Protein AF-A0AA35SYE1-F1 (afdb_monomer)

Foldseek 3Di:
DDDDDDDDDDDDDDDDDDDDDDDDDDDDDDDDDDDDDDDDDPPPVVVVVVPPPPPPPVVVVVVVVVVVVVVVVVVVLVVLVVVLVVLVVVLVVVVVVVVVVVVVVVVVVVVVVVVVVVVVVVVVPDPPDPDDDPDDDDDPPVVPPPPPVVVVVVVVVVVVVVVVVVVVVVVVSVVVSVVSNVVSVVVSVVVVVVVVVVVVVVVVVVVVVVVVVVVVVVVVVVVVVVVVVVVVVVVVVVVVVVVVVVVVVVVVVVVVVVVVVVVVVVVVVVVVVVVVVVVVVVVVVVVVVVPDDDDDDDDDDDDDDDDDDDDDDDDDDDDDDDDDDDPDDDDPDDPDDDDDDDDDDDDDDDDDDDDDDDDDDDDDDDDDDDDDDDDDDDDDDDDDDDDDDDDDDDDDDDDDDDDDDDDDDDPVVVVVVVVVVVVVVVVVVVVVVVVVVVPDDDDDDDDDDDDDDDDDDDDPDDDDPDPPPPPCPVVVVVVVVVVLPPDPDVVSVVVVVVVVVVVVVVVVVVVVVVVVVVVVVVVVVVVVVVVVVVVVVVVVVVVVVVVVVVVVVVVVVVVVVVVVVVVVVVVVVVVVVVVVPDPDDDDVVVVVVVVVVVVVVVVVVVVVVVVVVVVVVVVVVVVVVVVVVVVVVVVVVVVVVVVVVVVVVVVVVVVVVVVVVVVVVVVVVVVVVVVVVVVVVVVVVVVVVVVVVVVVVVVVVVVVVVVVVVVVVVVVVVVVVVVVVVVD

Sequence (728 aa):
MPGPITARCRVPPFNNSRRTTPASGKSSCSYEGRRKEGGTRWRRDEQKRDGERVMSSAENQIPLERVEKELFETQLQLEAKCKELEGLRSCHDRRAKRMQALQASQTLLEEQLRTYTSTETKSSSCTQWEETGKRKATPAKDLRHENSTAVWNELAAYREKCQQLETHLQEIEEERDTLQAKCLRSESCVAELRTQLEHGRNDLERKLSAIAKAEEASVSVSVHSRQLKLKVKDLESTVSKLKQEKTKLISQHSCSERELYRLREEAAKMQAQIMSLTHRKKLEQLQTFSKGTMTDEGGSCRYDSSIDSATQVESRDANTRSVGVSPIKLPVGKTRERFTEGVSCNNDSSSISVTDSGTQAGAPDTVSTGVSPIKPPPRQTRENSTQTSASAERRIPERQLLRSHRRTHSEGDSMFYRKRAKDALKRVNKISKELRDMSLPVKDTAERGTKSANPSEGEESAPEIKPQSIGCRCKIVERMVNTGKHMPGAQKCAFQQHVKTLQKHIRALRQQLISAGTARQCLTQRLEEERREGGKARAEVKELNVRLQGMKTVVQSLQSEVHRLQDSNQQLQQRLTSLSETKRGRTDSDWKRIESEKRALSEKCSVLTESVRSIEERVQQKTCELTDTQERLVRLERDVRQKRQLLDNQRDKLKTLTQQAEDNQAKVQSMEREVNTLKEFLDHSRHKVDTLQMQLTREKEDKTKALKLLSSCQRELSHTVSNSSADD

InterPro domains:
  IPR038810 Centlein [PTHR18957] (51-288)

Organism: Geodia barretti (NCBI:txid519541)

Mean predicted aligned error: 22.3 Å

Structure (mmCIF, N/CA/C/O backbone):
data_AF-A0AA35SYE1-F1
#
_entry.id   AF-A0AA35SYE1-F1
#
loop_
_atom_site.group_PDB
_atom_site.id
_atom_site.type_symbol
_atom_site.label_atom_id
_atom_site.label_alt_id
_atom_site.label_comp_id
_atom_site.label_asym_id
_atom_site.label_entity_id
_atom_site.label_seq_id
_atom_site.pdbx_PDB_ins_code
_atom_site.Cartn_x
_atom_site.Cartn_y
_atom_site.Cartn_z
_atom_site.occupancy
_atom_site.B_iso_or_equiv
_atom_site.auth_seq_id
_atom_site.auth_comp_id
_atom_site.auth_asym_id
_atom_site.auth_atom_id
_atom_site.pdbx_PDB_model_num
ATOM 1 N N . MET A 1 1 ? -84.097 13.328 27.848 1.00 48.25 1 MET A N 1
ATOM 2 C CA . MET A 1 1 ? -84.063 14.654 27.184 1.00 48.25 1 MET A CA 1
ATOM 3 C C . MET A 1 1 ? -83.798 15.674 28.277 1.00 48.25 1 MET A C 1
ATOM 5 O O . MET A 1 1 ? -84.515 15.573 29.266 1.00 48.25 1 MET A O 1
ATOM 9 N N . PRO A 1 2 ? -82.764 16.536 28.215 1.00 44.25 2 PRO A N 1
ATOM 10 C CA . PRO A 1 2 ? -82.106 17.183 27.059 1.00 44.25 2 PRO A CA 1
ATOM 11 C C . PRO A 1 2 ? -80.714 16.567 26.765 1.00 44.25 2 PRO A C 1
ATOM 13 O O . PRO A 1 2 ? -80.237 15.788 27.578 1.00 44.25 2 PRO A O 1
ATOM 16 N N . GLY A 1 3 ? -79.979 16.757 25.665 1.00 35.75 3 GLY A N 1
ATOM 17 C CA . GLY A 1 3 ? -79.980 17.688 24.526 1.00 35.75 3 GLY A CA 1
ATOM 18 C C . GLY A 1 3 ? -78.501 18.073 24.252 1.00 35.75 3 GLY A C 1
ATOM 19 O O . GLY A 1 3 ? -77.845 18.498 25.201 1.00 35.75 3 GLY A O 1
ATOM 20 N N . PRO A 1 4 ? -77.919 17.885 23.045 1.00 56.81 4 PRO A N 1
ATOM 21 C CA . PRO A 1 4 ? -76.478 18.054 22.824 1.00 56.81 4 PRO A CA 1
ATOM 22 C C . PRO A 1 4 ? -76.119 19.488 22.405 1.00 56.81 4 PRO A C 1
ATOM 24 O O . PRO A 1 4 ? -76.799 20.088 21.575 1.00 56.81 4 PRO A O 1
ATOM 27 N N . ILE A 1 5 ? -75.011 20.020 22.932 1.00 43.56 5 ILE A N 1
ATOM 28 C CA . ILE A 1 5 ? -74.452 21.315 22.518 1.00 43.56 5 ILE A CA 1
ATOM 29 C C . ILE A 1 5 ? -73.202 21.070 21.672 1.00 43.56 5 ILE A C 1
ATOM 31 O O . ILE A 1 5 ? -72.138 20.706 22.166 1.00 43.56 5 ILE A O 1
ATOM 35 N N . THR A 1 6 ? -73.348 21.295 20.370 1.00 54.59 6 THR A N 1
ATOM 36 C CA . THR A 1 6 ? -72.257 21.475 19.411 1.00 54.59 6 THR A CA 1
ATOM 37 C C . THR A 1 6 ? -71.704 22.896 19.512 1.00 54.59 6 THR A C 1
ATOM 39 O O . THR A 1 6 ? -72.465 23.851 19.353 1.00 54.59 6 THR A O 1
ATOM 42 N N . ALA A 1 7 ? -70.388 23.057 19.665 1.00 40.50 7 ALA A N 1
ATOM 43 C CA . ALA A 1 7 ? -69.720 24.343 19.472 1.00 40.50 7 ALA A CA 1
ATOM 44 C C . ALA A 1 7 ? -68.550 24.207 18.486 1.00 40.50 7 ALA A C 1
ATOM 46 O O . ALA A 1 7 ? -67.579 23.489 18.711 1.00 40.50 7 ALA A O 1
ATOM 47 N N . ARG A 1 8 ? -68.708 24.910 17.360 1.00 41.41 8 ARG A N 1
ATOM 48 C CA . ARG A 1 8 ? -67.747 25.125 16.274 1.00 41.41 8 ARG A CA 1
ATOM 49 C C . ARG A 1 8 ? -66.548 25.943 16.767 1.00 41.41 8 ARG A C 1
ATOM 51 O O . ARG A 1 8 ? -66.753 27.023 17.315 1.00 41.41 8 ARG A O 1
ATOM 58 N N . CYS A 1 9 ? -65.328 25.533 16.422 1.00 37.47 9 CYS A N 1
ATOM 59 C CA . CYS A 1 9 ? -64.157 26.413 16.466 1.00 37.47 9 CYS A CA 1
ATOM 60 C C . CYS A 1 9 ? -63.766 26.864 15.054 1.00 37.47 9 CYS A C 1
ATOM 62 O O . CYS A 1 9 ? -63.537 26.056 14.156 1.00 37.47 9 CYS A O 1
ATOM 64 N N . ARG A 1 10 ? -63.738 28.191 14.887 1.00 35.69 10 ARG A N 1
ATOM 65 C CA . ARG A 1 10 ? -63.328 28.945 13.698 1.00 35.69 10 ARG A CA 1
ATOM 66 C C . ARG A 1 10 ? -61.810 28.870 13.502 1.00 35.69 10 ARG A C 1
ATOM 68 O O . ARG A 1 10 ? -61.057 29.022 14.458 1.00 35.69 10 ARG A O 1
ATOM 75 N N . VAL A 1 11 ? -61.383 28.740 12.249 1.00 42.44 11 VAL A N 1
ATOM 76 C CA . VAL A 1 11 ? -59.997 28.936 11.796 1.00 42.44 11 VAL A CA 1
ATOM 77 C C . VAL A 1 11 ? -59.811 30.409 11.396 1.00 42.44 11 VAL A C 1
ATOM 79 O O . VAL A 1 11 ? -60.643 30.909 10.637 1.00 42.44 11 VAL A O 1
ATOM 82 N N . PRO A 1 12 ? -58.759 31.118 11.850 1.00 45.69 12 PRO A N 1
ATOM 83 C CA . PRO A 1 12 ? -58.370 32.406 11.280 1.00 45.69 12 PRO A CA 1
ATOM 84 C C . PRO A 1 12 ? -57.266 32.255 10.206 1.00 45.69 12 PRO A C 1
ATOM 86 O O . PRO A 1 12 ? -56.487 31.299 10.254 1.00 45.69 12 PRO A O 1
ATOM 89 N N . PRO A 1 13 ? -57.180 33.181 9.229 1.00 53.50 13 PRO A N 1
ATOM 90 C CA . PRO A 1 13 ? -56.302 33.053 8.069 1.00 53.50 13 PRO A CA 1
ATOM 91 C C . PRO A 1 13 ? -54.860 33.492 8.369 1.00 53.50 13 PRO A C 1
ATOM 93 O O . PRO A 1 13 ? -54.618 34.482 9.060 1.00 53.50 13 PRO A O 1
ATOM 96 N N . PHE A 1 14 ? -53.894 32.768 7.800 1.00 37.31 14 PHE A N 1
ATOM 97 C CA . PHE A 1 14 ? -52.476 33.123 7.827 1.00 37.31 14 PHE A CA 1
ATOM 98 C C . PHE A 1 14 ? -52.185 34.274 6.856 1.00 37.31 14 PHE A C 1
ATOM 100 O O . PHE A 1 14 ? -52.426 34.174 5.654 1.00 37.31 14 PHE A O 1
ATOM 107 N N . ASN A 1 15 ? -51.635 35.356 7.401 1.00 36.94 15 ASN A N 1
ATOM 108 C CA . ASN A 1 15 ? -51.233 36.562 6.691 1.00 36.94 15 ASN A CA 1
ATOM 109 C C . ASN A 1 15 ? -49.729 36.469 6.357 1.00 36.94 15 ASN A C 1
ATOM 111 O O . ASN A 1 15 ? -48.892 36.409 7.260 1.00 36.94 15 ASN A O 1
ATOM 115 N N . ASN A 1 16 ? -49.381 36.427 5.067 1.00 40.12 16 ASN A N 1
ATOM 116 C CA . ASN A 1 16 ? -47.999 36.373 4.578 1.00 40.12 16 ASN A CA 1
ATOM 117 C C . ASN A 1 16 ? -47.384 37.782 4.550 1.00 40.12 16 ASN A C 1
ATOM 119 O O . ASN A 1 16 ? -47.542 38.520 3.578 1.00 40.12 16 ASN A O 1
ATOM 123 N N . SER A 1 17 ? -46.635 38.134 5.598 1.00 35.31 17 SER A N 1
ATOM 124 C CA . SER A 1 17 ? -45.824 39.356 5.630 1.00 35.31 17 SER A CA 1
ATOM 125 C C . SER A 1 17 ? -44.365 39.086 5.269 1.00 35.31 17 SER A C 1
ATOM 127 O O . SER A 1 17 ? -43.629 38.393 5.971 1.00 35.31 17 SER A O 1
ATOM 129 N N . ARG A 1 18 ? -43.967 39.720 4.164 1.00 41.94 18 ARG A N 1
ATOM 130 C CA . ARG A 1 18 ? -42.600 40.007 3.718 1.00 41.94 18 ARG A CA 1
ATOM 131 C C . ARG A 1 18 ? -41.720 40.568 4.850 1.00 41.94 18 ARG A C 1
ATOM 133 O O . ARG A 1 18 ? -42.109 41.525 5.513 1.00 41.94 18 ARG A O 1
ATOM 140 N N . ARG A 1 19 ? -40.486 40.066 4.960 1.00 36.62 19 ARG A N 1
ATOM 141 C CA . ARG A 1 19 ? -39.287 40.770 5.473 1.00 36.62 19 ARG A CA 1
ATOM 142 C C . ARG A 1 19 ? -38.083 40.223 4.699 1.00 36.62 19 ARG A C 1
ATOM 144 O O . ARG A 1 19 ? -37.786 39.044 4.815 1.00 36.62 19 ARG A O 1
ATOM 151 N N . THR A 1 20 ? -37.547 40.916 3.693 1.00 38.56 20 THR A N 1
ATOM 152 C CA . THR A 1 20 ? -36.521 41.981 3.774 1.00 38.56 20 THR A CA 1
ATOM 153 C C . THR A 1 20 ? -35.325 41.604 4.653 1.00 38.56 20 THR A C 1
ATOM 155 O O . THR A 1 20 ? -35.314 41.870 5.854 1.00 38.56 20 THR A O 1
ATOM 158 N N . THR A 1 21 ? -34.302 41.016 4.034 1.00 41.34 21 THR A N 1
ATOM 159 C CA . THR A 1 21 ? -32.927 40.945 4.551 1.00 41.34 21 THR A CA 1
ATOM 160 C C . THR A 1 21 ? -32.119 42.132 4.012 1.00 41.34 21 THR A C 1
ATOM 162 O O . THR A 1 21 ? -32.226 42.419 2.816 1.00 41.34 21 THR A O 1
ATOM 165 N N . PRO A 1 22 ? -31.312 42.825 4.835 1.00 51.88 22 PRO A N 1
ATOM 166 C CA . PRO A 1 22 ? -30.496 43.935 4.372 1.00 51.88 22 PRO A CA 1
ATOM 167 C C . PRO A 1 22 ? -29.184 43.463 3.737 1.00 51.88 22 PRO A C 1
ATOM 169 O O . PRO A 1 22 ? -28.586 42.458 4.119 1.00 51.88 22 PRO A O 1
ATOM 172 N N . ALA A 1 23 ? -28.754 44.259 2.765 1.00 39.59 23 ALA A N 1
ATOM 173 C CA . ALA A 1 23 ? -27.479 44.205 2.080 1.00 39.59 23 ALA A CA 1
ATOM 174 C C . ALA A 1 23 ? -26.286 44.475 3.014 1.00 39.59 23 ALA A C 1
ATOM 176 O O . ALA A 1 23 ? -26.349 45.356 3.865 1.00 39.59 23 ALA A O 1
ATOM 177 N N . SER A 1 24 ? -25.164 43.790 2.781 1.00 37.09 24 SER A N 1
ATOM 178 C CA . SER A 1 24 ? -23.823 44.392 2.653 1.00 37.09 24 SER A CA 1
ATOM 179 C C . SER A 1 24 ? -22.778 43.296 2.411 1.00 37.09 24 SER A C 1
ATOM 181 O O . SER A 1 24 ? -22.840 42.231 3.017 1.00 37.09 24 SER A O 1
ATOM 183 N N . GLY A 1 25 ? -21.818 43.550 1.516 1.00 35.06 25 GLY A N 1
ATOM 184 C CA . GLY A 1 25 ? -20.635 42.695 1.359 1.00 35.06 25 GLY A CA 1
ATOM 185 C C . GLY A 1 25 ? -20.194 42.469 -0.082 1.00 35.06 25 GLY A C 1
ATOM 186 O O . GLY A 1 25 ? -20.246 41.355 -0.585 1.00 35.06 25 GLY A O 1
ATOM 187 N N . LYS A 1 26 ? -19.760 43.544 -0.741 1.00 40.28 26 LYS A N 1
ATOM 188 C CA . LYS A 1 26 ? -19.099 43.548 -2.051 1.00 40.28 26 LYS A CA 1
ATOM 189 C C . LYS A 1 26 ? -17.875 42.616 -2.041 1.00 40.28 26 LYS A C 1
ATOM 191 O O . LYS A 1 26 ? -16.982 42.809 -1.223 1.00 40.28 26 LYS A O 1
ATOM 196 N N . SER A 1 27 ? -17.782 41.687 -2.990 1.00 45.06 27 SER A N 1
ATOM 197 C CA . SER A 1 27 ? -16.491 41.198 -3.482 1.00 45.06 27 SER A CA 1
ATOM 198 C C . SER A 1 27 ? -16.634 40.743 -4.929 1.00 45.06 27 SER A C 1
ATOM 200 O O . SER A 1 27 ? -17.356 39.806 -5.257 1.00 45.06 27 SER A O 1
ATOM 202 N N . SER A 1 28 ? -15.988 41.513 -5.790 1.00 39.00 28 SER A N 1
ATOM 203 C CA . SER A 1 28 ? -15.859 41.354 -7.227 1.00 39.00 28 SER A CA 1
ATOM 204 C C . SER A 1 28 ? -15.011 40.132 -7.584 1.00 39.00 28 SER A C 1
ATOM 206 O O . SER A 1 28 ? -13.852 40.052 -7.182 1.00 39.00 28 SER A O 1
ATOM 208 N N . CYS A 1 29 ? -15.526 39.251 -8.438 1.00 35.22 29 CYS A N 1
ATOM 209 C CA . CYS A 1 29 ? -14.683 38.448 -9.320 1.00 35.22 29 CYS A CA 1
ATOM 210 C C . CYS A 1 29 ? -15.411 38.243 -10.652 1.00 35.22 29 CYS A C 1
ATOM 212 O O . CYS A 1 29 ? -16.133 37.274 -10.861 1.00 35.22 29 CYS A O 1
ATOM 214 N N . SER A 1 30 ? -15.258 39.226 -11.535 1.00 39.84 30 SER A N 1
ATOM 215 C CA . SER A 1 30 ? -15.549 39.105 -12.956 1.00 39.84 30 SER A CA 1
ATOM 216 C C . SER A 1 30 ? -14.353 38.441 -13.638 1.00 39.84 30 SER A C 1
ATOM 218 O O . SER A 1 30 ? -13.287 39.050 -13.724 1.00 39.84 30 SER A O 1
ATOM 220 N N . TYR A 1 31 ? -14.529 37.224 -14.143 1.00 39.72 31 TYR A N 1
ATOM 221 C CA . TYR A 1 31 ? -13.751 36.733 -15.278 1.00 39.72 31 TYR A CA 1
ATOM 222 C C . TYR A 1 31 ? -14.665 35.900 -16.179 1.00 39.72 31 TYR A C 1
ATOM 224 O O . TYR A 1 31 ? -14.814 34.688 -16.041 1.00 39.72 31 TYR A O 1
ATOM 232 N N . GLU A 1 32 ? -15.320 36.607 -17.097 1.00 40.91 32 GLU A N 1
ATOM 233 C CA . GLU A 1 32 ? -15.967 36.053 -18.279 1.00 40.91 32 GLU A CA 1
ATOM 234 C C . GLU A 1 32 ? -14.883 35.575 -19.254 1.00 40.91 32 GLU A C 1
ATOM 236 O O . GLU A 1 32 ? -14.232 36.359 -19.943 1.00 40.91 32 GLU A O 1
ATOM 241 N N . GLY A 1 33 ? -14.668 34.261 -19.297 1.00 39.66 33 GLY A N 1
ATOM 242 C CA . GLY A 1 33 ? -13.805 33.593 -20.267 1.00 39.66 33 GLY A CA 1
ATOM 243 C C . GLY A 1 33 ? -14.636 32.909 -21.346 1.00 39.66 33 GLY A C 1
ATOM 244 O O . GLY A 1 33 ? -15.154 31.816 -21.142 1.00 39.66 33 GLY A O 1
ATOM 245 N N . ARG A 1 34 ? -14.761 33.589 -22.487 1.00 45.50 34 ARG A N 1
ATOM 246 C CA . ARG A 1 34 ? -15.443 33.196 -23.729 1.00 45.50 34 ARG A CA 1
ATOM 247 C C . ARG A 1 34 ? -15.346 31.701 -24.068 1.00 45.50 34 ARG A C 1
ATOM 249 O O . ARG A 1 34 ? -14.268 31.182 -24.350 1.00 45.50 34 ARG A O 1
ATOM 256 N N . ARG A 1 35 ? -16.515 31.068 -24.206 1.00 42.72 35 ARG A N 1
ATOM 257 C CA . ARG A 1 35 ? -16.711 29.868 -25.027 1.00 42.72 35 ARG A CA 1
ATOM 258 C C . ARG A 1 35 ? -16.431 30.231 -26.489 1.00 42.72 35 ARG A C 1
ATOM 260 O O . ARG A 1 35 ? -17.128 31.069 -27.054 1.00 42.72 35 ARG A O 1
ATOM 267 N N . LYS A 1 36 ? -15.416 29.613 -27.094 1.00 51.06 36 LYS A N 1
ATOM 268 C CA . LYS A 1 36 ? -15.319 29.478 -28.550 1.00 51.06 36 LYS A CA 1
ATOM 269 C C . LYS A 1 36 ? -15.584 28.025 -28.902 1.00 51.06 36 LYS A C 1
ATOM 271 O O . LYS A 1 36 ? -14.848 27.128 -28.503 1.00 51.06 36 LYS A O 1
ATOM 276 N N . GLU A 1 37 ? -16.673 27.848 -29.627 1.00 47.88 37 GLU A N 1
ATOM 277 C CA . GLU A 1 37 ? -17.047 26.644 -30.343 1.00 47.88 37 GLU A CA 1
ATOM 278 C C . GLU A 1 37 ? -15.937 26.304 -31.345 1.00 47.88 37 GLU A C 1
ATOM 280 O O . GLU A 1 37 ? -15.643 27.066 -32.264 1.00 47.88 37 GLU A O 1
ATOM 285 N N . GLY A 1 38 ? -15.274 25.172 -31.119 1.00 42.94 38 GLY A N 1
ATOM 286 C CA . GLY A 1 38 ? -14.332 24.557 -32.044 1.00 42.94 38 GLY A CA 1
ATOM 287 C C . GLY A 1 38 ? -14.902 23.217 -32.474 1.00 42.94 38 GLY A C 1
ATOM 288 O O . GLY A 1 38 ? -14.670 22.201 -31.822 1.00 42.94 38 GLY A O 1
ATOM 289 N N . GLY A 1 39 ? -15.708 23.248 -33.532 1.00 43.28 39 GLY A N 1
ATOM 290 C CA . GLY A 1 39 ? -16.346 22.082 -34.121 1.00 43.28 39 GLY A CA 1
ATOM 291 C C . GLY A 1 39 ? -15.359 21.060 -34.690 1.00 43.28 39 GLY A C 1
ATOM 292 O O . GLY A 1 39 ? -14.353 21.389 -35.312 1.00 43.28 39 GLY A O 1
ATOM 293 N N . THR A 1 40 ? -15.726 19.792 -34.496 1.00 50.91 40 THR A N 1
ATOM 294 C CA . THR A 1 40 ? -15.662 18.725 -35.509 1.00 50.91 40 THR A CA 1
ATOM 295 C C . THR A 1 40 ? -14.335 18.533 -36.256 1.00 50.91 40 THR A C 1
ATOM 297 O O . THR A 1 40 ? -14.237 18.832 -37.445 1.00 50.91 40 THR A O 1
ATOM 300 N N . ARG A 1 41 ? -13.338 17.903 -35.617 1.00 48.34 41 ARG A N 1
ATOM 301 C CA . ARG A 1 41 ? -12.261 17.206 -36.356 1.00 48.34 41 ARG A CA 1
ATOM 302 C C . ARG A 1 41 ? -11.604 16.024 -35.627 1.00 48.34 41 ARG A C 1
ATOM 304 O O . ARG A 1 41 ? -10.449 15.726 -35.885 1.00 48.34 41 ARG A O 1
ATOM 311 N N . TRP A 1 42 ? -12.328 15.328 -34.749 1.00 46.03 42 TRP A N 1
ATOM 312 C CA . TRP A 1 42 ? -11.793 14.145 -34.045 1.00 46.03 42 TRP A CA 1
ATOM 313 C C . TRP A 1 42 ? -12.472 12.821 -34.421 1.00 46.03 42 TRP A C 1
ATOM 315 O O . TRP A 1 42 ? -12.015 11.760 -34.027 1.00 46.03 42 TRP A O 1
ATOM 325 N N . ARG A 1 43 ? -13.513 12.841 -35.266 1.00 50.91 43 ARG A N 1
ATOM 326 C CA . ARG A 1 43 ? -14.333 11.648 -35.549 1.00 50.91 43 ARG A CA 1
ATOM 327 C C . ARG A 1 43 ? -13.837 10.724 -36.671 1.00 50.91 43 ARG A C 1
ATOM 329 O O . ARG A 1 43 ? -14.543 9.779 -36.992 1.00 50.91 43 ARG A O 1
ATOM 336 N N . ARG A 1 44 ? -12.689 10.992 -37.311 1.00 49.41 44 ARG A N 1
ATOM 337 C CA . ARG A 1 44 ? -12.216 10.191 -38.467 1.00 49.41 44 ARG A CA 1
ATOM 338 C C . ARG A 1 44 ? -10.956 9.353 -38.202 1.00 49.41 44 ARG A C 1
ATOM 340 O O . ARG A 1 44 ? -10.707 8.424 -38.960 1.00 49.41 44 ARG A O 1
ATOM 347 N N . ASP A 1 45 ? -10.238 9.603 -37.107 1.00 49.31 45 ASP A N 1
ATOM 348 C CA . ASP A 1 45 ? -9.017 8.848 -36.770 1.00 49.31 45 ASP A CA 1
ATOM 349 C C . ASP A 1 45 ? -9.226 7.774 -35.690 1.00 49.31 45 ASP A C 1
ATOM 351 O O . ASP A 1 45 ? -8.350 6.939 -35.472 1.00 49.31 45 ASP A O 1
ATOM 355 N N . GLU A 1 46 ? -10.400 7.742 -35.056 1.00 48.66 46 GLU A N 1
ATOM 356 C CA . GLU A 1 46 ? -10.753 6.721 -34.060 1.00 48.66 46 GLU A CA 1
ATOM 357 C C . GLU A 1 46 ? -11.177 5.405 -34.737 1.00 48.66 46 GLU A C 1
ATOM 359 O O . GLU A 1 46 ? -10.793 4.323 -34.313 1.00 48.66 46 GLU A O 1
ATOM 364 N N . GLN A 1 47 ? -11.802 5.485 -35.915 1.00 50.34 47 GLN A N 1
ATOM 365 C CA . GLN A 1 47 ? -12.353 4.321 -36.620 1.00 50.34 47 GLN A CA 1
ATOM 366 C C . GLN A 1 47 ? -11.313 3.466 -37.377 1.00 50.34 47 GLN A C 1
ATOM 368 O O . GLN A 1 47 ? -11.665 2.454 -37.975 1.00 50.34 47 GLN A O 1
ATOM 373 N N . LYS A 1 48 ? -10.028 3.855 -37.370 1.00 50.12 48 LYS A N 1
ATOM 374 C CA . LYS A 1 48 ? -8.922 3.077 -37.969 1.00 50.12 48 LYS A CA 1
ATOM 375 C C . LYS A 1 48 ? -8.027 2.366 -36.948 1.00 50.12 48 LYS A C 1
ATOM 377 O O . LYS A 1 48 ? -7.120 1.652 -37.365 1.00 50.12 48 LYS A O 1
ATOM 382 N N . ARG A 1 49 ? -8.263 2.523 -35.637 1.00 50.19 49 ARG A N 1
ATOM 383 C CA . ARG A 1 49 ? -7.524 1.782 -34.590 1.00 50.19 49 ARG A CA 1
ATOM 384 C C . ARG A 1 49 ? -8.294 0.612 -33.979 1.00 50.19 49 ARG A C 1
ATOM 386 O O . ARG A 1 49 ? -7.699 -0.144 -33.218 1.00 50.19 49 ARG A O 1
ATOM 393 N N . ASP A 1 50 ? -9.549 0.415 -34.370 1.00 47.78 50 ASP A N 1
ATOM 394 C CA . ASP A 1 50 ? -10.394 -0.671 -33.857 1.00 47.78 50 ASP A CA 1
ATOM 395 C C . ASP A 1 50 ? -10.244 -1.991 -34.643 1.00 47.78 50 ASP A C 1
ATOM 397 O O . ASP A 1 50 ? -10.876 -2.988 -34.313 1.00 47.78 50 ASP A O 1
ATOM 401 N N . GLY A 1 51 ? -9.400 -2.023 -35.683 1.00 50.69 51 GLY A N 1
ATOM 402 C CA . GLY A 1 51 ? -9.315 -3.156 -36.614 1.00 50.69 51 GLY A CA 1
ATOM 403 C C . GLY A 1 51 ? -8.401 -4.320 -36.216 1.00 50.69 51 GLY A C 1
ATOM 404 O O . GLY A 1 51 ? -8.577 -5.410 -36.744 1.00 50.69 51 GLY A O 1
ATOM 405 N N . GLU A 1 52 ? -7.432 -4.143 -35.312 1.00 49.25 52 GLU A N 1
ATOM 406 C CA . GLU A 1 52 ? -6.396 -5.176 -35.075 1.00 49.25 52 GLU A CA 1
ATOM 407 C C . GLU A 1 52 ? -5.990 -5.342 -33.608 1.00 49.25 52 GLU A C 1
ATOM 409 O O . GLU A 1 52 ? -4.942 -5.905 -33.294 1.00 49.25 52 GLU A O 1
ATOM 414 N N . ARG A 1 53 ? -6.834 -4.897 -32.673 1.00 47.84 53 ARG A N 1
ATOM 415 C CA . ARG A 1 53 ? -6.645 -5.215 -31.257 1.00 47.84 53 ARG A CA 1
ATOM 416 C C . ARG A 1 53 ? -7.773 -6.087 -30.727 1.00 47.84 53 ARG A C 1
ATOM 418 O O . ARG A 1 53 ? -8.430 -5.757 -29.747 1.00 47.84 53 ARG A O 1
ATOM 425 N N . VAL A 1 54 ? -7.933 -7.253 -31.350 1.00 52.00 54 VAL A N 1
ATOM 426 C CA . VAL A 1 54 ? -8.529 -8.420 -30.691 1.00 52.00 54 VAL A CA 1
ATOM 427 C C . VAL A 1 54 ? -7.531 -8.874 -29.617 1.00 52.00 54 VAL A C 1
ATOM 429 O O . VAL A 1 54 ? -6.822 -9.863 -29.773 1.00 52.00 54 VAL A O 1
ATOM 432 N N . MET A 1 55 ? -7.409 -8.091 -28.537 1.00 43.78 55 MET A N 1
ATOM 433 C CA . MET A 1 55 ? -6.883 -8.616 -27.279 1.00 43.78 55 MET A CA 1
ATOM 434 C C . MET A 1 55 ? -7.808 -9.770 -26.927 1.00 43.78 55 MET A C 1
ATOM 436 O O . MET A 1 55 ? -9.025 -9.583 -26.850 1.00 43.78 55 MET A O 1
ATOM 440 N N . SER A 1 56 ? -7.242 -10.964 -26.800 1.00 52.59 56 SER A N 1
ATOM 441 C CA . SER A 1 56 ? -7.987 -12.163 -26.445 1.00 52.59 56 SER A CA 1
ATOM 442 C C . SER A 1 56 ? -8.941 -11.862 -25.281 1.00 52.59 56 SER A C 1
ATOM 444 O O . SER A 1 56 ? -8.541 -11.290 -24.268 1.00 52.59 56 SER A O 1
ATOM 446 N N . SER A 1 57 ? -10.222 -12.210 -25.435 1.00 54.03 57 SER A N 1
ATOM 447 C CA . SER A 1 57 ? -11.270 -11.948 -24.435 1.00 54.03 57 SER A CA 1
ATOM 448 C C . SER A 1 57 ? -10.899 -12.461 -23.031 1.00 54.03 57 SER A C 1
ATOM 450 O O . SER A 1 57 ? -11.380 -11.915 -22.043 1.00 54.03 57 SER A O 1
ATOM 452 N N . ALA A 1 58 ? -9.981 -13.429 -22.944 1.00 55.59 58 ALA A N 1
ATOM 453 C CA . ALA A 1 58 ? -9.443 -13.991 -21.710 1.00 55.59 58 ALA A CA 1
ATOM 454 C C . ALA A 1 58 ? -8.614 -13.003 -20.860 1.00 55.59 58 ALA A C 1
ATOM 456 O O . ALA A 1 58 ? -8.692 -13.050 -19.635 1.00 55.59 58 ALA A O 1
ATOM 457 N N . GLU A 1 59 ? -7.856 -12.073 -21.456 1.00 55.59 59 GLU A N 1
ATOM 458 C CA . GLU A 1 59 ? -7.033 -11.127 -20.672 1.00 55.59 59 GLU A CA 1
ATOM 459 C C . GLU A 1 59 ? -7.869 -10.032 -19.989 1.00 55.59 59 GLU A C 1
ATOM 461 O O . GLU A 1 59 ? -7.474 -9.515 -18.945 1.00 55.59 59 GLU A O 1
ATOM 466 N N . ASN A 1 60 ? -9.061 -9.734 -20.519 1.00 57.53 60 ASN A N 1
ATOM 467 C CA . ASN A 1 60 ? -10.000 -8.776 -19.926 1.00 57.53 60 ASN A CA 1
ATOM 468 C C . ASN A 1 60 ? -10.998 -9.415 -18.939 1.00 57.53 60 ASN A C 1
ATOM 470 O O . ASN A 1 60 ? -11.689 -8.681 -18.235 1.00 57.53 60 ASN A O 1
ATOM 474 N N . GLN A 1 61 ? -11.066 -10.748 -18.845 1.00 60.94 61 GLN A N 1
ATOM 475 C CA . GLN A 1 61 ? -11.934 -11.451 -17.884 1.00 60.94 61 GLN A CA 1
ATOM 476 C C . GLN A 1 61 ? -11.337 -11.485 -16.468 1.00 60.94 61 GLN A C 1
ATOM 478 O O . GLN A 1 61 ? -12.058 -11.305 -15.491 1.00 60.94 61 GLN A O 1
ATOM 483 N N . ILE A 1 62 ? -10.010 -11.604 -16.342 1.00 65.75 62 ILE A N 1
ATOM 484 C CA . ILE A 1 62 ? -9.318 -11.669 -15.039 1.00 65.75 62 ILE A CA 1
ATOM 485 C C . ILE A 1 62 ? -9.527 -10.397 -14.182 1.00 65.75 62 ILE A C 1
ATOM 487 O O . ILE A 1 62 ? -9.734 -10.520 -12.972 1.00 65.75 62 ILE A O 1
ATOM 491 N N . PRO A 1 63 ? -9.493 -9.169 -14.743 1.00 76.81 63 PRO A N 1
ATOM 492 C CA . PRO A 1 63 ? -9.833 -7.962 -13.993 1.00 76.81 63 PRO A CA 1
ATOM 493 C C . PRO A 1 63 ? -11.303 -7.918 -13.568 1.00 76.81 63 PRO A C 1
ATOM 495 O O . PRO A 1 63 ? -11.590 -7.425 -12.480 1.00 76.81 63 PRO A O 1
ATOM 498 N N . LEU A 1 64 ? -12.220 -8.432 -14.396 1.00 75.38 64 LEU A N 1
ATOM 499 C CA . LEU A 1 64 ? -13.656 -8.393 -14.115 1.00 75.38 64 LEU A CA 1
ATOM 500 C C . LEU A 1 64 ? -14.018 -9.317 -12.949 1.00 75.38 64 LEU A C 1
ATOM 502 O O . LEU A 1 64 ? -14.591 -8.850 -11.973 1.00 75.38 64 LEU A O 1
ATOM 506 N N . GLU A 1 65 ? -13.572 -10.577 -12.985 1.00 76.62 65 GLU A N 1
ATOM 507 C CA . GLU A 1 65 ? -13.793 -11.533 -11.889 1.00 76.62 65 GLU A CA 1
ATOM 508 C C . GLU A 1 65 ? -13.190 -11.041 -10.564 1.00 76.62 65 GLU A C 1
ATOM 510 O O . GLU A 1 65 ? -13.704 -11.331 -9.482 1.00 76.62 65 GLU A O 1
ATOM 515 N N . ARG A 1 66 ? -12.084 -10.285 -10.625 1.00 75.31 66 ARG A N 1
ATOM 516 C CA . ARG A 1 66 ? -11.480 -9.677 -9.434 1.00 75.31 66 ARG A CA 1
ATOM 517 C C . ARG A 1 66 ? -12.370 -8.580 -8.861 1.00 75.31 66 ARG A C 1
ATOM 519 O O . ARG A 1 66 ? -12.629 -8.591 -7.662 1.00 75.31 66 ARG A O 1
ATOM 526 N N . VAL A 1 67 ? -12.830 -7.660 -9.705 1.00 76.06 67 VAL A N 1
ATOM 527 C CA . VAL A 1 67 ? -13.721 -6.576 -9.276 1.00 76.06 67 VAL A CA 1
ATOM 528 C C . VAL A 1 67 ? -15.042 -7.145 -8.759 1.00 76.06 67 VAL A C 1
ATOM 530 O O . VAL A 1 67 ? -15.550 -6.661 -7.756 1.00 76.06 67 VAL A O 1
ATOM 533 N N . GLU A 1 68 ? -15.568 -8.208 -9.368 1.00 83.69 68 GLU A N 1
ATOM 534 C CA . GLU A 1 68 ? -16.775 -8.900 -8.904 1.00 83.69 68 GLU A CA 1
ATOM 535 C C . GLU A 1 68 ? -16.581 -9.562 -7.534 1.00 83.69 68 GLU A C 1
ATOM 537 O O . GLU A 1 68 ? -17.450 -9.438 -6.671 1.00 83.69 68 GLU A O 1
ATOM 542 N N . LYS A 1 69 ? -15.431 -10.207 -7.286 1.00 81.44 69 LYS A N 1
ATOM 543 C CA . LYS A 1 69 ? -15.099 -10.759 -5.961 1.00 81.44 69 LYS A CA 1
ATOM 544 C C . LYS A 1 69 ? -14.941 -9.668 -4.903 1.00 81.44 69 LYS A C 1
ATOM 546 O O . LYS A 1 69 ? -15.497 -9.807 -3.819 1.00 81.44 69 LYS A O 1
ATOM 551 N N . GLU A 1 70 ? -14.237 -8.579 -5.216 1.00 78.00 70 GLU A N 1
ATOM 552 C CA . GLU A 1 70 ? -14.094 -7.426 -4.312 1.00 78.00 70 GLU A CA 1
ATOM 553 C C . GLU A 1 70 ? -15.456 -6.764 -4.029 1.00 78.00 70 GLU A C 1
ATOM 555 O O . GLU A 1 70 ? -15.757 -6.385 -2.895 1.00 78.00 70 GLU A O 1
ATOM 560 N N . LEU A 1 71 ? -16.325 -6.673 -5.038 1.00 85.25 71 LEU A N 1
ATOM 561 C CA . LEU A 1 71 ? -17.682 -6.153 -4.892 1.00 85.25 71 LEU A CA 1
ATOM 562 C C . LEU A 1 71 ? -18.550 -7.069 -4.017 1.00 85.25 71 LEU A C 1
ATOM 564 O O . LEU A 1 71 ? -19.249 -6.585 -3.131 1.00 85.25 71 LEU A O 1
ATOM 568 N N . PHE A 1 72 ? -18.456 -8.387 -4.194 1.00 87.75 72 PHE A N 1
ATOM 569 C CA . PHE A 1 72 ? -19.151 -9.354 -3.346 1.00 87.75 72 PHE A CA 1
ATOM 570 C C . PHE A 1 72 ? -18.658 -9.309 -1.890 1.00 87.75 72 PHE A C 1
ATOM 572 O O . PHE A 1 72 ? -19.462 -9.312 -0.959 1.00 87.75 72 PHE A O 1
ATOM 579 N N . GLU A 1 73 ? -17.345 -9.212 -1.672 1.00 79.31 73 GLU A N 1
ATOM 580 C CA . GLU A 1 73 ? -16.755 -9.144 -0.331 1.00 79.31 73 GLU A CA 1
ATOM 581 C C . GLU A 1 73 ? -17.142 -7.844 0.394 1.00 79.31 73 GLU A C 1
ATOM 583 O O . GLU A 1 73 ? -17.552 -7.871 1.558 1.00 79.31 73 GLU A O 1
ATOM 588 N N . THR A 1 74 ? -17.103 -6.704 -0.303 1.00 75.56 74 THR A N 1
ATOM 589 C CA . THR A 1 74 ? -17.567 -5.421 0.253 1.00 75.56 74 THR A CA 1
ATOM 590 C C . THR A 1 74 ? -19.070 -5.419 0.533 1.00 75.56 74 THR A C 1
ATOM 592 O O . THR A 1 74 ? -19.503 -4.857 1.541 1.00 75.56 74 THR A O 1
ATOM 595 N N . GLN A 1 75 ? -19.872 -6.095 -0.293 1.00 87.88 75 GLN A N 1
ATOM 596 C CA . GLN A 1 75 ? -21.300 -6.279 -0.047 1.00 87.88 75 GLN A CA 1
ATOM 597 C C . GLN A 1 75 ? -21.558 -7.142 1.198 1.00 87.88 75 GLN A C 1
ATOM 599 O O . GLN A 1 75 ? -22.382 -6.772 2.036 1.00 87.88 75 GLN A O 1
ATOM 604 N N . LEU A 1 76 ? -20.801 -8.225 1.392 1.00 85.75 76 LEU A N 1
ATOM 605 C CA . LEU A 1 76 ? -20.894 -9.066 2.589 1.00 85.75 76 LEU A CA 1
ATOM 606 C C . LEU A 1 76 ? -20.508 -8.297 3.866 1.00 85.75 76 LEU A C 1
ATOM 608 O O . LEU A 1 76 ? -21.173 -8.419 4.899 1.00 85.75 76 LEU A O 1
ATOM 612 N N . GLN A 1 77 ? -19.466 -7.461 3.800 1.00 73.94 77 GLN A N 1
ATOM 613 C CA . GLN A 1 77 ? -19.083 -6.573 4.904 1.00 73.94 77 GLN A CA 1
ATOM 614 C C . GLN A 1 77 ? -20.182 -5.555 5.225 1.00 73.94 77 GLN A C 1
ATOM 616 O O . GLN A 1 77 ? -20.479 -5.313 6.399 1.00 73.94 77 GLN A O 1
ATOM 621 N N . LEU A 1 78 ? -20.806 -4.974 4.196 1.00 83.75 78 LEU A N 1
ATOM 622 C CA . LEU A 1 78 ? -21.918 -4.045 4.366 1.00 83.75 78 LEU A CA 1
ATOM 623 C C . LEU A 1 78 ? -23.101 -4.724 5.067 1.00 83.75 78 LEU A C 1
ATOM 625 O O . LEU A 1 78 ? -23.619 -4.180 6.040 1.00 83.75 78 LEU A O 1
ATOM 629 N N . GLU A 1 79 ? -23.482 -5.930 4.641 1.00 84.38 79 GLU A N 1
ATOM 630 C CA . GLU A 1 79 ? -24.552 -6.706 5.278 1.00 84.38 79 GLU A CA 1
ATOM 631 C C . GLU A 1 79 ? -24.249 -7.028 6.748 1.00 84.38 79 GLU A C 1
ATOM 633 O O . GLU A 1 79 ? -25.131 -6.912 7.605 1.00 84.38 79 GLU A O 1
ATOM 638 N N . ALA A 1 80 ? -23.003 -7.384 7.074 1.00 77.38 80 ALA A N 1
ATOM 639 C CA . ALA A 1 80 ? -22.586 -7.620 8.454 1.00 77.38 80 ALA A CA 1
ATOM 640 C C . ALA A 1 80 ? -22.713 -6.351 9.319 1.00 77.38 80 ALA A C 1
ATOM 642 O O . ALA A 1 80 ? -23.253 -6.408 10.427 1.00 77.38 80 ALA A O 1
ATOM 643 N N . LYS A 1 81 ? -22.292 -5.187 8.801 1.00 80.00 81 LYS A N 1
ATOM 644 C CA . LYS A 1 81 ? -22.451 -3.896 9.496 1.00 80.00 81 LYS A CA 1
ATOM 645 C C . LYS A 1 81 ? -23.918 -3.476 9.621 1.00 80.00 81 LYS A C 1
ATOM 647 O O . LYS A 1 81 ? -24.299 -2.920 10.650 1.00 80.00 81 LYS A O 1
ATOM 652 N N . CYS A 1 82 ? -24.759 -3.765 8.628 1.00 85.69 82 CYS A N 1
ATOM 653 C CA . CYS A 1 82 ? -2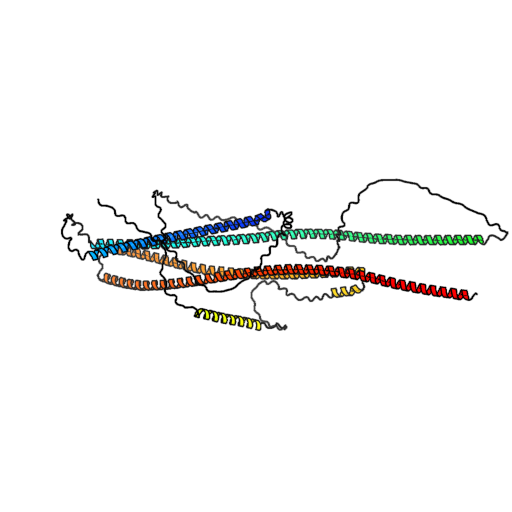6.203 -3.543 8.719 1.00 85.69 82 CYS A CA 1
ATOM 654 C C . CYS A 1 82 ? -26.823 -4.352 9.868 1.00 85.69 82 CYS A C 1
ATOM 656 O O . CYS A 1 82 ? -27.523 -3.771 10.696 1.00 85.69 82 CYS A O 1
ATOM 658 N N . LYS A 1 83 ? -26.489 -5.645 9.992 1.00 83.69 83 LYS A N 1
ATOM 659 C CA . LYS A 1 83 ? -26.955 -6.501 11.101 1.00 83.69 83 LYS A CA 1
ATOM 660 C C . LYS A 1 83 ? -26.487 -5.997 12.472 1.00 83.69 83 LYS A C 1
ATOM 662 O O . LYS A 1 83 ? -27.267 -5.998 13.424 1.00 83.69 83 LYS A O 1
ATOM 667 N N . GLU A 1 84 ? -25.245 -5.519 12.581 1.00 79.00 84 GLU A N 1
ATOM 668 C CA . GLU A 1 84 ? -24.730 -4.896 13.811 1.00 79.00 84 GLU A CA 1
ATOM 669 C C . GLU A 1 84 ? -25.557 -3.658 14.200 1.00 79.00 84 GLU A C 1
ATOM 671 O O . GLU A 1 84 ? -25.991 -3.524 15.347 1.00 79.00 84 GLU A O 1
ATOM 676 N N . LEU A 1 85 ? -25.817 -2.765 13.238 1.00 82.06 85 LEU A N 1
ATOM 677 C CA . LEU A 1 85 ? -26.609 -1.557 13.465 1.00 82.06 85 LEU A CA 1
ATOM 678 C C . LEU A 1 85 ? -28.063 -1.873 13.831 1.00 82.06 85 LEU A C 1
ATOM 680 O O . LEU A 1 85 ? -28.620 -1.204 14.698 1.00 82.06 85 LEU A O 1
ATOM 684 N N . GLU A 1 86 ? -28.677 -2.880 13.212 1.00 88.75 86 GLU A N 1
ATOM 685 C CA . GLU A 1 86 ? -30.023 -3.352 13.561 1.00 88.75 86 GLU A CA 1
ATOM 686 C C . GLU A 1 86 ? -30.079 -3.919 14.985 1.00 88.75 86 GLU A C 1
ATOM 688 O O . GLU A 1 86 ? -30.982 -3.572 15.750 1.00 88.75 86 GLU A O 1
ATOM 693 N N . GLY A 1 87 ? -29.083 -4.717 15.382 1.00 79.44 87 GLY A N 1
ATOM 694 C CA . GLY A 1 87 ? -28.954 -5.220 16.750 1.00 79.44 87 GLY A CA 1
ATOM 695 C C . GLY A 1 87 ? -28.812 -4.091 17.775 1.00 79.44 87 GLY A C 1
ATOM 696 O O . GLY A 1 87 ? -29.527 -4.069 18.779 1.00 79.44 87 GLY A O 1
ATOM 697 N N . LEU A 1 88 ? -27.955 -3.103 17.492 1.00 74.56 88 LEU A N 1
ATOM 698 C CA . LEU A 1 88 ? -27.787 -1.920 18.342 1.00 74.56 88 LEU A CA 1
ATOM 699 C C . LEU A 1 88 ? -29.071 -1.090 18.433 1.00 74.56 88 LEU A C 1
ATOM 701 O O . LEU A 1 88 ? -29.464 -0.707 19.536 1.00 74.56 88 LEU A O 1
ATOM 705 N N . ARG A 1 89 ? -29.752 -0.845 17.307 1.00 87.88 89 ARG A N 1
ATOM 706 C CA . ARG A 1 89 ? -31.050 -0.150 17.283 1.00 87.88 89 ARG A CA 1
ATOM 707 C C . ARG A 1 89 ? -32.084 -0.886 18.130 1.00 87.88 89 ARG A C 1
ATOM 709 O O . ARG A 1 89 ? -32.691 -0.266 18.989 1.00 87.88 89 ARG A O 1
ATOM 716 N N . SER A 1 90 ? -32.195 -2.207 17.991 1.00 88.00 90 SER A N 1
ATOM 717 C CA . SER A 1 90 ? -33.107 -3.030 18.797 1.00 88.00 90 SER A CA 1
ATOM 718 C C . SER A 1 90 ? -32.810 -2.958 20.303 1.00 88.00 90 SER A C 1
ATOM 720 O O . SER A 1 90 ? -33.733 -2.888 21.119 1.00 88.00 90 SER A O 1
ATOM 722 N N . CYS A 1 91 ? -31.536 -2.941 20.711 1.00 76.94 91 CYS A N 1
ATOM 723 C CA . CYS A 1 91 ? -31.163 -2.729 22.115 1.00 76.94 91 CYS A CA 1
ATOM 724 C C . CYS A 1 91 ? -31.538 -1.320 22.604 1.00 76.94 91 CYS A C 1
ATOM 726 O O . CYS A 1 91 ? -32.090 -1.171 23.696 1.00 76.94 91 CYS A O 1
ATOM 728 N N . HIS A 1 92 ? -31.290 -0.287 21.794 1.00 79.81 92 HIS A N 1
ATOM 729 C CA . HIS A 1 92 ? -31.679 1.085 22.118 1.00 79.81 92 HIS A CA 1
ATOM 730 C C . HIS A 1 92 ? -33.199 1.254 22.216 1.00 79.81 92 HIS A C 1
ATOM 732 O O . HIS A 1 92 ? -33.667 1.867 23.172 1.00 79.81 92 HIS A O 1
ATOM 738 N N . ASP A 1 93 ? -33.965 0.658 21.305 1.00 86.00 93 ASP A N 1
ATOM 739 C CA . ASP A 1 93 ? -35.429 0.692 21.318 1.00 86.00 93 ASP A CA 1
ATOM 740 C C . ASP A 1 93 ? -35.994 -0.004 22.559 1.00 86.00 93 ASP A C 1
ATOM 742 O O . ASP A 1 93 ? -36.928 0.498 23.184 1.00 86.00 93 ASP A O 1
ATOM 746 N N . ARG A 1 94 ? -35.412 -1.141 22.967 1.00 85.25 94 ARG A N 1
ATOM 747 C CA . ARG A 1 94 ? -35.781 -1.824 24.219 1.00 85.25 94 ARG A CA 1
ATOM 748 C C . ARG A 1 94 ? -35.513 -0.944 25.438 1.00 85.25 94 ARG A C 1
ATOM 750 O O . ARG A 1 94 ? -36.403 -0.777 26.271 1.00 85.25 94 ARG A O 1
ATOM 757 N N . ARG A 1 95 ? -34.339 -0.311 25.509 1.00 82.31 95 ARG A N 1
ATOM 758 C CA . ARG A 1 95 ? -34.005 0.637 26.584 1.00 82.31 95 ARG A CA 1
ATOM 759 C C . ARG A 1 95 ? -34.943 1.847 26.598 1.00 82.31 95 ARG A C 1
ATOM 761 O O . ARG A 1 95 ? -35.399 2.248 27.665 1.00 82.31 95 ARG A O 1
ATOM 768 N N . ALA A 1 96 ? -35.268 2.399 25.430 1.00 86.62 96 ALA A N 1
ATOM 769 C CA . ALA A 1 96 ? -36.193 3.520 25.296 1.00 86.62 96 ALA A CA 1
ATOM 770 C C . ALA A 1 96 ? -37.610 3.147 25.759 1.00 86.62 96 ALA A C 1
ATOM 772 O O . ALA A 1 96 ? -38.221 3.904 26.509 1.00 86.62 96 ALA A O 1
ATOM 773 N N . LYS A 1 97 ? -38.108 1.956 25.395 1.00 88.56 97 LYS A N 1
ATOM 774 C CA . LYS A 1 97 ? -39.400 1.437 25.877 1.00 88.56 97 LYS A CA 1
ATOM 775 C C . LYS A 1 97 ? -39.427 1.277 27.398 1.00 88.56 97 LYS A C 1
ATOM 777 O O . LYS A 1 97 ? -40.410 1.672 28.017 1.00 88.56 97 LYS A O 1
ATOM 782 N N . ARG A 1 98 ? -38.354 0.759 28.012 1.00 87.69 98 ARG A N 1
ATOM 783 C CA . ARG A 1 98 ? -38.247 0.681 29.483 1.00 87.69 98 ARG A CA 1
ATOM 784 C C . ARG A 1 98 ? -38.265 2.064 30.130 1.00 87.69 98 ARG A C 1
ATOM 786 O O . ARG A 1 98 ? -39.001 2.276 31.084 1.00 87.69 98 ARG A O 1
ATOM 793 N N . MET A 1 99 ? -37.523 3.021 29.573 1.00 87.50 99 MET A N 1
ATOM 794 C CA . MET A 1 99 ? -37.520 4.402 30.063 1.00 87.50 99 MET A CA 1
ATOM 795 C C . MET A 1 99 ? -38.907 5.052 29.966 1.00 87.50 99 MET A C 1
ATOM 797 O O . MET A 1 99 ? -39.338 5.701 30.912 1.00 87.50 99 MET A O 1
ATOM 801 N N . GLN A 1 100 ? -39.632 4.836 28.865 1.00 89.38 100 GLN A N 1
ATOM 802 C CA . GLN A 1 100 ? -41.011 5.312 28.714 1.00 89.38 100 GLN A CA 1
ATOM 803 C C . GLN A 1 100 ? -41.964 4.655 29.719 1.00 89.38 100 GLN A C 1
ATOM 805 O O . GLN A 1 100 ? -42.807 5.343 30.286 1.00 89.38 100 GLN A O 1
ATOM 810 N N . ALA A 1 101 ? -41.825 3.350 29.974 1.00 86.81 101 ALA A N 1
ATOM 811 C CA . ALA A 1 101 ? -42.625 2.651 30.979 1.00 86.81 101 ALA A CA 1
ATOM 812 C C . ALA A 1 101 ? -42.362 3.192 32.395 1.00 86.81 101 ALA A C 1
ATOM 814 O O . ALA A 1 101 ? -43.309 3.433 33.142 1.00 86.81 101 ALA A O 1
ATOM 815 N N . LEU A 1 102 ? -41.096 3.461 32.737 1.00 82.00 102 LEU A N 1
ATOM 816 C CA . LEU A 1 102 ? -40.721 4.095 34.003 1.00 82.00 102 LEU A CA 1
ATOM 817 C C . LEU A 1 102 ? -41.302 5.506 34.121 1.00 82.00 102 LEU A C 1
ATOM 819 O O . LEU A 1 102 ? -41.935 5.816 35.127 1.00 82.00 102 LEU A O 1
ATOM 823 N N . GLN A 1 103 ? -41.176 6.332 33.081 1.00 91.38 103 GLN A N 1
ATOM 824 C CA . GLN A 1 103 ? -41.775 7.670 33.047 1.00 91.38 103 GLN A CA 1
ATOM 825 C C . GLN A 1 103 ? -43.301 7.616 33.206 1.00 91.38 103 GLN A C 1
ATOM 827 O O . GLN A 1 103 ? -43.853 8.372 33.998 1.00 91.38 103 GLN A O 1
ATOM 832 N N . ALA A 1 104 ? -43.980 6.691 32.521 1.00 89.56 104 ALA A N 1
ATOM 833 C CA . ALA A 1 104 ? -45.422 6.492 32.662 1.00 89.56 104 ALA A CA 1
ATOM 834 C C . ALA A 1 104 ? -45.802 6.082 34.096 1.00 89.56 104 ALA A C 1
ATOM 836 O O . ALA A 1 104 ? -46.737 6.638 34.676 1.00 89.56 104 ALA A O 1
ATOM 837 N N . SER A 1 105 ? -45.042 5.160 34.699 1.00 88.56 105 SER A N 1
ATOM 838 C CA . SER A 1 105 ? -45.253 4.740 36.088 1.00 88.56 105 SER A CA 1
ATOM 839 C C . SER A 1 105 ? -45.043 5.889 37.078 1.00 88.56 105 SER A C 1
ATOM 841 O O . SER A 1 105 ? -45.853 6.058 37.986 1.00 88.56 105 SER A O 1
ATOM 843 N N . GLN A 1 106 ? -44.036 6.741 36.851 1.00 91.00 106 GLN A N 1
ATOM 844 C CA . GLN A 1 106 ? -43.783 7.935 37.652 1.00 91.00 106 GLN A CA 1
ATOM 845 C C . GLN A 1 106 ? -44.939 8.933 37.533 1.00 91.00 106 GLN A C 1
ATOM 847 O O . GLN A 1 106 ? -45.444 9.393 38.554 1.00 91.00 106 GLN A O 1
ATOM 852 N N . THR A 1 107 ? -45.407 9.226 36.313 1.00 91.25 107 THR A N 1
ATOM 853 C CA . THR A 1 107 ? -46.537 10.149 36.108 1.00 91.25 107 THR A CA 1
ATOM 854 C C . THR A 1 107 ? -47.817 9.658 36.780 1.00 91.25 107 THR A C 1
ATOM 856 O O . THR A 1 107 ? -48.526 10.450 37.393 1.00 91.25 107 THR A O 1
ATOM 859 N N . LEU A 1 108 ? -48.085 8.347 36.743 1.00 94.56 108 LEU A N 1
ATOM 860 C CA . LEU A 1 108 ? -49.226 7.751 37.436 1.00 94.56 108 LEU A CA 1
ATOM 861 C C . LEU A 1 108 ? -49.100 7.907 38.958 1.00 94.56 108 LEU A C 1
ATOM 863 O O . LEU A 1 108 ? -50.078 8.215 39.634 1.00 94.56 108 LEU A O 1
ATOM 867 N N . LEU A 1 109 ? -47.895 7.717 39.499 1.00 90.50 109 LEU A N 1
ATOM 868 C CA . LEU A 1 109 ? -47.617 7.854 40.928 1.00 90.50 109 LEU A CA 1
ATOM 869 C C . LEU A 1 109 ? -47.772 9.312 41.393 1.00 90.50 109 LEU A C 1
ATOM 871 O O . LEU A 1 109 ? -48.352 9.572 42.447 1.00 90.50 109 LEU A O 1
ATOM 875 N N . GLU A 1 110 ? -47.326 10.270 40.578 1.00 91.12 110 GLU A N 1
ATOM 876 C CA . GLU A 1 110 ? -47.539 11.706 40.795 1.00 91.12 110 GLU A CA 1
ATOM 877 C C . GLU A 1 110 ? -49.029 12.082 40.749 1.00 91.12 110 GLU A C 1
ATOM 879 O O . GLU A 1 110 ? -49.492 12.861 41.585 1.00 91.12 110 GLU A O 1
ATOM 884 N N . GLU A 1 111 ? -49.809 11.515 39.821 1.00 93.75 111 GLU A N 1
ATOM 885 C CA . GLU A 1 111 ? -51.265 11.701 39.773 1.00 93.75 111 GLU A CA 1
ATOM 886 C C . GLU A 1 111 ? -51.958 11.119 41.006 1.00 93.75 111 GLU A C 1
ATOM 888 O O . GLU A 1 111 ? -52.793 11.794 41.610 1.00 93.75 111 GLU A O 1
ATOM 893 N N . GLN A 1 112 ? -51.578 9.913 41.435 1.00 92.00 112 GLN A N 1
ATOM 894 C CA . GLN A 1 112 ? -52.096 9.306 42.660 1.00 92.00 112 GLN A CA 1
ATOM 895 C C . GLN A 1 112 ? -51.800 10.190 43.878 1.00 92.00 112 GLN A C 1
ATOM 897 O O . GLN A 1 112 ? -52.726 10.556 44.604 1.00 92.00 112 GLN A O 1
ATOM 902 N N . LEU A 1 113 ? -50.551 10.629 44.065 1.00 88.25 113 LEU A N 1
ATOM 903 C CA . LEU A 1 113 ? -50.175 11.560 45.138 1.00 88.25 113 LEU A CA 1
ATOM 904 C C . LEU A 1 113 ? -50.964 12.876 45.065 1.00 88.25 113 LEU A C 1
ATOM 906 O O . LEU A 1 113 ? -51.435 13.382 46.088 1.00 88.25 113 LEU A O 1
ATOM 910 N N . ARG A 1 114 ? -51.176 13.415 43.859 1.00 91.75 114 ARG A N 1
ATOM 911 C CA . ARG A 1 114 ? -52.001 14.613 43.649 1.00 91.75 114 ARG A CA 1
ATOM 912 C C . ARG A 1 114 ? -53.458 14.378 44.053 1.00 91.75 114 ARG A C 1
ATOM 914 O O . ARG A 1 114 ? -54.060 15.267 44.653 1.00 91.75 114 ARG A O 1
ATOM 921 N N . THR A 1 115 ? -54.039 13.214 43.755 1.00 89.56 115 THR A N 1
ATOM 922 C CA . THR A 1 115 ? -55.415 12.894 44.176 1.00 89.56 115 THR A CA 1
ATOM 923 C C . THR A 1 115 ? -55.540 12.793 45.694 1.00 89.56 115 THR A C 1
ATOM 925 O O . THR A 1 115 ? -56.437 13.429 46.241 1.00 89.56 115 THR A O 1
ATOM 928 N N . TYR A 1 116 ? -54.609 12.117 46.379 1.00 86.12 116 TYR A N 1
ATOM 929 C CA . TYR A 1 116 ? -54.620 11.997 47.844 1.00 86.12 116 TYR A CA 1
ATOM 930 C C . TYR A 1 116 ? -54.478 13.356 48.544 1.00 86.12 116 TYR A C 1
ATOM 932 O O . TYR A 1 116 ? -55.281 13.702 49.412 1.00 86.12 116 TYR A O 1
ATOM 940 N N . THR A 1 117 ? -53.535 14.185 48.094 1.00 82.88 117 THR A N 1
ATOM 941 C CA . THR A 1 117 ? -53.343 15.544 48.636 1.00 82.88 117 THR A CA 1
ATOM 942 C C . THR A 1 117 ? -54.527 16.475 48.335 1.00 82.88 117 THR A C 1
ATOM 944 O O . THR A 1 117 ? -54.901 17.313 49.160 1.00 82.88 117 THR A O 1
ATOM 947 N N . SER A 1 118 ? -55.184 16.310 47.181 1.00 83.38 118 SER A N 1
ATOM 948 C CA . SER A 1 118 ? -56.400 17.061 46.830 1.00 83.38 118 SER A CA 1
ATOM 949 C C . SER A 1 118 ? -57.629 16.620 47.632 1.00 83.38 118 SER A C 1
ATOM 951 O O . SER A 1 118 ? -58.535 17.426 47.852 1.00 83.38 118 SER A O 1
ATOM 953 N N . THR A 1 119 ? -57.697 15.354 48.056 1.00 75.62 119 THR A N 1
ATOM 954 C CA . THR A 1 119 ? -58.770 14.867 48.935 1.00 75.62 119 THR A CA 1
ATOM 955 C C . THR A 1 119 ? -58.575 15.315 50.381 1.00 75.62 119 THR A C 1
ATOM 957 O O . THR A 1 119 ? -59.551 15.738 50.992 1.00 75.62 119 THR A O 1
ATOM 960 N N . GLU A 1 120 ? -57.340 15.335 50.895 1.00 67.88 120 GLU A N 1
ATOM 961 C CA . GLU A 1 120 ? -57.038 15.839 52.248 1.00 67.88 120 GLU A CA 1
ATOM 962 C C . GLU A 1 120 ? -57.338 17.336 52.399 1.00 67.88 120 GLU A C 1
ATOM 964 O O . GLU A 1 120 ? -57.876 17.781 53.411 1.00 67.88 120 GLU A O 1
ATOM 969 N N . THR A 1 121 ? -57.051 18.129 51.366 1.00 62.78 121 THR A N 1
ATOM 970 C CA . THR A 1 121 ? -57.306 19.580 51.390 1.00 62.78 121 THR A CA 1
ATOM 971 C C . THR A 1 121 ? -58.783 19.943 51.223 1.00 62.78 121 THR A C 1
ATOM 973 O O . THR A 1 121 ? -59.200 21.011 51.665 1.00 62.78 121 THR A O 1
ATOM 976 N N . LYS A 1 122 ? -59.610 19.061 50.643 1.00 60.25 122 LYS A N 1
ATOM 977 C CA . LYS A 1 122 ? -61.070 19.255 50.544 1.00 60.25 122 LYS A CA 1
ATOM 978 C C . LYS A 1 122 ? -61.845 18.654 51.721 1.00 60.25 122 LYS A C 1
ATOM 980 O O . LYS A 1 122 ? -62.979 19.064 51.958 1.00 60.25 122 LYS A O 1
ATOM 985 N N . SER A 1 123 ? -61.255 17.734 52.489 1.00 51.81 123 SER A N 1
ATOM 986 C CA . SER A 1 123 ? -61.899 17.131 53.663 1.00 51.81 123 SER A CA 1
ATOM 987 C C . SER A 1 123 ? -61.840 17.993 54.928 1.00 51.81 123 SER A C 1
ATOM 989 O O . SER A 1 123 ? -62.509 17.659 55.900 1.00 51.81 123 SER A O 1
ATOM 991 N N . SER A 1 124 ? -61.129 19.129 54.938 1.00 52.53 124 SER A N 1
ATOM 992 C CA . SER A 1 124 ? -61.122 20.035 56.104 1.00 52.53 124 SER A CA 1
ATOM 993 C C . SER A 1 124 ? -62.376 20.928 56.222 1.00 52.53 124 SER A C 1
ATOM 995 O O . SER A 1 124 ? -62.417 21.800 57.086 1.00 52.53 124 SER A O 1
ATOM 997 N N . SER A 1 125 ? -63.398 20.733 55.374 1.00 48.16 125 SER A N 1
ATOM 998 C CA . SER A 1 125 ? -64.630 21.545 55.347 1.00 48.16 125 SER A CA 1
ATOM 999 C C . SER A 1 125 ? -65.936 20.723 55.293 1.00 48.16 125 SER A C 1
ATOM 1001 O O . SER A 1 125 ? -66.977 21.260 54.915 1.00 48.16 125 SER A O 1
ATOM 1003 N N . CYS A 1 126 ? -65.935 19.432 55.646 1.00 43.25 126 CYS A N 1
ATOM 1004 C CA . CYS A 1 126 ? -67.167 18.629 55.635 1.00 43.25 126 CYS A CA 1
ATOM 1005 C C . CYS A 1 126 ? -67.326 17.793 56.912 1.00 43.25 126 CYS A C 1
ATOM 1007 O O . CYS A 1 126 ? -67.018 16.606 56.956 1.00 43.25 126 CYS A O 1
ATOM 1009 N N . THR A 1 127 ? -67.851 18.434 57.954 1.00 47.25 127 THR A N 1
ATOM 1010 C CA . THR A 1 127 ? -68.340 17.834 59.206 1.00 47.25 127 THR A CA 1
ATOM 1011 C C . THR A 1 127 ? -69.739 17.214 59.050 1.00 47.25 127 THR A C 1
ATOM 1013 O O . THR A 1 127 ? -70.606 17.443 59.887 1.00 47.25 127 THR A O 1
ATOM 1016 N N . GLN A 1 128 ? -70.020 16.467 57.972 1.00 46.38 128 GLN A N 1
ATOM 1017 C CA . GLN A 1 128 ? -71.388 15.976 57.726 1.00 46.38 128 GLN A CA 1
ATOM 1018 C C . GLN A 1 128 ? -71.457 14.637 56.966 1.00 46.38 128 GLN A C 1
ATOM 1020 O O . GLN A 1 128 ? -72.026 14.564 55.884 1.00 46.38 128 GLN A O 1
ATOM 1025 N N . TRP A 1 129 ? -70.878 13.570 57.527 1.00 49.09 129 TRP A N 1
ATOM 1026 C CA . TRP A 1 129 ? -71.168 12.177 57.116 1.00 49.09 129 TRP A CA 1
ATOM 1027 C C . TRP A 1 129 ? -71.302 11.219 58.313 1.00 49.09 129 TRP A C 1
ATOM 1029 O O . TRP A 1 129 ? -71.184 10.002 58.170 1.00 49.09 129 TRP A O 1
ATOM 1039 N N . GLU A 1 130 ? -71.585 11.753 59.501 1.00 48.06 130 GLU A N 1
ATOM 1040 C CA . GLU A 1 130 ? -72.275 10.965 60.520 1.00 48.06 130 GLU A CA 1
ATOM 1041 C C . GLU A 1 130 ? -73.735 10.820 60.068 1.00 48.06 130 GLU A C 1
ATOM 1043 O O . GLU A 1 130 ? -74.311 11.769 59.554 1.00 48.06 130 GLU A O 1
ATOM 1048 N N . GLU A 1 131 ? -74.315 9.633 60.240 1.00 51.12 131 GLU A N 1
ATOM 1049 C CA . GLU A 1 131 ? -75.684 9.261 59.842 1.00 51.12 131 GLU A CA 1
ATOM 1050 C C . GLU A 1 131 ? -75.872 8.823 58.380 1.00 51.12 131 GLU A C 1
ATOM 1052 O O . GLU A 1 131 ? -76.434 9.512 57.539 1.00 51.12 131 GLU A O 1
ATOM 1057 N N . THR A 1 132 ? -75.516 7.574 58.073 1.00 47.38 132 THR A N 1
ATOM 1058 C CA . THR A 1 132 ? -76.518 6.542 57.728 1.00 47.38 132 THR A CA 1
ATOM 1059 C C . THR A 1 132 ? -75.840 5.215 57.381 1.00 47.38 132 THR A C 1
ATOM 1061 O O . THR A 1 132 ? -74.912 5.144 56.585 1.00 47.38 132 THR A O 1
ATOM 1064 N N . GLY A 1 133 ? -76.359 4.122 57.949 1.00 47.12 133 GLY A N 1
ATOM 1065 C CA . GLY A 1 133 ? -76.139 2.779 57.407 1.00 47.12 133 GLY A CA 1
ATOM 1066 C C . GLY A 1 133 ? -75.306 1.833 58.267 1.00 47.12 133 GLY A C 1
ATOM 1067 O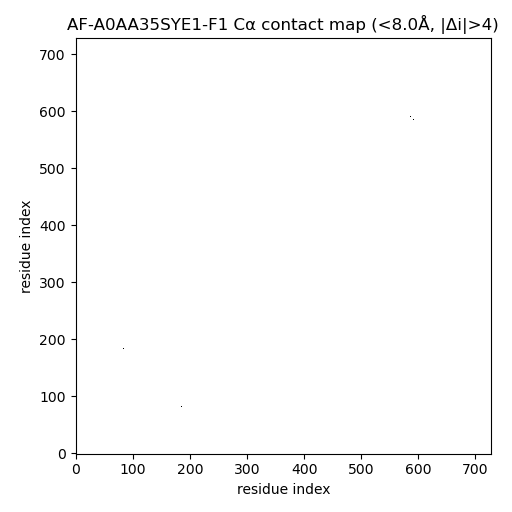 O . GLY A 1 133 ? -74.214 1.422 57.886 1.00 47.12 133 GLY A O 1
ATOM 1068 N N . LYS A 1 134 ? -75.892 1.383 59.383 1.00 52.66 134 LYS A N 1
ATOM 1069 C CA . LYS A 1 134 ? -75.501 0.165 60.109 1.00 52.66 134 LYS A CA 1
ATOM 1070 C C . LYS A 1 134 ? -75.535 -1.045 59.159 1.00 52.66 134 LYS A C 1
ATOM 1072 O O . LYS A 1 134 ? -76.571 -1.691 59.014 1.00 52.66 134 LYS A O 1
ATOM 1077 N N . ARG A 1 135 ? -74.415 -1.383 58.518 1.00 48.56 135 ARG A N 1
ATOM 1078 C CA . ARG A 1 135 ? -74.221 -2.719 57.937 1.00 48.56 135 ARG A CA 1
ATOM 1079 C C . ARG A 1 135 ? -73.703 -3.636 59.039 1.00 48.56 135 ARG A C 1
ATOM 1081 O O . ARG A 1 135 ? -72.706 -3.338 59.687 1.00 48.56 135 ARG A O 1
ATOM 1088 N N . LYS A 1 136 ? -74.457 -4.710 59.288 1.00 51.84 136 LYS A N 1
ATOM 1089 C CA . LYS A 1 136 ? -74.183 -5.744 60.290 1.00 51.84 136 LYS A CA 1
ATOM 1090 C C . LYS A 1 136 ? -72.742 -6.237 60.149 1.00 51.84 136 LYS A C 1
ATOM 1092 O O . LYS A 1 136 ? -72.398 -6.854 59.146 1.00 51.84 136 LYS A O 1
ATOM 1097 N N . ALA A 1 137 ? -71.935 -5.966 61.168 1.00 49.47 137 ALA A N 1
ATOM 1098 C CA . ALA A 1 137 ? -70.630 -6.573 61.341 1.00 49.47 137 ALA A CA 1
ATOM 1099 C C . ALA A 1 137 ? -70.821 -8.074 61.600 1.00 49.47 137 ALA A C 1
ATOM 1101 O O . ALA A 1 137 ? -71.377 -8.476 62.623 1.00 49.47 137 ALA A O 1
ATOM 1102 N N . THR A 1 138 ? -70.383 -8.899 60.655 1.00 57.16 138 THR A N 1
ATOM 1103 C CA . THR A 1 138 ? -70.049 -10.304 60.906 1.00 57.16 138 THR A CA 1
ATOM 1104 C C . THR A 1 138 ? -68.987 -10.382 62.014 1.00 57.16 138 THR A C 1
ATOM 1106 O O . THR A 1 138 ? -68.193 -9.449 62.169 1.00 57.16 138 THR A O 1
ATOM 1109 N N . PRO A 1 139 ? -68.978 -11.442 62.841 1.00 49.88 139 PRO A N 1
ATOM 1110 C CA . PRO A 1 139 ? -68.233 -11.451 64.094 1.00 49.88 139 PRO A CA 1
ATOM 1111 C C . PRO A 1 139 ? -66.722 -11.537 63.836 1.00 49.88 139 PRO A C 1
ATOM 1113 O O . PRO A 1 139 ? -66.153 -12.610 63.693 1.00 49.88 139 PRO A O 1
ATOM 1116 N N . ALA A 1 140 ? -66.056 -10.382 63.826 1.00 55.03 140 ALA A N 1
ATOM 1117 C CA . ALA A 1 140 ? -64.603 -10.223 63.781 1.00 55.03 140 ALA A CA 1
ATOM 1118 C C . ALA A 1 140 ? -63.952 -10.523 65.148 1.00 55.03 140 ALA A C 1
ATOM 1120 O O . ALA A 1 140 ? -63.223 -9.690 65.695 1.00 55.03 140 ALA A O 1
ATOM 1121 N N . LYS A 1 141 ? -64.281 -11.672 65.753 1.00 57.19 141 LYS A N 1
ATOM 1122 C CA . LYS A 1 141 ? -63.630 -12.132 66.990 1.00 57.19 141 LYS A CA 1
ATOM 1123 C C . LYS A 1 141 ? -62.419 -13.026 66.715 1.00 57.19 141 LYS A C 1
ATOM 1125 O O . LYS A 1 141 ? -61.475 -12.957 67.490 1.00 57.19 141 LYS A O 1
ATOM 1130 N N . ASP A 1 142 ? -62.369 -13.704 65.570 1.00 56.38 142 ASP A N 1
ATOM 1131 C CA . ASP A 1 142 ? -61.264 -14.625 65.258 1.00 56.38 142 ASP A CA 1
ATOM 1132 C C . ASP A 1 142 ? -60.012 -13.922 64.685 1.00 56.38 142 ASP A C 1
ATOM 1134 O O . ASP A 1 142 ? -58.906 -14.424 64.828 1.00 56.38 142 ASP A O 1
ATOM 1138 N N . LEU A 1 143 ? -60.144 -12.702 64.144 1.00 54.38 143 LEU A N 1
ATOM 1139 C CA . LEU A 1 143 ? -59.027 -11.894 63.604 1.00 54.38 143 LEU A CA 1
ATOM 1140 C C . LEU A 1 143 ? -58.378 -10.940 64.627 1.00 54.38 143 LEU A C 1
ATOM 1142 O O . LEU A 1 143 ? -57.460 -10.198 64.289 1.00 54.38 143 LEU A O 1
ATOM 1146 N N . ARG A 1 144 ? -58.849 -10.909 65.882 1.00 54.62 144 ARG A N 1
ATOM 1147 C CA . ARG A 1 144 ? -58.301 -10.012 66.925 1.00 54.62 144 ARG A CA 1
ATOM 1148 C C . ARG A 1 144 ? -57.070 -10.570 67.641 1.00 54.62 144 ARG A C 1
ATOM 1150 O O . ARG A 1 144 ? -56.470 -9.851 68.435 1.00 54.62 144 ARG A O 1
ATOM 1157 N N . HIS A 1 145 ? -56.713 -11.826 67.381 1.00 55.78 145 HIS A N 1
ATOM 1158 C CA . HIS A 1 145 ? -55.560 -12.484 67.999 1.00 55.78 145 HIS A CA 1
ATOM 1159 C C . HIS A 1 145 ? -54.326 -12.535 67.096 1.00 55.78 145 HIS A C 1
ATOM 1161 O O . HIS A 1 145 ? -53.226 -12.778 67.585 1.00 55.78 145 HIS A O 1
ATOM 1167 N N . GLU A 1 146 ? -54.477 -12.238 65.807 1.00 60.00 146 GLU A N 1
ATOM 1168 C CA . GLU A 1 146 ? -53.339 -11.990 64.935 1.00 60.00 146 GLU A CA 1
ATOM 1169 C C . GLU A 1 146 ? -52.891 -10.547 65.164 1.00 60.00 146 GLU A C 1
ATOM 1171 O O . GLU A 1 146 ? -53.679 -9.608 65.035 1.00 60.00 146 GLU A O 1
ATOM 1176 N N . ASN A 1 147 ? -51.635 -10.359 65.581 1.00 69.38 147 ASN A N 1
ATOM 1177 C CA . ASN A 1 147 ? -51.037 -9.037 65.744 1.00 69.38 147 ASN A CA 1
ATOM 1178 C C . ASN A 1 147 ? -51.148 -8.288 64.409 1.00 69.38 147 ASN A C 1
ATOM 1180 O O . ASN A 1 147 ? -50.305 -8.458 63.536 1.00 69.38 147 ASN A O 1
ATOM 1184 N N . SER A 1 148 ? -52.182 -7.460 64.247 1.00 76.81 148 SER A N 1
ATOM 1185 C CA . SER A 1 148 ? -52.430 -6.657 63.042 1.00 76.81 148 SER A CA 1
ATOM 1186 C C . SER A 1 148 ? -51.158 -5.926 62.598 1.00 76.81 148 SER A C 1
ATOM 1188 O O . SER A 1 148 ? -50.779 -5.961 61.432 1.00 76.81 148 SER A O 1
ATOM 1190 N N . THR A 1 149 ? -50.408 -5.377 63.552 1.00 81.50 149 THR A N 1
ATOM 1191 C CA . THR A 1 149 ? -49.094 -4.761 63.332 1.00 81.50 149 THR A CA 1
ATOM 1192 C C . THR A 1 149 ? -48.040 -5.711 62.760 1.00 81.50 149 THR A C 1
ATOM 1194 O O . THR A 1 149 ? -47.259 -5.287 61.916 1.00 81.50 149 THR A O 1
ATOM 1197 N N . ALA A 1 150 ? -48.012 -6.982 63.165 1.00 83.62 150 ALA A N 1
ATOM 1198 C CA . ALA A 1 150 ? -47.092 -7.975 62.609 1.00 83.62 150 ALA A CA 1
ATOM 1199 C C . ALA A 1 150 ? -47.418 -8.281 61.141 1.00 83.62 150 ALA A C 1
ATOM 1201 O O . ALA A 1 150 ? -46.516 -8.257 60.312 1.00 83.62 150 ALA A O 1
ATOM 1202 N N . VAL A 1 151 ? -48.699 -8.457 60.801 1.00 85.00 151 VAL A N 1
ATOM 1203 C CA . VAL A 1 151 ? -49.131 -8.696 59.412 1.00 85.00 151 VAL A CA 1
ATOM 1204 C C . VAL A 1 151 ? -48.818 -7.491 58.520 1.00 85.00 151 VAL A C 1
ATOM 1206 O O . VAL A 1 151 ? -48.316 -7.660 57.411 1.00 85.00 151 VAL A O 1
ATOM 1209 N N . TRP A 1 152 ? -49.044 -6.262 59.001 1.00 85.38 152 TRP A N 1
ATOM 1210 C CA . TRP A 1 152 ? -48.683 -5.050 58.255 1.00 85.38 152 TRP A CA 1
ATOM 1211 C C . TRP A 1 152 ? -47.170 -4.894 58.076 1.00 85.38 152 TRP A C 1
ATOM 1213 O O . TRP A 1 152 ? -46.733 -4.510 56.992 1.00 85.38 152 TRP A O 1
ATOM 1223 N N . ASN A 1 153 ? -46.371 -5.225 59.095 1.00 85.38 153 ASN A N 1
ATOM 1224 C CA . ASN A 1 153 ? -44.911 -5.207 58.996 1.00 85.38 153 ASN A CA 1
ATOM 1225 C C . ASN A 1 153 ? -44.399 -6.259 58.005 1.00 85.38 153 ASN A C 1
ATOM 1227 O O . ASN A 1 153 ? -43.517 -5.959 57.203 1.00 85.38 153 ASN A O 1
ATOM 1231 N N . GLU A 1 154 ? -44.970 -7.467 58.014 1.00 88.06 154 GLU A N 1
ATOM 1232 C CA . GLU A 1 154 ? -44.651 -8.502 57.029 1.00 88.06 154 GLU A CA 1
ATOM 1233 C C . GLU A 1 154 ? -45.044 -8.063 55.617 1.00 88.06 154 GLU A C 1
ATOM 1235 O O . GLU A 1 154 ? -44.231 -8.161 54.702 1.00 88.06 154 GLU A O 1
ATOM 1240 N N . LEU A 1 155 ? -46.243 -7.502 55.424 1.00 87.75 155 LEU A N 1
ATOM 1241 C CA . LEU A 1 155 ? -46.690 -6.995 54.124 1.00 87.75 155 LEU A CA 1
ATOM 1242 C C . LEU A 1 155 ? -45.797 -5.852 53.612 1.00 87.75 155 LEU A C 1
ATOM 1244 O O . LEU A 1 155 ? -45.473 -5.807 52.424 1.00 87.75 155 LEU A O 1
ATOM 1248 N N . ALA A 1 156 ? -45.372 -4.945 54.497 1.00 86.44 156 ALA A N 1
ATOM 1249 C CA . ALA A 1 156 ? -44.427 -3.882 54.169 1.00 86.44 156 ALA A CA 1
ATOM 1250 C C . ALA A 1 156 ? -43.062 -4.455 53.759 1.00 86.44 156 ALA A C 1
ATOM 1252 O O . ALA A 1 156 ? -42.532 -4.062 52.720 1.00 86.44 156 ALA A O 1
ATOM 1253 N N . ALA A 1 157 ? -42.548 -5.441 54.501 1.00 88.25 157 ALA A N 1
ATOM 1254 C CA . ALA A 1 157 ? -41.306 -6.134 54.166 1.00 88.25 157 ALA A CA 1
ATOM 1255 C C . ALA A 1 157 ? -41.404 -6.885 52.825 1.00 88.25 157 ALA A C 1
ATOM 1257 O O . ALA A 1 157 ? -40.477 -6.833 52.017 1.00 88.25 157 ALA A O 1
ATOM 1258 N N . TYR A 1 158 ? -42.535 -7.541 52.538 1.00 90.50 158 TYR A N 1
ATOM 1259 C CA . TYR A 1 158 ? -42.776 -8.174 51.238 1.00 90.50 158 TYR A CA 1
ATOM 1260 C C . TYR A 1 158 ? -42.815 -7.147 50.106 1.00 90.50 158 TYR A C 1
ATOM 1262 O O . TYR A 1 158 ? -42.226 -7.387 49.056 1.00 90.50 158 TYR A O 1
ATOM 1270 N N . ARG A 1 159 ? -43.459 -5.993 50.310 1.00 90.38 159 ARG A N 1
ATOM 1271 C CA . ARG A 1 159 ? -43.507 -4.917 49.312 1.00 90.38 159 ARG A CA 1
ATOM 1272 C C . ARG A 1 159 ? -42.121 -4.338 49.031 1.00 90.38 159 ARG A C 1
ATOM 1274 O O . ARG A 1 159 ? -41.781 -4.156 47.865 1.00 90.38 159 ARG A O 1
ATOM 1281 N N . GLU A 1 160 ? -41.330 -4.088 50.072 1.00 89.38 160 GLU A N 1
ATOM 1282 C CA . GLU A 1 160 ? -39.946 -3.623 49.938 1.00 89.38 160 GLU A CA 1
ATOM 1283 C C . GLU A 1 160 ? -39.098 -4.651 49.180 1.00 89.38 160 GLU A C 1
ATOM 1285 O O . GLU A 1 160 ? -38.405 -4.308 48.225 1.00 89.38 160 GLU A O 1
ATOM 1290 N N . LYS A 1 161 ? -39.229 -5.938 49.522 1.00 91.31 161 LYS A N 1
ATOM 1291 C CA . LYS A 1 161 ? -38.534 -7.020 48.820 1.00 91.31 161 LYS A CA 1
ATOM 1292 C C . LYS A 1 161 ? -38.958 -7.139 47.354 1.00 91.31 161 LYS A C 1
ATOM 1294 O O . LYS A 1 161 ? -38.105 -7.359 46.502 1.00 91.31 161 LYS A O 1
ATOM 1299 N N . CYS A 1 162 ? -40.244 -6.979 47.037 1.00 85.50 162 CYS A N 1
ATOM 1300 C CA . CYS A 1 162 ? -40.716 -6.953 45.650 1.00 85.50 162 CYS A CA 1
ATOM 1301 C C . CYS A 1 162 ? -40.112 -5.778 44.870 1.00 85.50 162 CYS A C 1
ATOM 1303 O O . CYS A 1 162 ? -39.644 -5.985 43.756 1.00 85.50 162 CYS A O 1
ATOM 1305 N N . GLN A 1 163 ? -40.042 -4.582 45.464 1.00 85.56 163 GLN A N 1
ATOM 1306 C CA . GLN A 1 163 ? -39.391 -3.426 44.835 1.00 85.56 163 GLN A CA 1
ATOM 1307 C C . GLN A 1 163 ? -37.892 -3.662 44.607 1.00 85.56 163 GLN A C 1
ATOM 1309 O O . GLN A 1 163 ? -37.399 -3.397 43.516 1.00 85.56 163 GLN A O 1
ATOM 1314 N N . GLN A 1 164 ? -37.182 -4.220 45.594 1.00 87.62 164 GLN A N 1
ATOM 1315 C CA . GLN A 1 164 ? -35.767 -4.589 45.451 1.00 87.62 164 GLN A CA 1
ATOM 1316 C C . GLN A 1 164 ? -35.551 -5.627 44.335 1.00 87.62 164 GLN A C 1
ATOM 1318 O O . GLN A 1 164 ? -34.582 -5.556 43.580 1.00 87.62 164 GLN A O 1
ATOM 1323 N N . LEU A 1 165 ? -36.454 -6.603 44.199 1.00 89.19 165 LEU A N 1
ATOM 1324 C CA . LEU A 1 165 ? -36.387 -7.590 43.119 1.00 89.19 165 LEU A CA 1
ATOM 1325 C C . LEU A 1 165 ? -36.667 -6.967 41.745 1.00 89.19 165 LEU A C 1
ATOM 1327 O O . LEU A 1 165 ? -36.013 -7.342 40.775 1.00 89.19 165 LEU A O 1
ATOM 1331 N N . GLU A 1 166 ? -37.593 -6.013 41.647 1.00 84.62 166 GLU A N 1
ATOM 1332 C CA . GLU A 1 166 ? -37.865 -5.277 40.406 1.00 84.62 166 GLU A CA 1
ATOM 1333 C C . GLU A 1 166 ? -36.670 -4.423 39.971 1.00 84.62 166 GLU A C 1
ATOM 1335 O O . GLU A 1 166 ? -36.314 -4.441 38.790 1.00 84.62 166 GLU A O 1
ATOM 1340 N N . THR A 1 167 ? -36.009 -3.726 40.903 1.00 83.06 167 THR A N 1
ATOM 1341 C CA . THR A 1 167 ? -34.789 -2.962 40.594 1.00 83.06 167 THR A CA 1
ATOM 1342 C C . THR A 1 167 ? -33.665 -3.884 40.134 1.00 83.06 167 THR A C 1
ATOM 1344 O O . THR A 1 167 ? -33.058 -3.627 39.097 1.00 83.06 167 THR A O 1
ATOM 1347 N N . HIS A 1 168 ? -33.447 -5.013 40.817 1.00 87.69 168 HIS A N 1
ATOM 1348 C CA . HIS A 1 168 ? -32.444 -5.993 40.395 1.00 87.69 168 HIS A CA 1
ATOM 1349 C C . HIS A 1 168 ? -32.759 -6.628 39.036 1.00 87.69 168 HIS A C 1
ATOM 1351 O O . HIS A 1 168 ? -31.852 -6.858 38.239 1.00 87.69 168 HIS A O 1
ATOM 1357 N N . LEU A 1 169 ? -34.032 -6.893 38.727 1.00 88.88 169 LEU A N 1
ATOM 1358 C CA . LEU A 1 169 ? -34.426 -7.391 37.409 1.00 88.88 169 LEU A CA 1
ATOM 1359 C C . LEU A 1 169 ? -34.079 -6.370 36.316 1.00 88.88 169 LEU A C 1
ATOM 1361 O O . LEU A 1 169 ? -33.534 -6.752 35.281 1.00 88.88 169 LEU A O 1
ATOM 1365 N N . GLN A 1 170 ? -34.335 -5.080 36.554 1.00 78.50 170 GLN A N 1
ATOM 1366 C CA . GLN A 1 170 ? -33.963 -4.011 35.622 1.00 78.50 170 GLN A CA 1
ATOM 1367 C C . GLN A 1 170 ? -32.442 -3.908 35.440 1.00 78.50 170 GLN A C 1
ATOM 1369 O O . GLN A 1 170 ? -31.981 -3.835 34.302 1.00 78.50 170 GLN A O 1
ATOM 1374 N N . GLU A 1 171 ? -31.663 -3.969 36.522 1.00 83.44 171 GLU A N 1
ATOM 1375 C CA . GLU A 1 171 ? -30.192 -3.972 36.474 1.00 83.44 171 GLU A CA 1
ATOM 1376 C C . GLU A 1 171 ? -29.652 -5.142 35.637 1.00 83.44 171 GLU A C 1
ATOM 1378 O O . GLU A 1 171 ? -28.836 -4.938 34.735 1.00 83.44 171 GLU A O 1
ATOM 1383 N N . ILE A 1 172 ? -30.160 -6.358 35.871 1.00 87.38 172 ILE A N 1
ATOM 1384 C CA . ILE A 1 172 ? -29.772 -7.559 35.116 1.00 87.38 172 ILE A CA 1
ATOM 1385 C C . ILE A 1 172 ? -30.124 -7.409 33.628 1.00 87.38 172 ILE A C 1
ATOM 1387 O O . ILE A 1 172 ? -29.355 -7.821 32.756 1.00 87.38 172 ILE A O 1
ATOM 1391 N N . GLU A 1 173 ? -31.270 -6.810 33.296 1.00 81.56 173 GLU A N 1
ATOM 1392 C CA . GLU A 1 173 ? -31.634 -6.552 31.902 1.00 81.56 173 GLU A CA 1
ATOM 1393 C C . GLU A 1 173 ? -30.726 -5.520 31.222 1.00 81.56 173 GLU A C 1
ATOM 1395 O O . GLU A 1 173 ? -30.383 -5.692 30.048 1.00 81.56 173 GLU A O 1
ATOM 1400 N N . GLU A 1 174 ? -30.326 -4.462 31.928 1.00 78.12 174 GLU A N 1
ATOM 1401 C CA . GLU A 1 174 ? -29.377 -3.472 31.411 1.00 78.12 174 GLU A CA 1
ATOM 1402 C C . GLU A 1 174 ? -27.980 -4.064 31.213 1.00 78.12 174 GLU A C 1
ATOM 1404 O O . GLU A 1 174 ? -27.334 -3.805 30.188 1.00 78.12 174 GLU A O 1
ATOM 1409 N N . GLU A 1 175 ? -27.526 -4.901 32.147 1.00 87.06 175 GLU A N 1
ATOM 1410 C CA . GLU A 1 175 ? -26.268 -5.630 32.019 1.00 87.06 175 GLU A CA 1
ATOM 1411 C C . GLU A 1 175 ? -26.313 -6.578 30.818 1.00 87.06 175 GLU A C 1
ATOM 1413 O O . GLU A 1 175 ? -25.418 -6.535 29.967 1.00 87.06 175 GLU A O 1
ATOM 1418 N N . ARG A 1 176 ? -27.388 -7.364 30.674 1.00 80.50 176 ARG A N 1
ATOM 1419 C CA . ARG A 1 176 ? -27.597 -8.249 29.520 1.00 80.50 176 ARG A CA 1
ATOM 1420 C C . ARG A 1 176 ? -27.541 -7.477 28.203 1.00 80.50 176 ARG A C 1
ATOM 1422 O O . ARG A 1 176 ? -26.853 -7.909 27.280 1.00 80.50 176 ARG A O 1
ATOM 1429 N N . ASP A 1 177 ? -28.235 -6.346 28.096 1.00 74.12 177 ASP A N 1
ATOM 1430 C CA . ASP A 1 177 ? -28.260 -5.550 26.862 1.00 74.12 177 ASP A CA 1
ATOM 1431 C C . ASP A 1 177 ? -26.876 -4.933 26.564 1.00 74.12 177 ASP A C 1
ATOM 1433 O O . ASP A 1 177 ? -26.443 -4.881 25.407 1.00 74.12 177 ASP A O 1
ATOM 1437 N N . THR A 1 178 ? -26.137 -4.532 27.604 1.00 75.94 178 THR A N 1
ATOM 1438 C CA . THR A 1 178 ? -24.758 -4.030 27.491 1.00 75.94 178 THR A CA 1
ATOM 1439 C C . THR A 1 178 ? -23.795 -5.125 27.033 1.00 75.94 178 THR A C 1
ATOM 1441 O O . THR A 1 178 ? -22.965 -4.889 26.150 1.00 75.94 178 THR A O 1
ATOM 1444 N N . LEU A 1 179 ? -23.903 -6.329 27.600 1.00 80.75 179 LEU A N 1
ATOM 1445 C CA . LEU A 1 179 ? -23.126 -7.497 27.189 1.00 80.75 179 LEU A CA 1
ATOM 1446 C C . LEU A 1 179 ? -23.470 -7.909 25.755 1.00 80.75 179 LEU A C 1
ATOM 1448 O O . LEU A 1 179 ? -22.558 -8.133 24.965 1.00 80.75 179 LEU A O 1
ATOM 1452 N N . GLN A 1 180 ? -24.750 -7.907 25.372 1.00 83.06 180 GLN A N 1
ATOM 1453 C CA . GLN A 1 180 ? -25.181 -8.208 24.004 1.00 83.06 180 GLN A CA 1
ATOM 1454 C C . GLN A 1 180 ? -24.593 -7.205 22.997 1.00 83.06 180 GLN A C 1
ATOM 1456 O O . GLN A 1 180 ? -24.073 -7.607 21.957 1.00 83.06 180 GLN A O 1
ATOM 1461 N N . ALA A 1 181 ? -24.591 -5.907 23.320 1.00 70.56 181 ALA A N 1
ATOM 1462 C CA . ALA A 1 181 ? -23.964 -4.886 22.480 1.00 70.56 181 ALA A CA 1
ATOM 1463 C C . ALA A 1 181 ? -22.436 -5.062 22.375 1.00 70.56 181 ALA A C 1
ATOM 1465 O O . ALA A 1 181 ? -21.865 -4.860 21.301 1.00 70.56 181 ALA A O 1
ATOM 1466 N N . LYS A 1 182 ? -21.762 -5.452 23.468 1.00 76.81 182 LYS A N 1
ATOM 1467 C CA . LYS A 1 182 ? -20.324 -5.773 23.457 1.00 76.81 182 LYS A CA 1
ATOM 1468 C C . LYS A 1 182 ? -20.030 -6.998 22.588 1.00 76.81 182 LYS A C 1
ATOM 1470 O O . LYS A 1 182 ? -19.131 -6.915 21.758 1.00 76.81 182 LYS A O 1
ATOM 1475 N N . CYS A 1 183 ? -20.803 -8.079 22.720 1.00 77.56 183 CYS A N 1
ATOM 1476 C CA . CYS A 1 183 ? -20.648 -9.282 21.898 1.00 77.56 183 CYS A CA 1
ATOM 1477 C C . CYS A 1 183 ? -20.807 -8.974 20.405 1.00 77.56 183 CYS A C 1
ATOM 1479 O O . CYS A 1 183 ? -19.924 -9.334 19.635 1.00 77.56 183 CYS A O 1
ATOM 1481 N N . LEU A 1 184 ? -21.841 -8.222 20.005 1.00 71.38 184 LEU A N 1
ATOM 1482 C CA . LEU A 1 184 ? -22.045 -7.834 18.599 1.00 71.38 184 LEU A CA 1
ATOM 1483 C C . LEU A 1 184 ? -20.867 -7.020 18.034 1.00 71.38 184 LEU A C 1
ATOM 1485 O O . LEU A 1 184 ? -20.418 -7.261 16.913 1.00 71.38 184 LEU A O 1
ATOM 1489 N N . ARG A 1 185 ? -20.308 -6.090 18.821 1.00 71.12 185 ARG A N 1
ATOM 1490 C CA . ARG A 1 185 ? -19.099 -5.343 18.424 1.00 71.12 185 ARG A CA 1
ATOM 1491 C C . ARG A 1 185 ? -17.881 -6.255 18.292 1.00 71.12 185 ARG A C 1
ATOM 1493 O O . ARG A 1 185 ? -17.104 -6.106 17.351 1.00 71.12 185 ARG A O 1
ATOM 1500 N N . SER A 1 186 ? -17.695 -7.185 19.228 1.00 76.62 186 SER A N 1
ATOM 1501 C CA . SER A 1 186 ? -16.602 -8.160 19.181 1.00 76.62 186 SER A CA 1
ATOM 1502 C C . SER A 1 186 ? -16.725 -9.100 17.979 1.00 76.62 186 SER A C 1
ATOM 1504 O O . SER A 1 186 ? -15.725 -9.337 17.311 1.00 76.62 186 SER A O 1
ATOM 1506 N N . GLU A 1 187 ? -17.928 -9.577 17.654 1.00 77.06 187 GLU A N 1
ATOM 1507 C CA . GLU A 1 187 ? -18.200 -10.392 16.462 1.00 77.06 187 GLU A CA 1
ATOM 1508 C C . GLU A 1 187 ? -17.854 -9.640 15.169 1.00 77.06 187 GLU A C 1
ATOM 1510 O O . GLU A 1 187 ? -17.151 -10.176 14.311 1.00 77.06 187 GLU A O 1
ATOM 1515 N N . SER A 1 188 ? -18.266 -8.372 15.067 1.00 73.75 188 SER A N 1
ATOM 1516 C CA . SER A 1 188 ? -17.937 -7.476 13.950 1.00 73.75 188 SER A CA 1
ATOM 1517 C C . SER A 1 188 ? -16.423 -7.254 13.806 1.00 73.75 188 SER A C 1
ATOM 1519 O O . SER A 1 188 ? -15.877 -7.347 12.707 1.00 73.75 188 SER A O 1
ATOM 1521 N N . CYS A 1 189 ? -15.716 -7.045 14.922 1.00 80.44 189 CYS A N 1
ATOM 1522 C CA . CYS A 1 189 ? -14.256 -6.901 14.951 1.00 80.44 189 CYS A CA 1
ATOM 1523 C C . CYS A 1 189 ? -13.533 -8.187 14.510 1.00 80.44 189 CYS A C 1
ATOM 1525 O O . CYS A 1 189 ? -12.603 -8.142 13.705 1.00 80.44 189 CYS A O 1
ATOM 1527 N N . VAL A 1 190 ? -13.981 -9.354 14.985 1.00 78.88 190 VAL A N 1
ATOM 1528 C CA . VAL A 1 190 ? -13.426 -10.652 14.568 1.00 78.88 190 VAL A CA 1
ATOM 1529 C C . VAL A 1 190 ? -13.655 -10.893 13.074 1.00 78.88 190 VAL A C 1
ATOM 1531 O O . VAL A 1 190 ? -12.755 -11.395 12.401 1.00 78.88 190 VAL A O 1
ATOM 1534 N N . ALA A 1 191 ? -14.823 -10.528 12.537 1.00 73.31 191 ALA A N 1
ATOM 1535 C CA . ALA A 1 191 ? -15.099 -10.620 11.105 1.00 73.31 191 ALA A CA 1
ATOM 1536 C C . ALA A 1 191 ? -14.152 -9.727 10.282 1.00 73.31 191 ALA A C 1
ATOM 1538 O O . ALA A 1 191 ? -13.567 -10.197 9.309 1.00 73.31 191 ALA A O 1
ATOM 1539 N N . GLU A 1 192 ? -13.923 -8.484 10.712 1.00 74.38 192 GLU A N 1
ATOM 1540 C CA . GLU A 1 192 ? -12.984 -7.563 10.060 1.00 74.38 192 GLU A CA 1
ATOM 1541 C C . GLU A 1 192 ? -11.548 -8.119 10.055 1.00 74.38 192 GLU A C 1
ATOM 1543 O O . GLU A 1 192 ? -10.909 -8.187 9.004 1.00 74.38 192 GLU A O 1
ATOM 1548 N N . LEU A 1 193 ? -11.062 -8.626 11.192 1.00 75.81 193 LEU A N 1
ATOM 1549 C CA . LEU A 1 193 ? -9.736 -9.250 11.278 1.00 75.81 193 LEU A CA 1
ATOM 1550 C C . LEU A 1 193 ? -9.606 -10.493 10.384 1.00 75.81 193 LEU A C 1
ATOM 1552 O O . LEU A 1 193 ? -8.555 -10.696 9.776 1.00 75.81 193 LEU A O 1
ATOM 1556 N N . ARG A 1 194 ? -10.662 -11.310 10.259 1.00 80.31 194 ARG A N 1
ATOM 1557 C CA . ARG A 1 194 ? -10.675 -12.455 9.331 1.00 80.31 194 ARG A CA 1
ATOM 1558 C C . ARG A 1 194 ? -10.518 -12.000 7.883 1.00 80.31 194 ARG A C 1
ATOM 1560 O O . ARG A 1 194 ? -9.656 -12.540 7.197 1.00 80.31 194 ARG A O 1
ATOM 1567 N N . THR A 1 195 ? -11.263 -10.977 7.456 1.00 75.81 195 THR A N 1
ATOM 1568 C CA . THR A 1 195 ? -11.128 -10.432 6.092 1.00 75.81 195 THR A CA 1
ATOM 1569 C C . THR A 1 195 ? -9.727 -9.870 5.836 1.00 75.81 195 THR A C 1
ATOM 1571 O O . THR A 1 195 ? -9.146 -10.130 4.790 1.00 75.81 195 THR A O 1
ATOM 1574 N N . GLN A 1 196 ? -9.112 -9.190 6.813 1.00 76.12 196 GLN A N 1
ATOM 1575 C CA . GLN A 1 196 ? -7.737 -8.688 6.681 1.00 76.12 196 GLN A CA 1
ATOM 1576 C C . GLN A 1 196 ? -6.704 -9.818 6.552 1.00 76.12 196 GLN A C 1
ATOM 1578 O O . GLN A 1 196 ? -5.794 -9.730 5.725 1.00 76.12 196 GLN A O 1
ATOM 1583 N N . LEU A 1 197 ? -6.838 -10.888 7.345 1.00 80.31 197 LEU A N 1
ATOM 1584 C CA . LEU A 1 197 ? -5.965 -12.063 7.256 1.00 80.31 197 LEU A CA 1
ATOM 1585 C C . LEU A 1 197 ? -6.124 -12.793 5.920 1.00 80.31 197 LEU A C 1
ATOM 1587 O O . LEU A 1 197 ? -5.128 -13.212 5.331 1.00 80.31 197 LEU A O 1
ATOM 1591 N N . GLU A 1 198 ? -7.353 -12.923 5.429 1.00 81.94 198 GLU A N 1
ATOM 1592 C CA . GLU A 1 198 ? -7.643 -13.527 4.130 1.00 81.94 198 GLU A CA 1
ATOM 1593 C C . GLU A 1 198 ? -7.071 -12.686 2.981 1.00 81.94 198 GLU A C 1
ATOM 1595 O O . GLU A 1 198 ? -6.399 -13.222 2.098 1.00 81.94 198 GLU A O 1
ATOM 1600 N N . HIS A 1 199 ? -7.195 -11.359 3.052 1.00 75.50 199 HIS A N 1
ATOM 1601 C CA . HIS A 1 199 ? -6.558 -10.448 2.102 1.00 75.50 199 HIS A CA 1
ATOM 1602 C C . HIS A 1 199 ? -5.026 -10.587 2.111 1.00 75.50 199 HIS A C 1
ATOM 1604 O O . HIS A 1 199 ? -4.405 -10.711 1.054 1.00 75.50 199 HIS A O 1
ATOM 1610 N N . GLY A 1 200 ? -4.415 -10.651 3.301 1.00 79.56 200 GLY A N 1
ATOM 1611 C CA . GLY A 1 200 ? -2.976 -10.875 3.464 1.00 79.56 200 GLY A CA 1
ATOM 1612 C C . GLY A 1 200 ? -2.511 -12.232 2.923 1.00 79.56 200 GLY A C 1
ATOM 1613 O O . GLY A 1 200 ? -1.473 -12.314 2.263 1.00 79.56 200 GLY A O 1
ATOM 1614 N N . ARG A 1 201 ? -3.298 -13.295 3.131 1.00 85.31 201 ARG A N 1
ATOM 1615 C CA . ARG A 1 201 ? -3.054 -14.622 2.548 1.00 85.31 201 ARG A CA 1
ATOM 1616 C C . ARG A 1 201 ? -3.103 -14.571 1.020 1.00 85.31 201 ARG A C 1
ATOM 1618 O O . ARG A 1 201 ? -2.169 -15.044 0.377 1.00 85.31 201 ARG A O 1
ATOM 1625 N N . ASN A 1 202 ? -4.131 -13.943 0.451 1.00 79.06 202 ASN A N 1
ATOM 1626 C CA . ASN A 1 202 ? -4.299 -13.800 -0.996 1.00 79.06 202 ASN A CA 1
ATOM 1627 C C . ASN A 1 202 ? -3.168 -12.967 -1.631 1.00 79.06 202 ASN A C 1
ATOM 1629 O O . ASN A 1 202 ? -2.734 -13.250 -2.748 1.00 79.06 202 ASN A O 1
ATOM 1633 N N . ASP A 1 203 ? -2.662 -11.946 -0.933 1.00 80.50 203 ASP A N 1
ATOM 1634 C CA . ASP A 1 203 ? -1.495 -11.165 -1.360 1.00 80.50 203 ASP A CA 1
ATOM 1635 C C . ASP A 1 203 ? -0.209 -11.999 -1.373 1.00 80.50 203 ASP A C 1
ATOM 1637 O O . ASP A 1 203 ? 0.590 -11.898 -2.309 1.00 80.50 203 ASP A O 1
ATOM 1641 N N . LEU A 1 204 ? 0.009 -12.822 -0.344 1.00 82.12 204 LEU A N 1
ATOM 1642 C CA . LEU A 1 204 ? 1.157 -13.727 -0.277 1.00 82.12 204 LEU A CA 1
ATOM 1643 C C . LEU A 1 204 ? 1.086 -14.802 -1.362 1.00 82.12 204 LEU A C 1
ATOM 1645 O O . LEU A 1 204 ? 2.081 -15.037 -2.041 1.00 82.12 204 LEU A O 1
ATOM 1649 N N . GLU A 1 205 ? -0.085 -15.391 -1.591 1.00 86.81 205 GLU A N 1
ATOM 1650 C CA . GLU A 1 205 ? -0.304 -16.369 -2.658 1.00 86.81 205 GLU A CA 1
ATOM 1651 C C . GLU A 1 205 ? -0.036 -15.765 -4.045 1.00 86.81 205 GLU A C 1
ATOM 1653 O O . GLU A 1 205 ? 0.649 -16.371 -4.872 1.00 86.81 205 GLU A O 1
ATOM 1658 N N . ARG A 1 206 ? -0.454 -14.513 -4.278 1.00 77.38 206 ARG A N 1
ATOM 1659 C CA . ARG A 1 206 ? -0.106 -13.761 -5.495 1.00 77.38 206 ARG A CA 1
ATOM 1660 C C . ARG A 1 206 ? 1.398 -13.548 -5.642 1.00 77.38 206 ARG A C 1
ATOM 1662 O O . ARG A 1 206 ? 1.927 -13.721 -6.740 1.00 77.38 206 ARG A O 1
ATOM 1669 N N . LYS A 1 207 ? 2.098 -13.185 -4.563 1.00 82.50 207 LYS A N 1
ATOM 1670 C CA . LYS A 1 207 ? 3.564 -13.027 -4.577 1.00 82.50 207 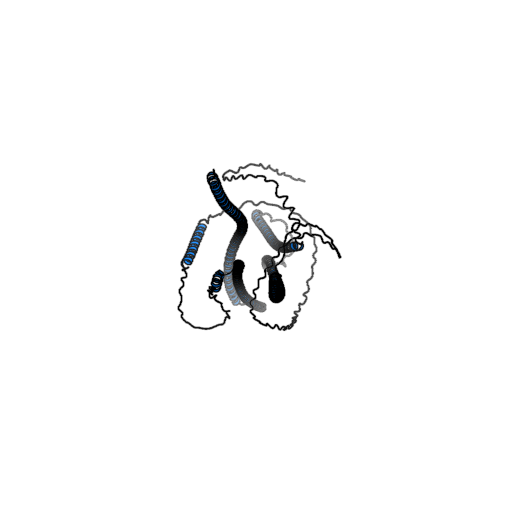LYS A CA 1
ATOM 1671 C C . LYS A 1 207 ? 4.263 -14.354 -4.873 1.00 82.50 207 LYS A C 1
ATOM 1673 O O . LYS A 1 207 ? 5.165 -14.369 -5.703 1.00 82.50 207 LYS A O 1
ATOM 1678 N N . LEU A 1 208 ? 3.820 -15.454 -4.264 1.00 84.44 208 LEU A N 1
ATOM 1679 C CA . LEU A 1 208 ? 4.353 -16.794 -4.522 1.00 84.44 208 LEU A CA 1
ATOM 1680 C C . LEU A 1 208 ? 4.103 -17.233 -5.970 1.00 84.44 208 LEU A C 1
ATOM 1682 O O . LEU A 1 208 ? 5.026 -17.698 -6.627 1.00 84.44 208 LEU A O 1
ATOM 1686 N N . SER A 1 209 ? 2.904 -16.997 -6.510 1.00 88.81 209 SER A N 1
ATOM 1687 C CA . SER A 1 209 ? 2.598 -17.267 -7.921 1.00 88.81 209 SER A CA 1
ATOM 1688 C C . SER A 1 209 ? 3.462 -16.430 -8.875 1.00 88.81 209 SER A C 1
ATOM 1690 O O . SER A 1 209 ? 3.936 -16.935 -9.891 1.00 88.81 209 SER A O 1
ATOM 1692 N N . ALA A 1 210 ? 3.717 -15.158 -8.550 1.00 86.12 210 ALA A N 1
ATOM 1693 C CA . ALA A 1 210 ? 4.603 -14.305 -9.339 1.00 86.12 210 ALA A CA 1
ATOM 1694 C C . ALA A 1 210 ? 6.064 -14.783 -9.297 1.00 86.12 210 ALA A C 1
ATOM 1696 O O . ALA A 1 210 ? 6.735 -14.754 -10.328 1.00 86.12 210 ALA A O 1
ATOM 1697 N N . ILE A 1 211 ? 6.539 -15.249 -8.136 1.00 83.44 211 ILE A N 1
ATOM 1698 C CA . ILE A 1 211 ? 7.870 -15.852 -7.990 1.00 83.44 211 ILE A CA 1
ATOM 1699 C C . ILE A 1 211 ? 7.957 -17.140 -8.817 1.00 83.44 211 ILE A C 1
ATOM 1701 O O . ILE A 1 211 ? 8.872 -17.255 -9.624 1.00 83.44 211 ILE A O 1
ATOM 1705 N N . ALA A 1 212 ? 6.972 -18.038 -8.722 1.00 87.88 212 ALA A N 1
ATOM 1706 C CA . ALA A 1 212 ? 6.936 -19.276 -9.505 1.00 87.88 212 ALA A CA 1
ATOM 1707 C C . ALA A 1 212 ? 6.976 -19.007 -11.023 1.00 87.88 212 ALA A C 1
ATOM 1709 O O . ALA A 1 212 ? 7.766 -19.608 -11.746 1.00 87.88 212 ALA A O 1
ATOM 1710 N N . LYS A 1 213 ? 6.207 -18.023 -11.513 1.00 87.75 213 LYS A N 1
ATOM 1711 C CA . LYS A 1 213 ? 6.254 -17.600 -12.927 1.00 87.75 213 LYS A CA 1
ATOM 1712 C C . LYS A 1 213 ? 7.612 -17.018 -13.327 1.00 87.75 213 LYS A C 1
ATOM 1714 O O . LYS A 1 213 ? 8.068 -17.226 -14.450 1.00 87.75 213 LYS A O 1
ATOM 1719 N N . ALA A 1 214 ? 8.260 -16.269 -12.434 1.00 84.62 214 ALA A N 1
ATOM 1720 C CA . ALA A 1 214 ? 9.597 -15.736 -12.680 1.00 84.62 214 ALA A CA 1
ATOM 1721 C C . ALA A 1 214 ? 10.657 -16.851 -12.715 1.00 84.62 214 ALA A C 1
ATOM 1723 O O . ALA A 1 214 ? 11.574 -16.797 -13.536 1.00 84.62 214 ALA A O 1
ATOM 1724 N N . GLU A 1 215 ? 10.514 -17.877 -11.874 1.00 87.06 215 GLU A N 1
ATOM 1725 C CA . GLU A 1 215 ? 11.360 -19.072 -11.883 1.00 87.06 215 GLU A CA 1
ATOM 1726 C C . GLU A 1 215 ? 11.175 -19.879 -13.172 1.00 87.06 215 GLU A C 1
ATOM 1728 O O . GLU A 1 215 ? 12.166 -20.193 -13.830 1.00 87.06 215 GLU A O 1
ATOM 1733 N N . GLU A 1 216 ? 9.938 -20.123 -13.611 1.00 88.00 216 GLU A N 1
ATOM 1734 C CA . GLU A 1 216 ? 9.652 -20.767 -14.902 1.00 88.00 216 GLU A CA 1
ATOM 1735 C C . GLU A 1 216 ? 10.255 -19.988 -16.080 1.00 88.00 216 GLU A C 1
ATOM 1737 O O . GLU A 1 216 ? 10.894 -20.570 -16.963 1.00 88.00 216 GLU A O 1
ATOM 1742 N N . ALA A 1 217 ? 10.122 -18.657 -16.081 1.00 87.06 217 ALA A N 1
ATOM 1743 C CA . ALA A 1 217 ? 10.739 -17.804 -17.092 1.00 87.06 217 ALA A CA 1
ATOM 1744 C C . ALA A 1 217 ? 12.275 -17.892 -17.054 1.00 87.06 217 ALA A C 1
ATOM 1746 O O . ALA A 1 217 ? 12.913 -17.976 -18.104 1.00 87.06 217 ALA A O 1
ATOM 1747 N N . SER A 1 218 ? 12.877 -17.930 -15.862 1.00 85.56 218 SER A N 1
ATOM 1748 C CA . SER A 1 218 ? 14.323 -18.107 -15.679 1.00 85.56 218 SER A CA 1
ATOM 1749 C C . SER A 1 218 ? 14.807 -19.464 -16.205 1.00 85.56 218 SER A C 1
ATOM 1751 O O . SER A 1 218 ? 15.804 -19.533 -16.930 1.00 85.56 218 SER A O 1
ATOM 1753 N N . VAL A 1 219 ? 14.065 -20.543 -15.929 1.00 90.25 219 VAL A N 1
ATOM 1754 C CA . VAL A 1 219 ? 14.344 -21.886 -16.459 1.00 90.25 219 VAL A CA 1
ATOM 1755 C C . VAL A 1 219 ? 14.245 -21.890 -17.985 1.00 90.25 219 VAL A C 1
ATOM 1757 O O . VAL A 1 219 ? 15.158 -22.379 -18.651 1.00 90.25 219 VAL A O 1
ATOM 1760 N N . SER A 1 220 ? 13.206 -21.279 -18.559 1.00 88.25 220 SER A N 1
ATOM 1761 C CA . SER A 1 220 ? 13.045 -21.141 -20.013 1.00 88.25 220 SER A CA 1
ATOM 1762 C C . SER A 1 220 ? 14.215 -20.383 -20.661 1.00 88.25 220 SER A C 1
ATOM 1764 O O . SER A 1 220 ? 14.801 -20.847 -21.645 1.00 88.25 220 SER A O 1
ATOM 1766 N N . VAL A 1 221 ? 14.645 -19.267 -20.060 1.00 88.12 221 VAL A N 1
ATOM 1767 C CA . VAL A 1 221 ? 15.820 -18.499 -20.507 1.00 88.12 221 VAL A CA 1
ATOM 1768 C C . VAL A 1 221 ? 17.105 -19.328 -20.401 1.00 88.12 221 VAL A C 1
ATOM 1770 O O . VAL A 1 221 ? 17.931 -19.298 -21.317 1.00 88.12 221 VAL A O 1
ATOM 1773 N N . SER A 1 222 ? 17.276 -20.108 -19.331 1.00 89.44 222 SER A N 1
ATOM 1774 C CA . SER A 1 222 ? 18.419 -21.013 -19.147 1.00 89.44 222 SER A CA 1
ATOM 1775 C C . SER A 1 222 ? 18.466 -22.106 -20.223 1.00 89.44 222 SER A C 1
ATOM 1777 O O . SER A 1 222 ? 19.513 -22.335 -20.840 1.00 89.44 222 SER A O 1
ATOM 1779 N N . VAL A 1 223 ? 17.321 -22.723 -20.536 1.00 89.69 223 VAL A N 1
ATOM 1780 C CA . VAL A 1 223 ? 17.193 -23.717 -21.615 1.00 89.69 223 VAL A CA 1
AT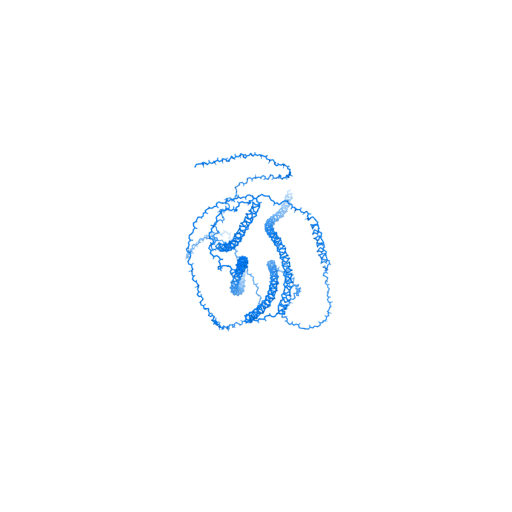OM 1781 C C . VAL A 1 223 ? 17.523 -23.093 -22.973 1.00 89.69 223 VAL A C 1
ATOM 1783 O O . VAL A 1 223 ? 18.316 -23.659 -23.731 1.00 89.69 223 VAL A O 1
ATOM 1786 N N . HIS A 1 224 ? 16.993 -21.903 -23.268 1.00 87.88 224 HIS A N 1
ATOM 1787 C CA . HIS A 1 224 ? 17.295 -21.195 -24.513 1.00 87.88 224 HIS A CA 1
ATOM 1788 C C . HIS A 1 224 ? 18.781 -20.815 -24.617 1.00 87.88 224 HIS A C 1
ATOM 1790 O O . HIS A 1 224 ? 19.405 -21.001 -25.664 1.00 87.88 224 HIS A O 1
ATOM 1796 N N . SER A 1 225 ? 19.391 -20.369 -23.514 1.00 88.25 225 SER A N 1
ATOM 1797 C CA . SER A 1 225 ? 20.832 -20.105 -23.434 1.00 88.25 225 SER A CA 1
ATOM 1798 C C . SER A 1 225 ? 21.656 -21.363 -23.729 1.00 88.25 225 SER A C 1
ATOM 1800 O O . SER A 1 225 ? 22.619 -21.308 -24.496 1.00 88.25 225 SER A O 1
ATOM 1802 N N . ARG A 1 226 ? 21.257 -22.526 -23.193 1.00 89.62 226 ARG A N 1
ATOM 1803 C CA . ARG A 1 226 ? 21.911 -23.814 -23.475 1.00 89.62 226 ARG A CA 1
ATOM 1804 C C . ARG A 1 226 ? 21.802 -24.200 -24.953 1.00 89.62 226 ARG A C 1
ATOM 1806 O O . ARG A 1 226 ? 22.799 -24.626 -25.532 1.00 89.62 226 ARG A O 1
ATOM 1813 N N . GLN A 1 227 ? 20.641 -24.008 -25.579 1.00 90.69 227 GLN A N 1
ATOM 1814 C CA . GLN A 1 227 ? 20.460 -24.254 -27.016 1.00 90.69 227 GLN A CA 1
ATOM 1815 C C . GLN A 1 227 ? 21.324 -23.324 -27.878 1.00 90.69 227 GLN A C 1
ATOM 1817 O O . GLN A 1 227 ? 21.947 -23.780 -28.836 1.00 90.69 227 GLN A O 1
ATOM 1822 N N . LEU A 1 228 ? 21.408 -22.035 -27.531 1.00 88.56 228 LEU A N 1
ATOM 1823 C CA . LEU A 1 228 ? 22.275 -21.084 -28.230 1.00 88.56 228 LEU A CA 1
ATOM 1824 C C . LEU A 1 228 ? 23.753 -21.468 -28.111 1.00 88.56 228 LEU A C 1
ATOM 1826 O O . LEU A 1 228 ? 24.464 -21.422 -29.109 1.00 88.56 228 LEU A O 1
ATOM 1830 N N . LYS A 1 229 ? 24.207 -21.920 -26.934 1.00 90.81 229 LYS A N 1
ATOM 1831 C CA . LYS A 1 229 ? 25.582 -22.417 -26.745 1.00 90.81 229 LYS A CA 1
ATOM 1832 C C . LYS A 1 229 ? 25.898 -23.613 -27.648 1.00 90.81 229 LYS A C 1
ATOM 1834 O O . LYS A 1 229 ? 26.986 -23.663 -28.214 1.00 90.81 229 LYS A O 1
ATOM 1839 N N . LEU A 1 230 ? 24.958 -24.549 -27.812 1.00 92.19 230 LEU A N 1
ATOM 1840 C CA . LEU A 1 230 ? 25.128 -25.679 -28.733 1.00 92.19 230 LEU A CA 1
ATOM 1841 C C . LEU A 1 230 ? 25.235 -25.207 -30.190 1.00 92.19 230 LEU A C 1
ATOM 1843 O O . LEU A 1 230 ? 26.181 -25.580 -30.874 1.00 92.19 230 LEU A O 1
ATOM 1847 N N . LYS A 1 231 ? 24.355 -24.298 -30.631 1.00 92.62 231 LYS A N 1
ATOM 1848 C CA . LYS A 1 231 ? 24.418 -23.722 -31.988 1.00 92.62 231 LYS A CA 1
ATOM 1849 C C . LYS A 1 231 ? 25.719 -22.964 -32.253 1.00 92.62 231 LYS A C 1
ATOM 1851 O O . LYS A 1 231 ? 26.271 -23.069 -33.342 1.00 92.62 231 LYS A O 1
ATOM 1856 N N . VAL A 1 232 ? 26.214 -22.206 -31.272 1.00 92.00 232 VAL A N 1
ATOM 1857 C CA . VAL A 1 232 ? 27.510 -21.516 -31.380 1.00 92.00 232 VAL A CA 1
ATOM 1858 C C . VAL A 1 232 ? 28.636 -22.533 -31.565 1.00 92.00 232 VAL A C 1
ATOM 1860 O O . VAL A 1 232 ? 29.445 -22.359 -32.469 1.00 92.00 232 VAL A O 1
ATOM 1863 N N . LYS A 1 233 ? 28.641 -23.631 -30.800 1.00 93.75 233 LYS A N 1
ATOM 1864 C CA . LYS A 1 233 ? 29.633 -24.708 -30.943 1.00 93.75 233 LYS A CA 1
ATOM 1865 C C . LYS A 1 233 ? 29.574 -25.380 -32.323 1.00 93.75 233 LYS A C 1
ATOM 1867 O O . LYS A 1 233 ? 30.616 -25.655 -32.919 1.00 93.75 233 LYS A O 1
ATOM 1872 N N . ASP A 1 234 ? 28.375 -25.606 -32.855 1.00 92.56 234 ASP A N 1
ATOM 1873 C CA . ASP A 1 234 ? 28.197 -26.159 -34.201 1.00 92.56 234 ASP A CA 1
ATOM 1874 C C . ASP A 1 234 ? 28.745 -25.202 -35.269 1.00 92.56 234 ASP A C 1
ATOM 1876 O O . ASP A 1 234 ? 29.506 -25.628 -36.140 1.00 92.56 234 ASP A O 1
ATOM 1880 N N . LEU A 1 235 ? 28.441 -23.902 -35.165 1.00 92.00 235 LEU A N 1
ATOM 1881 C CA . LEU A 1 235 ? 28.975 -22.870 -36.060 1.00 92.00 235 LEU A CA 1
ATOM 1882 C C . LEU A 1 235 ? 30.501 -22.732 -35.947 1.00 92.00 235 LEU A C 1
ATOM 1884 O O . LEU A 1 235 ? 31.186 -22.609 -36.955 1.00 92.00 235 LEU A O 1
ATOM 1888 N N . GLU A 1 236 ? 31.074 -22.810 -34.749 1.00 93.62 236 GLU A N 1
ATOM 1889 C CA . GLU A 1 236 ? 32.531 -22.828 -34.571 1.00 93.62 236 GLU A CA 1
ATOM 1890 C C . GLU A 1 236 ? 33.170 -24.029 -35.286 1.00 93.62 236 GLU A C 1
ATOM 1892 O O . GLU A 1 236 ? 34.216 -23.894 -35.933 1.00 93.62 236 GLU A O 1
ATOM 1897 N N . SER A 1 237 ? 32.517 -25.197 -35.243 1.00 93.19 237 SER A N 1
ATOM 1898 C CA . SER A 1 237 ? 32.987 -26.396 -35.941 1.00 93.19 237 SER A CA 1
ATOM 1899 C C . SER A 1 237 ? 32.944 -26.249 -37.469 1.00 93.19 237 SER A C 1
ATOM 1901 O O . SER A 1 237 ? 33.892 -26.657 -38.148 1.00 93.19 237 SER A O 1
ATOM 1903 N N . THR A 1 238 ? 31.900 -25.625 -38.031 1.00 92.75 238 THR A N 1
ATOM 1904 C CA . THR A 1 238 ? 31.793 -25.390 -39.482 1.00 92.75 238 THR A CA 1
ATOM 1905 C C . THR A 1 238 ? 32.808 -24.357 -39.953 1.00 92.75 238 THR A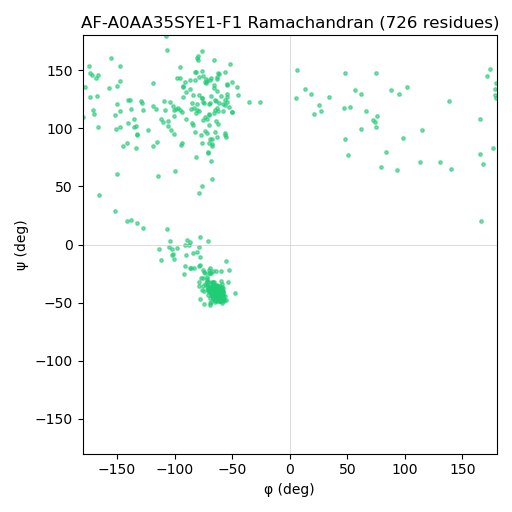 C 1
ATOM 1907 O O . THR A 1 238 ? 33.437 -24.537 -40.993 1.00 92.75 238 THR A O 1
ATOM 1910 N N . VAL A 1 239 ? 33.058 -23.323 -39.154 1.00 92.94 239 VAL A N 1
ATOM 1911 C CA . VAL A 1 239 ? 34.064 -22.289 -39.434 1.00 92.94 239 VAL A CA 1
ATOM 1912 C C . VAL A 1 239 ? 35.470 -22.869 -39.426 1.00 92.94 239 VAL A C 1
ATOM 1914 O O . VAL A 1 239 ? 36.271 -22.550 -40.304 1.00 92.94 239 VAL A O 1
ATOM 1917 N N . SER A 1 240 ? 35.766 -23.762 -38.480 1.00 93.94 240 SER A N 1
ATOM 1918 C CA . SER A 1 240 ? 37.036 -24.489 -38.446 1.00 93.94 240 SER A CA 1
ATOM 1919 C C . SER A 1 240 ? 37.234 -25.349 -39.704 1.00 93.94 240 SER A C 1
ATOM 1921 O O . SER A 1 240 ? 38.296 -25.284 -40.328 1.00 93.94 240 SER A O 1
ATOM 1923 N N . LYS A 1 241 ? 36.195 -26.072 -40.153 1.00 94.06 241 LYS A N 1
ATOM 1924 C CA . LYS A 1 241 ? 36.225 -26.844 -41.413 1.00 94.06 241 LYS A CA 1
ATOM 1925 C C . LYS A 1 241 ? 36.461 -25.947 -42.634 1.00 94.06 241 LYS A C 1
ATOM 1927 O O . LYS A 1 241 ? 37.377 -26.208 -43.408 1.00 94.06 241 LYS A O 1
ATOM 1932 N N . LEU A 1 242 ? 35.721 -24.843 -42.757 1.00 92.50 242 LEU A N 1
ATOM 1933 C CA . LEU A 1 242 ? 35.878 -23.885 -43.861 1.00 92.50 242 LEU A CA 1
ATOM 1934 C C . LEU A 1 242 ? 37.269 -23.235 -43.880 1.00 92.50 242 LEU A C 1
ATOM 1936 O O . LEU A 1 242 ? 37.837 -23.000 -44.946 1.00 92.50 242 LEU A O 1
ATOM 1940 N N . LYS A 1 243 ? 37.862 -22.966 -42.711 1.00 92.50 243 LYS A N 1
ATOM 1941 C CA . LYS A 1 243 ? 39.251 -22.495 -42.619 1.00 92.50 243 LYS A CA 1
ATOM 1942 C C . LYS A 1 243 ? 40.244 -23.522 -43.153 1.00 92.50 243 LYS A C 1
ATOM 1944 O O . LYS A 1 243 ? 41.151 -23.136 -43.887 1.00 92.50 243 LYS A O 1
ATOM 1949 N N . GLN A 1 244 ? 40.077 -24.797 -42.802 1.00 94.19 244 GLN A N 1
ATOM 1950 C CA . GLN A 1 244 ? 40.924 -25.880 -43.311 1.00 94.19 244 GLN A CA 1
ATOM 1951 C C . GLN A 1 244 ? 40.766 -26.066 -44.828 1.00 94.19 244 GLN A C 1
ATOM 1953 O O . GLN A 1 244 ? 41.747 -26.301 -45.528 1.00 94.19 244 GLN A O 1
ATOM 1958 N N . GLU A 1 245 ? 39.554 -25.938 -45.364 1.00 93.56 245 GLU A N 1
ATOM 1959 C CA . GLU A 1 245 ? 39.325 -25.976 -46.814 1.00 93.56 245 GLU A CA 1
ATOM 1960 C C . GLU A 1 245 ? 39.963 -24.780 -47.521 1.00 93.56 245 GLU A C 1
ATOM 1962 O O . GLU A 1 245 ? 40.645 -24.949 -48.530 1.00 93.56 245 GLU A O 1
ATOM 1967 N N . LYS A 1 246 ? 39.834 -23.574 -46.957 1.00 95.56 246 LYS A N 1
ATOM 1968 C CA . LYS A 1 246 ? 40.488 -22.376 -47.491 1.00 95.56 246 LYS A CA 1
ATOM 1969 C C . LYS A 1 246 ? 42.007 -22.536 -47.552 1.00 95.56 246 LYS A C 1
ATOM 1971 O O . LYS A 1 246 ? 42.607 -22.153 -48.552 1.00 95.56 246 LYS A O 1
ATOM 1976 N N . THR A 1 247 ? 42.647 -23.085 -46.517 1.00 93.56 247 THR A N 1
ATOM 1977 C CA . THR A 1 247 ? 44.104 -23.303 -46.539 1.00 93.56 247 THR A CA 1
ATOM 1978 C C . THR A 1 247 ? 44.513 -24.367 -47.558 1.00 93.56 247 THR A C 1
ATOM 1980 O O . THR A 1 247 ? 45.522 -24.174 -48.234 1.00 93.56 247 THR A O 1
ATOM 1983 N N . LYS A 1 248 ? 43.712 -25.429 -47.742 1.00 95.12 248 LYS A N 1
ATOM 1984 C CA . LYS A 1 248 ? 43.904 -26.417 -48.822 1.00 95.12 248 LYS A CA 1
ATOM 1985 C C . LYS A 1 248 ? 43.775 -25.790 -50.215 1.00 95.12 248 LYS A C 1
ATOM 1987 O O . LYS A 1 248 ? 44.597 -26.063 -51.081 1.00 95.12 248 LYS A O 1
ATOM 1992 N N . LEU A 1 249 ? 42.785 -24.926 -50.435 1.00 93.31 249 LEU A N 1
ATOM 1993 C CA . LEU A 1 249 ? 42.619 -24.226 -51.714 1.00 93.31 249 LEU A CA 1
ATOM 1994 C C . LEU A 1 249 ? 43.767 -23.247 -51.984 1.00 93.31 249 LEU A C 1
ATOM 1996 O O . LEU A 1 249 ? 44.230 -23.152 -53.116 1.00 93.31 249 LEU A O 1
ATOM 2000 N N . ILE A 1 250 ? 44.269 -22.553 -50.955 1.00 94.25 250 ILE A N 1
ATOM 2001 C CA . ILE A 1 250 ? 45.444 -21.679 -51.087 1.00 94.25 250 ILE A CA 1
ATOM 2002 C C . ILE A 1 250 ? 46.681 -22.495 -51.484 1.00 94.25 250 ILE A C 1
ATOM 2004 O O . ILE A 1 250 ? 47.397 -22.092 -52.397 1.00 94.25 250 ILE A O 1
ATOM 2008 N N . SER A 1 251 ? 46.930 -23.649 -50.853 1.00 94.62 251 SER A N 1
ATOM 2009 C CA . SER A 1 251 ? 48.086 -24.483 -51.207 1.00 94.62 251 SER A CA 1
ATOM 2010 C C . SER A 1 251 ? 47.969 -25.090 -52.609 1.00 94.62 251 SER A C 1
ATOM 2012 O O . SER A 1 251 ? 48.967 -25.127 -53.331 1.00 94.62 251 SER A O 1
ATOM 2014 N N . GLN A 1 252 ? 46.762 -25.494 -53.024 1.00 94.56 252 GLN A N 1
ATOM 2015 C CA . GLN A 1 252 ? 46.475 -25.919 -54.398 1.00 94.56 252 GLN A CA 1
ATOM 2016 C C . GLN A 1 252 ? 46.717 -24.784 -55.397 1.00 94.56 252 GLN A C 1
ATOM 2018 O O . GLN A 1 252 ? 47.439 -24.987 -56.369 1.00 94.56 252 GLN A O 1
ATOM 2023 N N . HIS A 1 253 ? 46.206 -23.577 -55.129 1.00 93.62 253 HIS A N 1
ATOM 2024 C CA . HIS A 1 253 ? 46.442 -22.407 -55.975 1.00 93.62 253 HIS A CA 1
ATOM 2025 C C . HIS A 1 253 ? 47.939 -22.125 -56.127 1.00 93.62 253 HIS A C 1
ATOM 2027 O O . HIS A 1 253 ? 48.424 -22.011 -57.246 1.00 93.62 253 HIS A O 1
ATOM 2033 N N . SER A 1 254 ? 48.703 -22.097 -55.029 1.00 94.81 254 SER A N 1
ATOM 2034 C CA . SER A 1 254 ? 50.159 -21.907 -55.080 1.00 94.81 254 SER A CA 1
ATOM 2035 C C . SER A 1 254 ? 50.908 -23.040 -55.798 1.00 94.81 254 SER A C 1
ATOM 2037 O O . SER A 1 254 ? 52.042 -22.839 -56.234 1.00 94.81 254 SER A O 1
ATOM 2039 N N . CYS A 1 255 ? 50.337 -24.245 -55.893 1.00 94.69 255 CYS A N 1
ATOM 2040 C CA . CYS A 1 255 ? 50.887 -25.335 -56.703 1.00 94.69 255 CYS A CA 1
ATOM 2041 C C . CYS A 1 255 ? 50.639 -25.073 -58.193 1.00 94.69 255 CYS A C 1
ATOM 2043 O O . CYS A 1 255 ? 51.591 -25.050 -58.970 1.00 94.69 255 CYS A O 1
ATOM 2045 N N . SER A 1 256 ? 49.391 -24.774 -58.567 1.00 91.62 256 SER A N 1
ATOM 2046 C CA . SER A 1 256 ? 49.016 -24.451 -59.948 1.00 91.62 256 SER A CA 1
ATOM 2047 C C . SER A 1 256 ? 49.737 -23.209 -60.474 1.00 91.62 256 SER A C 1
ATOM 2049 O O . SER A 1 256 ? 50.145 -23.168 -61.629 1.00 91.62 256 SER A O 1
ATOM 2051 N N . GLU A 1 257 ? 49.948 -22.198 -59.631 1.00 94.50 257 GLU A N 1
ATOM 2052 C CA . GLU A 1 257 ? 50.658 -20.973 -60.002 1.00 94.50 257 GLU A CA 1
ATOM 2053 C C . GLU A 1 257 ? 52.131 -21.257 -60.338 1.00 94.50 257 GLU A C 1
ATOM 2055 O O . GLU A 1 257 ? 52.639 -20.773 -61.348 1.00 94.50 257 GLU A O 1
ATOM 2060 N N . ARG A 1 258 ? 52.803 -22.115 -59.552 1.00 94.44 258 ARG A N 1
ATOM 2061 C CA . ARG A 1 258 ? 54.169 -22.586 -59.845 1.00 94.44 258 ARG A CA 1
ATOM 2062 C C . ARG A 1 258 ? 54.240 -23.372 -61.153 1.00 94.44 258 ARG A C 1
ATOM 2064 O O . ARG A 1 258 ? 55.177 -23.176 -61.922 1.00 94.44 258 ARG A O 1
ATOM 2071 N N . GLU A 1 259 ? 53.251 -24.218 -61.425 1.00 94.12 259 GLU A N 1
ATOM 2072 C CA . GLU A 1 259 ? 53.170 -24.962 -62.686 1.00 94.12 259 GLU A CA 1
ATOM 2073 C C . GLU A 1 259 ? 52.970 -24.028 -63.889 1.00 94.12 259 GLU A C 1
ATOM 2075 O O . GLU A 1 259 ? 53.658 -24.172 -64.898 1.00 94.12 259 GLU A O 1
ATOM 2080 N N . LEU A 1 260 ? 52.128 -22.995 -63.761 1.00 90.62 260 LEU A N 1
ATOM 2081 C CA . LEU A 1 260 ? 51.981 -21.956 -64.786 1.00 90.62 260 LEU A CA 1
ATOM 2082 C C . LEU A 1 260 ? 53.287 -21.191 -65.034 1.00 90.62 260 LEU A C 1
ATOM 2084 O O . LEU A 1 260 ? 53.607 -20.903 -66.188 1.00 90.62 260 LEU A O 1
ATOM 2088 N N . TYR A 1 261 ? 54.051 -20.864 -63.987 1.00 94.44 261 TYR A N 1
ATOM 2089 C CA . TYR A 1 261 ? 55.376 -20.259 -64.153 1.00 94.44 261 TYR A CA 1
ATOM 2090 C C . TYR A 1 261 ? 56.343 -21.196 -64.892 1.00 94.44 261 TYR A C 1
ATOM 2092 O O . TYR A 1 261 ? 57.015 -20.735 -65.815 1.00 94.44 261 TYR A O 1
ATOM 2100 N N . ARG A 1 262 ? 56.361 -22.500 -64.568 1.00 96.44 262 ARG A N 1
ATOM 2101 C CA . ARG A 1 262 ? 57.194 -23.495 -65.271 1.00 96.44 262 ARG A CA 1
ATOM 2102 C C . ARG A 1 262 ? 56.835 -23.584 -66.757 1.00 96.44 262 ARG A C 1
ATOM 2104 O O . ARG A 1 262 ? 57.715 -23.484 -67.605 1.00 96.44 262 ARG A O 1
ATOM 2111 N N . LEU A 1 263 ? 55.544 -23.697 -67.076 1.00 92.25 263 LEU A N 1
ATOM 2112 C CA . LEU A 1 263 ? 55.064 -23.765 -68.461 1.00 92.25 263 LEU A CA 1
ATOM 2113 C C . LEU A 1 263 ? 55.379 -22.485 -69.250 1.00 92.25 263 LEU A C 1
ATOM 2115 O O . LEU A 1 263 ? 55.723 -22.557 -70.427 1.00 92.25 263 LEU A O 1
ATOM 2119 N N . ARG A 1 264 ? 55.307 -21.306 -68.616 1.00 93.75 264 ARG A N 1
ATOM 2120 C CA . ARG A 1 264 ? 55.727 -20.039 -69.243 1.00 93.75 264 ARG A CA 1
ATOM 2121 C C . ARG A 1 264 ? 57.224 -20.011 -69.541 1.00 93.75 264 ARG A C 1
ATOM 2123 O O . ARG A 1 264 ? 57.615 -19.517 -70.595 1.00 93.75 264 ARG A O 1
ATOM 2130 N N . GLU A 1 265 ? 58.052 -20.536 -68.641 1.00 94.25 265 GLU A N 1
ATOM 2131 C CA . GLU A 1 265 ? 59.499 -20.632 -68.850 1.00 94.25 265 GLU A CA 1
ATOM 2132 C C . GLU A 1 265 ? 59.843 -21.605 -69.991 1.00 94.25 265 GLU A C 1
ATOM 2134 O O . GLU A 1 265 ? 60.662 -21.287 -70.853 1.00 94.25 265 GLU A O 1
ATOM 2139 N N . GLU A 1 266 ? 59.182 -22.764 -70.046 1.00 93.69 266 GLU A N 1
ATOM 2140 C CA . GLU A 1 266 ? 59.308 -23.730 -71.146 1.00 93.69 266 GLU A CA 1
ATOM 2141 C C . GLU A 1 266 ? 58.859 -23.128 -72.487 1.00 93.69 266 GLU A C 1
ATOM 2143 O O . GLU A 1 266 ? 59.577 -23.235 -73.483 1.00 93.69 266 GLU A O 1
ATOM 2148 N N . ALA A 1 267 ? 57.726 -22.417 -72.511 1.00 90.44 267 ALA A N 1
ATOM 2149 C CA . ALA A 1 267 ? 57.250 -21.713 -73.699 1.00 90.44 267 ALA A CA 1
ATOM 2150 C C . ALA A 1 267 ? 58.246 -20.640 -74.174 1.00 90.44 267 ALA A C 1
ATOM 2152 O O . ALA A 1 267 ? 58.522 -20.547 -75.370 1.00 90.44 267 ALA A O 1
ATOM 2153 N N . ALA A 1 268 ? 58.844 -19.875 -73.252 1.00 92.94 268 ALA A N 1
ATOM 2154 C CA . ALA A 1 268 ? 59.870 -18.885 -73.577 1.00 92.94 268 ALA A CA 1
ATOM 2155 C C . ALA A 1 268 ? 61.148 -19.532 -74.141 1.00 92.94 268 ALA A C 1
ATOM 2157 O O . ALA A 1 268 ? 61.712 -19.030 -75.115 1.00 92.94 268 ALA A O 1
ATOM 2158 N N . LYS A 1 269 ? 61.581 -20.676 -73.587 1.00 93.56 269 LYS A N 1
ATOM 2159 C CA . LYS A 1 269 ? 62.708 -21.464 -74.120 1.00 93.56 269 LYS A CA 1
ATOM 2160 C C . LYS A 1 269 ? 62.425 -21.953 -75.540 1.00 93.56 269 LYS A C 1
ATOM 2162 O O . LYS A 1 269 ? 63.267 -21.771 -76.418 1.00 93.56 269 LYS A O 1
ATOM 2167 N N . MET A 1 270 ? 61.234 -22.503 -75.792 1.00 91.75 270 MET A N 1
ATOM 2168 C CA . MET A 1 270 ? 60.826 -22.914 -77.141 1.00 91.75 270 MET A CA 1
ATOM 2169 C C . MET A 1 270 ? 60.770 -21.726 -78.105 1.00 91.75 270 MET A C 1
ATOM 2171 O O . MET A 1 270 ? 61.255 -21.824 -79.229 1.00 91.75 270 MET A O 1
ATOM 2175 N N . GLN A 1 271 ? 60.249 -20.576 -77.673 1.00 91.88 271 GLN A N 1
ATOM 2176 C CA . GLN A 1 271 ? 60.211 -19.367 -78.494 1.00 91.88 271 GLN A CA 1
ATOM 2177 C C . GLN A 1 271 ? 61.621 -18.862 -78.841 1.00 91.88 271 GLN A C 1
ATOM 2179 O O . GLN A 1 271 ? 61.879 -18.509 -79.992 1.00 91.88 271 GLN A O 1
ATOM 2184 N N . ALA A 1 272 ? 62.560 -18.886 -77.891 1.00 89.69 272 ALA A N 1
ATOM 2185 C CA . ALA A 1 272 ? 63.964 -18.552 -78.139 1.00 89.69 272 ALA A CA 1
ATOM 2186 C C . ALA A 1 272 ? 64.632 -19.536 -79.117 1.00 89.69 272 ALA A C 1
ATOM 2188 O O . ALA A 1 272 ? 65.387 -19.117 -79.995 1.00 89.69 272 ALA A O 1
ATOM 2189 N N . GLN A 1 273 ? 64.317 -20.831 -79.014 1.00 93.44 273 GLN A N 1
ATOM 2190 C CA . GLN A 1 273 ? 64.785 -21.853 -79.951 1.00 93.44 273 GLN A CA 1
ATOM 2191 C C . GLN A 1 273 ? 64.213 -21.646 -81.363 1.00 93.44 273 GLN A C 1
ATOM 2193 O O . GLN A 1 273 ? 64.942 -21.743 -82.347 1.00 93.44 273 GLN A O 1
ATOM 2198 N N . ILE A 1 274 ? 62.927 -21.302 -81.484 1.00 90.88 274 ILE A N 1
ATOM 2199 C CA . ILE A 1 274 ? 62.317 -20.930 -82.769 1.00 90.88 274 ILE A CA 1
ATOM 2200 C C . ILE A 1 274 ? 63.035 -19.708 -83.351 1.00 90.88 274 ILE A C 1
ATOM 2202 O O . ILE A 1 274 ? 63.389 -19.710 -84.530 1.00 90.88 274 ILE A O 1
ATOM 2206 N N . MET A 1 275 ? 63.303 -18.684 -82.537 1.00 89.56 275 MET A N 1
ATOM 2207 C CA . MET A 1 275 ? 64.016 -17.478 -82.968 1.00 89.56 275 MET A CA 1
ATOM 2208 C C . MET A 1 275 ? 65.442 -17.780 -83.449 1.00 89.56 275 MET A C 1
ATOM 2210 O O . MET A 1 275 ? 65.842 -17.272 -84.498 1.00 89.56 275 MET A O 1
ATOM 2214 N N . SER A 1 276 ? 66.197 -18.633 -82.750 1.00 91.81 276 SER A N 1
ATOM 2215 C CA . SER A 1 276 ? 67.560 -19.004 -83.153 1.00 91.81 276 SER A CA 1
ATOM 2216 C C . SER A 1 276 ? 67.581 -19.838 -84.437 1.00 91.81 276 SER A C 1
ATOM 2218 O O . SER A 1 276 ? 68.383 -19.558 -85.328 1.00 91.81 276 SER A O 1
ATOM 2220 N N . LEU A 1 277 ? 66.655 -20.791 -84.595 1.00 90.00 277 LEU A N 1
ATOM 2221 C CA . LEU A 1 277 ? 66.478 -21.550 -85.838 1.00 90.00 277 LEU A CA 1
ATOM 2222 C C . LEU A 1 277 ? 66.057 -20.647 -87.002 1.00 90.00 277 LEU A C 1
ATOM 2224 O O . LEU A 1 277 ? 66.549 -20.805 -88.118 1.00 90.00 277 LEU A O 1
ATOM 2228 N N . THR A 1 278 ? 65.185 -19.671 -86.749 1.00 87.25 278 THR A N 1
ATOM 2229 C CA . THR A 1 278 ? 64.758 -18.691 -87.757 1.00 87.25 278 THR A CA 1
ATOM 2230 C C . THR A 1 278 ? 65.925 -17.803 -88.186 1.00 87.25 278 THR A C 1
ATOM 2232 O O . THR A 1 278 ? 66.102 -17.551 -89.377 1.00 87.25 278 THR A O 1
ATOM 2235 N N . HIS A 1 279 ? 66.759 -17.354 -87.244 1.00 85.56 279 HIS A N 1
ATOM 2236 C CA . HIS A 1 279 ? 67.962 -16.583 -87.555 1.00 85.56 279 HIS A CA 1
ATOM 2237 C C . HIS A 1 279 ? 69.002 -17.419 -88.313 1.00 85.56 279 HIS A C 1
ATOM 2239 O O . HIS A 1 279 ? 69.553 -16.948 -89.305 1.00 85.56 279 HIS A O 1
ATOM 2245 N N . ARG A 1 280 ? 69.201 -18.684 -87.920 1.00 87.75 280 ARG A N 1
ATOM 2246 C CA . ARG A 1 280 ? 70.063 -19.635 -88.633 1.00 87.75 280 ARG A CA 1
ATOM 2247 C C . ARG A 1 280 ? 69.608 -19.847 -90.078 1.00 87.75 280 ARG A C 1
ATOM 2249 O O . ARG A 1 280 ? 70.429 -19.720 -90.975 1.00 87.75 280 ARG A O 1
ATOM 2256 N N . LYS A 1 281 ? 68.311 -20.075 -90.320 1.00 84.62 281 LYS A N 1
ATOM 2257 C CA . LYS A 1 281 ? 67.755 -20.175 -91.683 1.00 84.62 281 LYS A CA 1
ATOM 2258 C C . LYS A 1 281 ? 67.973 -18.896 -92.498 1.00 84.62 281 LYS A C 1
ATOM 2260 O O . LYS A 1 281 ? 68.294 -18.981 -93.677 1.00 84.62 281 LYS A O 1
ATOM 2265 N N . LYS A 1 282 ? 67.838 -17.712 -91.885 1.00 81.62 282 LYS A N 1
ATOM 2266 C CA . LYS A 1 282 ? 68.146 -16.427 -92.545 1.00 81.62 282 LYS A CA 1
ATOM 2267 C C . LYS A 1 282 ? 69.632 -16.303 -92.906 1.00 81.62 282 LYS A C 1
ATOM 2269 O O . LYS A 1 282 ? 69.951 -15.811 -93.980 1.00 81.62 282 LYS A O 1
ATOM 2274 N N . LEU A 1 283 ? 70.539 -16.764 -92.043 1.00 77.31 283 LEU A N 1
ATOM 2275 C CA . LEU A 1 283 ? 71.977 -16.806 -92.334 1.00 77.31 283 LEU A CA 1
ATOM 2276 C C . LEU A 1 283 ? 72.313 -17.810 -93.445 1.00 77.31 283 LEU A C 1
ATOM 2278 O O . LEU A 1 283 ? 73.110 -17.489 -94.319 1.00 77.31 283 LEU A O 1
ATOM 2282 N N . GLU A 1 284 ? 71.678 -18.984 -93.452 1.00 77.88 284 GLU A N 1
ATOM 2283 C CA . GLU A 1 284 ? 71.807 -19.976 -94.529 1.00 77.88 284 GLU A CA 1
ATOM 2284 C C . GLU A 1 284 ? 71.308 -19.402 -95.871 1.00 77.88 284 GLU A C 1
ATOM 2286 O O . GLU A 1 284 ? 72.001 -19.536 -96.877 1.00 77.88 284 GLU A O 1
ATOM 2291 N N . GLN A 1 285 ? 70.193 -18.656 -95.882 1.00 72.19 285 GLN A N 1
ATOM 2292 C CA . GLN A 1 285 ? 69.710 -17.923 -97.066 1.00 72.19 285 GLN A CA 1
ATOM 2293 C C . GLN A 1 285 ? 70.709 -16.857 -97.560 1.00 72.19 285 GLN A C 1
ATOM 2295 O O . GLN A 1 285 ? 70.923 -16.717 -98.766 1.00 72.19 285 GLN A O 1
ATOM 2300 N N . LEU A 1 286 ? 71.366 -16.132 -96.648 1.00 65.00 286 LEU A N 1
ATOM 2301 C CA . LEU A 1 286 ? 72.407 -15.154 -96.995 1.00 65.00 286 LEU A CA 1
ATOM 2302 C C . LEU A 1 286 ? 73.707 -15.824 -97.481 1.00 65.00 286 LEU A C 1
ATOM 2304 O O . LEU A 1 286 ? 74.384 -15.288 -98.355 1.00 65.00 286 LEU A O 1
ATOM 2308 N N . GLN A 1 287 ? 74.041 -17.020 -96.987 1.00 57.31 287 GLN A N 1
ATOM 2309 C CA . GLN A 1 287 ? 75.189 -17.801 -97.462 1.00 57.31 287 GLN A CA 1
ATOM 2310 C C . GLN A 1 287 ? 74.951 -18.432 -98.841 1.00 57.31 287 GLN A C 1
ATOM 2312 O O . GLN A 1 287 ? 75.884 -18.476 -99.644 1.00 57.31 287 GLN A O 1
ATOM 2317 N N . THR A 1 288 ? 73.718 -18.838 -99.170 1.00 53.62 288 THR A N 1
ATOM 2318 C CA . THR A 1 288 ? 73.357 -19.251 -100.541 1.00 53.62 288 THR A CA 1
ATOM 2319 C C . THR A 1 288 ? 73.398 -18.093 -101.542 1.00 53.62 288 THR A C 1
ATOM 2321 O O . THR A 1 288 ? 73.628 -18.325 -102.723 1.00 53.62 288 THR A O 1
ATOM 2324 N N . PHE A 1 289 ? 73.279 -16.845 -101.072 1.00 49.91 289 PHE A N 1
ATOM 2325 C CA . PHE A 1 289 ? 73.451 -15.636 -101.888 1.00 49.91 289 PHE A CA 1
ATOM 2326 C C . PHE A 1 289 ? 74.931 -15.283 -102.158 1.00 49.91 289 PHE A C 1
ATOM 2328 O O . PHE A 1 289 ? 75.226 -14.537 -103.083 1.00 49.91 289 PHE A O 1
ATOM 2335 N N . SER A 1 290 ? 75.880 -15.829 -101.384 1.00 42.75 290 SER A N 1
ATOM 2336 C CA . SER A 1 290 ? 77.312 -15.478 -101.452 1.00 42.75 290 SER A CA 1
ATOM 2337 C C . SER A 1 290 ? 78.175 -16.451 -102.281 1.00 42.75 290 SER A C 1
ATOM 2339 O O . SER A 1 290 ? 79.374 -16.207 -102.421 1.00 42.75 290 SER A O 1
ATOM 2341 N N . LYS A 1 291 ? 77.628 -17.555 -102.817 1.00 40.91 291 LYS A N 1
ATOM 2342 C CA . LYS A 1 291 ? 78.405 -18.600 -103.531 1.00 40.91 291 LYS A CA 1
ATOM 2343 C C . LYS A 1 291 ? 77.903 -18.974 -104.937 1.00 40.91 291 LYS A C 1
ATOM 2345 O O . LYS A 1 291 ? 78.371 -19.959 -105.498 1.00 40.91 291 LYS A O 1
ATOM 2350 N N . GLY A 1 292 ? 77.024 -18.171 -105.534 1.00 32.38 292 GLY A N 1
ATOM 2351 C CA . GLY A 1 292 ? 76.546 -18.339 -106.912 1.00 32.38 292 GLY A CA 1
ATOM 2352 C C . GLY A 1 292 ? 76.897 -17.140 -107.791 1.00 32.38 292 GLY A C 1
ATOM 2353 O O . GLY A 1 292 ? 76.108 -16.215 -107.902 1.00 32.38 292 GLY A O 1
ATOM 2354 N N . THR A 1 293 ? 78.120 -17.170 -108.323 1.00 31.39 293 THR A N 1
ATOM 2355 C CA . THR A 1 293 ? 78.589 -16.670 -109.633 1.00 31.39 293 THR A CA 1
ATOM 2356 C C . THR A 1 293 ? 77.844 -15.531 -110.348 1.00 31.39 293 THR A C 1
ATOM 2358 O O . THR A 1 293 ? 76.731 -15.689 -110.835 1.00 31.39 293 THR A O 1
ATOM 2361 N N . MET A 1 294 ? 78.606 -14.451 -110.558 1.00 29.22 294 MET A N 1
ATOM 2362 C CA . MET A 1 294 ? 78.654 -13.623 -111.771 1.00 29.22 294 MET A CA 1
ATOM 2363 C C . MET A 1 294 ? 78.252 -14.385 -113.049 1.00 29.22 294 MET A C 1
ATOM 2365 O O . MET A 1 294 ? 78.906 -15.373 -113.380 1.00 29.22 294 MET A O 1
ATOM 2369 N N . THR A 1 295 ? 77.233 -13.913 -113.771 1.00 32.28 295 THR A N 1
ATOM 2370 C CA . THR A 1 295 ? 77.230 -13.545 -115.210 1.00 32.28 295 THR A CA 1
ATOM 2371 C C . THR A 1 295 ? 75.795 -13.256 -115.688 1.00 32.28 295 THR A C 1
ATOM 2373 O O . THR A 1 295 ? 74.850 -13.888 -115.231 1.00 32.28 295 THR A O 1
ATOM 2376 N N . ASP A 1 296 ? 75.697 -12.287 -116.602 1.00 33.84 296 ASP A N 1
ATOM 2377 C CA . ASP A 1 296 ? 74.591 -11.935 -117.510 1.00 33.84 296 ASP A CA 1
ATOM 2378 C C . ASP A 1 296 ? 73.312 -11.222 -117.019 1.00 33.84 296 ASP A C 1
ATOM 2380 O O . ASP A 1 296 ? 72.380 -11.798 -116.462 1.00 33.84 296 ASP A O 1
ATOM 2384 N N . GLU A 1 297 ? 73.322 -9.905 -117.291 1.00 34.00 297 GLU A N 1
ATOM 2385 C CA . GLU A 1 297 ? 72.378 -9.127 -118.126 1.00 34.00 297 GLU A CA 1
ATOM 2386 C C . GLU A 1 297 ? 70.945 -9.681 -118.248 1.00 34.00 297 GLU A C 1
ATOM 2388 O O . GLU A 1 297 ? 70.705 -10.757 -118.777 1.00 34.00 297 GLU A O 1
ATOM 2393 N N . GLY A 1 298 ? 69.904 -9.007 -117.752 1.00 34.22 298 GLY A N 1
ATOM 2394 C CA . GLY A 1 298 ? 69.452 -7.662 -118.133 1.00 34.22 298 GLY A CA 1
ATOM 2395 C C . GLY A 1 298 ? 68.071 -7.856 -118.778 1.00 34.22 298 GLY A C 1
ATOM 2396 O O . GLY A 1 298 ? 67.960 -8.379 -119.874 1.00 34.22 298 GLY A O 1
ATOM 2397 N N . GLY A 1 299 ? 66.942 -7.653 -118.106 1.00 39.41 299 GLY A N 1
ATOM 2398 C CA . GLY A 1 299 ? 66.492 -6.441 -117.432 1.00 39.41 299 GLY A CA 1
ATOM 2399 C C . GLY A 1 299 ? 65.059 -6.179 -117.911 1.00 39.41 299 GLY A C 1
ATOM 2400 O O . GLY A 1 299 ? 64.831 -5.288 -118.719 1.00 39.41 299 GLY A O 1
ATOM 2401 N N . SER A 1 300 ? 64.106 -7.014 -117.480 1.00 39.59 300 SER A N 1
ATOM 2402 C CA . SER A 1 300 ? 62.694 -6.946 -117.883 1.00 39.59 300 SER A CA 1
ATOM 2403 C C . SER A 1 300 ? 61.794 -7.067 -116.652 1.00 39.59 300 SER A C 1
ATOM 2405 O O . SER A 1 300 ? 61.615 -8.152 -116.106 1.00 39.59 300 SER A O 1
ATOM 2407 N N . CYS A 1 301 ? 61.258 -5.933 -116.190 1.00 34.97 301 CYS A N 1
ATOM 2408 C CA . CYS A 1 301 ? 60.321 -5.850 -115.070 1.00 34.97 301 CYS A CA 1
ATOM 2409 C C . CYS A 1 301 ? 59.166 -4.912 -115.434 1.00 34.97 301 CYS A C 1
ATOM 2411 O O . CYS A 1 301 ? 59.360 -3.696 -115.451 1.00 34.97 301 CYS A O 1
ATOM 2413 N N . ARG A 1 302 ? 57.975 -5.478 -115.675 1.00 46.25 302 ARG A N 1
ATOM 2414 C CA . ARG A 1 302 ? 56.658 -5.003 -115.188 1.00 46.25 302 ARG A CA 1
ATOM 2415 C C . ARG A 1 302 ? 55.542 -5.885 -115.767 1.00 46.25 302 ARG A C 1
ATOM 2417 O O . ARG A 1 302 ? 54.924 -5.564 -116.770 1.00 46.25 302 ARG A O 1
ATOM 2424 N N . TYR A 1 303 ? 55.351 -7.000 -115.082 1.00 34.28 303 TYR A N 1
ATOM 2425 C CA . TYR A 1 303 ? 54.232 -7.948 -115.049 1.00 34.28 303 TYR A CA 1
ATOM 2426 C C . TYR A 1 303 ? 54.277 -8.422 -113.575 1.00 34.28 303 TYR A C 1
ATOM 2428 O O . TYR A 1 303 ? 55.369 -8.556 -113.027 1.00 34.28 303 TYR A O 1
ATOM 2436 N N . ASP A 1 304 ? 53.225 -8.650 -112.806 1.00 31.19 304 ASP A N 1
ATOM 2437 C CA . ASP A 1 304 ? 51.795 -8.708 -113.060 1.00 31.19 304 ASP A CA 1
ATOM 2438 C C . ASP A 1 304 ? 51.131 -8.718 -111.661 1.00 31.19 304 ASP A C 1
ATOM 2440 O O . ASP A 1 304 ? 51.762 -9.105 -110.678 1.00 31.19 304 ASP A O 1
ATOM 2444 N N . SER A 1 305 ? 49.985 -8.067 -111.475 1.00 33.38 305 SER A N 1
ATOM 2445 C CA . SER A 1 305 ? 48.660 -8.704 -111.494 1.00 33.38 305 SER A CA 1
ATOM 2446 C C . SER A 1 305 ? 48.461 -9.684 -110.316 1.00 33.38 305 SER A C 1
ATOM 2448 O O . SER A 1 305 ? 49.239 -10.602 -110.101 1.00 33.38 305 SER A O 1
ATOM 2450 N N . SER A 1 306 ? 47.522 -9.371 -109.417 1.00 34.88 306 SER A N 1
ATOM 2451 C CA . SER A 1 306 ? 46.147 -9.903 -109.483 1.00 34.88 306 SER A CA 1
ATOM 2452 C C . SER A 1 306 ? 46.116 -11.248 -108.725 1.00 34.88 306 SER A C 1
ATOM 2454 O O . SER A 1 306 ? 47.045 -12.034 -108.799 1.00 34.88 306 SER A O 1
ATOM 2456 N N . ILE A 1 307 ? 45.190 -11.561 -107.834 1.00 35.88 307 ILE A N 1
ATOM 2457 C CA . ILE A 1 307 ? 43.744 -11.667 -107.979 1.00 35.88 307 ILE A CA 1
ATOM 2458 C C . ILE A 1 307 ? 43.213 -11.892 -106.549 1.00 35.88 307 ILE A C 1
ATOM 2460 O O . ILE A 1 307 ? 43.899 -12.483 -105.712 1.00 35.88 307 ILE A O 1
ATOM 2464 N N . ASP A 1 308 ? 42.013 -11.374 -106.299 1.00 31.53 308 ASP A N 1
ATOM 2465 C CA . ASP A 1 308 ? 40.891 -11.940 -105.533 1.00 31.53 308 ASP A CA 1
ATOM 2466 C C . ASP A 1 308 ? 41.148 -13.274 -104.776 1.00 31.53 308 ASP A C 1
ATOM 2468 O O . ASP A 1 308 ? 41.800 -14.199 -105.244 1.00 31.53 308 ASP A O 1
ATOM 2472 N N . SER A 1 309 ? 40.509 -13.586 -103.655 1.00 38.97 309 SER A N 1
ATOM 2473 C CA . SER A 1 309 ? 39.065 -13.818 -103.593 1.00 38.97 309 SER A CA 1
ATOM 2474 C C . SER A 1 309 ? 38.697 -14.308 -102.192 1.00 38.97 309 SER A C 1
ATOM 2476 O O . SER A 1 309 ? 39.485 -14.987 -101.536 1.00 38.97 309 SER A O 1
ATOM 2478 N N . ALA A 1 310 ? 37.461 -13.996 -101.801 1.00 32.25 310 ALA A N 1
ATOM 2479 C CA . ALA A 1 310 ? 36.454 -14.884 -101.206 1.00 32.25 310 ALA A CA 1
ATOM 2480 C C . ALA A 1 310 ? 36.927 -16.266 -100.707 1.00 32.25 310 ALA A C 1
ATOM 2482 O O . ALA A 1 310 ? 37.562 -17.022 -101.431 1.00 32.25 310 ALA A O 1
ATOM 2483 N N . THR A 1 311 ? 36.551 -16.729 -99.518 1.00 38.44 311 THR A N 1
ATOM 2484 C CA . THR A 1 311 ? 35.238 -17.342 -99.195 1.00 38.44 311 THR A CA 1
ATOM 2485 C C . THR A 1 311 ? 35.337 -17.745 -97.708 1.00 38.44 311 THR A C 1
ATOM 2487 O O . THR A 1 311 ? 36.392 -18.192 -97.273 1.00 38.44 311 THR A O 1
ATOM 2490 N N . GLN A 1 312 ? 34.429 -17.401 -96.791 1.00 35.38 312 GLN A N 1
ATOM 2491 C CA . GLN A 1 312 ? 33.062 -17.904 -96.576 1.00 35.38 312 GLN A CA 1
ATOM 2492 C C . GLN A 1 312 ? 32.919 -19.440 -96.573 1.00 35.38 312 GLN A C 1
ATOM 2494 O O . GLN A 1 312 ? 33.572 -20.125 -97.346 1.00 35.38 312 GLN A O 1
ATOM 2499 N N . VAL A 1 313 ? 31.964 -19.913 -95.758 1.00 37.81 313 VAL A N 1
ATOM 2500 C CA . VAL A 1 313 ? 31.442 -21.287 -95.571 1.00 37.81 313 VAL A CA 1
ATOM 2501 C C . VAL A 1 313 ? 32.068 -22.004 -94.363 1.00 37.81 313 VAL A C 1
ATOM 2503 O O . VAL A 1 313 ? 33.211 -22.435 -94.394 1.00 37.81 313 VAL A O 1
ATOM 2506 N N . GLU A 1 314 ? 31.461 -21.918 -93.175 1.00 34.44 314 GLU A N 1
ATOM 2507 C CA . GLU A 1 314 ? 30.250 -22.622 -92.687 1.00 34.44 314 GLU A CA 1
ATOM 2508 C C . GLU A 1 314 ? 30.454 -24.098 -92.331 1.00 34.44 314 GLU A C 1
ATOM 2510 O O . GLU A 1 314 ? 31.151 -24.838 -93.017 1.00 34.44 314 GLU A O 1
ATOM 2515 N N . SER A 1 315 ? 29.667 -24.489 -91.318 1.00 40.00 315 SER A N 1
ATOM 2516 C CA . SER A 1 315 ? 29.184 -25.825 -90.936 1.00 40.00 315 SER A CA 1
ATOM 2517 C C . SER A 1 315 ? 29.895 -26.519 -89.759 1.00 40.00 315 SER A C 1
ATOM 2519 O O . SER A 1 315 ? 31.113 -26.520 -89.674 1.00 40.00 315 SER A O 1
ATOM 2521 N N . ARG A 1 316 ? 29.202 -27.144 -88.792 1.00 37.81 316 ARG A N 1
ATOM 2522 C CA . ARG A 1 316 ? 27.759 -27.250 -88.473 1.00 37.81 316 ARG A CA 1
ATOM 2523 C C . ARG A 1 316 ? 27.574 -27.939 -87.101 1.00 37.81 316 ARG A C 1
ATOM 2525 O O . ARG A 1 316 ? 28.327 -28.845 -86.769 1.00 37.81 316 ARG A O 1
ATOM 2532 N N . ASP A 1 317 ? 26.540 -27.494 -86.386 1.00 37.88 317 ASP A N 1
ATOM 2533 C CA . ASP A 1 317 ? 25.496 -28.193 -85.602 1.00 37.88 317 ASP A CA 1
ATOM 2534 C C . ASP A 1 317 ? 25.745 -29.503 -84.820 1.00 37.88 317 ASP A C 1
ATOM 2536 O O . ASP A 1 317 ? 26.043 -30.544 -85.397 1.00 37.88 317 ASP A O 1
ATOM 2540 N N . ALA A 1 318 ? 25.380 -29.478 -83.522 1.00 40.75 318 ALA A N 1
ATOM 2541 C CA . ALA A 1 318 ? 24.225 -30.197 -82.918 1.00 40.75 318 ALA A CA 1
ATOM 2542 C C . ALA A 1 318 ? 24.145 -29.901 -81.389 1.00 40.75 318 ALA A C 1
ATOM 2544 O O . ALA A 1 318 ? 25.079 -30.179 -80.651 1.00 40.75 318 ALA A O 1
ATOM 2545 N N . ASN A 1 319 ? 23.162 -29.145 -80.881 1.00 38.28 319 ASN A N 1
ATOM 2546 C CA . ASN A 1 319 ? 21.823 -29.551 -80.406 1.00 38.28 319 ASN A CA 1
ATOM 2547 C C . ASN A 1 319 ? 21.776 -30.321 -79.057 1.00 38.28 319 ASN A C 1
ATOM 2549 O O . ASN A 1 319 ? 22.052 -31.515 -79.010 1.00 38.28 319 ASN A O 1
ATOM 2553 N N . THR A 1 320 ? 21.313 -29.668 -77.975 1.00 40.12 320 THR A N 1
ATOM 2554 C CA . THR A 1 320 ? 20.097 -30.075 -77.222 1.00 40.12 320 THR A CA 1
ATOM 2555 C C . THR A 1 320 ? 19.681 -29.082 -76.112 1.00 40.12 320 THR A C 1
ATOM 2557 O O . THR A 1 320 ? 20.432 -28.794 -75.189 1.00 40.12 320 THR A O 1
ATOM 2560 N N . ARG A 1 321 ? 18.399 -28.682 -76.193 1.00 36.00 321 ARG A N 1
ATOM 2561 C CA . ARG A 1 321 ? 17.395 -28.447 -75.123 1.00 36.00 321 ARG A CA 1
ATOM 2562 C C . ARG A 1 321 ? 17.453 -27.212 -74.202 1.00 36.00 321 ARG A C 1
ATOM 2564 O O . ARG A 1 321 ? 18.147 -27.159 -73.198 1.00 36.00 321 ARG A O 1
ATOM 2571 N N . SER A 1 322 ? 16.523 -26.300 -74.506 1.00 37.09 322 SER A N 1
ATOM 2572 C CA . SER A 1 322 ? 15.416 -25.819 -73.651 1.00 37.09 322 SER A CA 1
ATOM 2573 C C . SER A 1 322 ? 15.501 -26.045 -72.133 1.00 37.09 322 SER A C 1
ATOM 2575 O O . SER A 1 322 ? 15.541 -27.188 -71.688 1.00 37.09 322 SER A O 1
ATOM 2577 N N . VAL A 1 323 ? 15.290 -24.980 -71.355 1.00 35.91 323 VAL A N 1
ATOM 2578 C CA . VAL A 1 323 ? 14.052 -24.717 -70.587 1.00 35.91 323 VAL A CA 1
ATOM 2579 C C . VAL A 1 323 ? 14.114 -23.260 -70.110 1.00 35.91 323 VAL A C 1
ATOM 2581 O O . VAL A 1 323 ? 15.109 -22.821 -69.538 1.00 35.91 323 VAL A O 1
ATOM 2584 N N . GLY A 1 324 ? 13.058 -22.498 -70.393 1.00 42.09 324 GLY A N 1
ATOM 2585 C CA . GLY A 1 324 ? 12.895 -21.133 -69.907 1.00 42.09 324 GLY A CA 1
ATOM 2586 C C . GLY A 1 324 ? 12.512 -21.096 -68.431 1.00 42.09 324 GLY A C 1
ATOM 2587 O O . GLY A 1 324 ? 11.744 -21.933 -67.966 1.00 42.09 324 GLY A O 1
ATOM 2588 N N . VAL A 1 325 ? 13.001 -20.082 -67.716 1.00 38.22 325 VAL A N 1
ATOM 2589 C CA . VAL A 1 325 ? 12.420 -19.626 -66.450 1.00 38.22 325 VAL A CA 1
ATOM 2590 C C . VAL A 1 325 ? 12.468 -18.098 -66.424 1.00 38.22 325 VAL A C 1
ATOM 2592 O O . VAL A 1 325 ? 13.507 -17.477 -66.631 1.00 38.22 325 VAL A O 1
ATOM 2595 N N . SER A 1 326 ? 11.293 -17.517 -66.216 1.00 38.62 326 SER A N 1
ATOM 2596 C CA . SER A 1 326 ? 10.964 -16.095 -66.125 1.00 38.62 326 SER A CA 1
ATOM 2597 C C . SER A 1 326 ? 11.824 -15.307 -65.122 1.00 38.62 326 SER A C 1
ATOM 2599 O O . SER A 1 326 ? 12.246 -15.867 -64.109 1.00 38.62 326 SER A O 1
ATOM 2601 N N . PRO A 1 327 ? 11.985 -13.978 -65.281 1.00 38.59 327 PRO A N 1
ATOM 2602 C CA . PRO A 1 327 ? 12.526 -13.144 -64.218 1.00 38.59 327 PRO A CA 1
ATOM 2603 C C . PRO A 1 327 ? 11.439 -12.890 -63.162 1.00 38.59 327 PRO A C 1
ATOM 2605 O O . PRO A 1 327 ? 10.634 -11.963 -63.270 1.00 38.59 327 PRO A O 1
ATOM 2608 N N . ILE A 1 328 ? 11.414 -13.718 -62.116 1.00 37.78 328 ILE A N 1
ATOM 2609 C CA . ILE A 1 328 ? 10.705 -13.397 -60.874 1.00 37.78 328 ILE A CA 1
ATOM 2610 C C . ILE A 1 328 ? 11.473 -12.264 -60.183 1.00 37.78 328 ILE A C 1
ATOM 2612 O O . ILE A 1 328 ? 12.590 -12.435 -59.699 1.00 37.78 328 ILE A O 1
ATOM 2616 N N . LYS A 1 329 ? 10.843 -11.089 -60.134 1.00 47.94 329 LYS A N 1
ATOM 2617 C CA . LYS A 1 329 ? 11.171 -10.008 -59.200 1.00 47.94 329 LYS A CA 1
ATOM 2618 C C . LYS A 1 329 ? 10.945 -10.500 -57.769 1.00 47.94 329 LYS A C 1
ATOM 2620 O O . LYS A 1 329 ? 9.792 -10.687 -57.400 1.00 47.94 329 LYS A O 1
ATOM 2625 N N . LEU A 1 330 ? 11.997 -10.607 -56.956 1.00 37.28 330 LEU A N 1
ATOM 2626 C CA . LEU A 1 330 ? 11.916 -10.579 -55.488 1.00 37.28 330 LEU A CA 1
ATOM 2627 C C . LEU A 1 330 ? 13.180 -9.924 -54.879 1.00 37.28 330 LEU A C 1
ATOM 2629 O O . LEU A 1 330 ? 14.218 -9.857 -55.539 1.00 37.28 330 LEU A O 1
ATOM 2633 N N . PRO A 1 331 ? 13.075 -9.334 -53.673 1.00 39.81 331 PRO A N 1
ATOM 2634 C CA . PRO A 1 331 ? 13.875 -8.188 -53.255 1.00 39.81 331 PRO A CA 1
ATOM 2635 C C . PRO A 1 331 ? 15.223 -8.576 -52.640 1.00 39.81 331 PRO A C 1
ATOM 2637 O O . PRO A 1 331 ? 15.332 -9.501 -51.839 1.00 39.81 331 PRO A O 1
ATOM 2640 N N . VAL A 1 332 ? 16.250 -7.783 -52.955 1.00 34.19 332 VAL A N 1
ATOM 2641 C CA . VAL A 1 332 ? 17.579 -7.843 -52.334 1.00 34.19 332 VAL A CA 1
ATOM 2642 C C . VAL A 1 332 ? 17.487 -7.337 -50.888 1.00 34.19 332 VAL A C 1
ATOM 2644 O O . VAL A 1 332 ? 17.692 -6.157 -50.602 1.00 34.19 332 VAL A O 1
ATOM 2647 N N . GLY A 1 333 ? 17.174 -8.242 -49.961 1.00 37.38 333 GLY A N 1
ATOM 2648 C CA . GLY A 1 333 ? 17.405 -8.064 -48.530 1.00 37.38 333 GLY A CA 1
ATOM 2649 C C . GLY A 1 333 ? 18.890 -8.243 -48.223 1.00 37.38 333 GLY A C 1
ATOM 2650 O O . GLY A 1 333 ? 19.421 -9.347 -48.277 1.00 37.38 333 GLY A O 1
ATOM 2651 N N . LYS A 1 334 ? 19.587 -7.145 -47.921 1.00 39.25 334 LYS A N 1
ATOM 2652 C CA . LYS A 1 334 ? 20.991 -7.157 -47.486 1.00 39.25 334 LYS A CA 1
ATOM 2653 C C . LYS A 1 334 ? 21.087 -7.617 -46.024 1.00 39.25 334 LYS A C 1
ATOM 2655 O O . LYS A 1 334 ? 21.143 -6.778 -45.128 1.00 39.25 334 LYS A O 1
ATOM 2660 N N . THR A 1 335 ? 21.168 -8.918 -45.765 1.00 39.72 335 THR A N 1
ATOM 2661 C CA . THR A 1 335 ? 21.686 -9.442 -44.489 1.00 39.72 335 THR A CA 1
ATOM 2662 C C . THR A 1 335 ? 23.205 -9.531 -44.569 1.00 39.72 335 THR A C 1
ATOM 2664 O O . THR A 1 335 ? 23.794 -10.364 -45.250 1.00 39.72 335 THR A O 1
ATOM 2667 N N . ARG A 1 336 ? 23.855 -8.583 -43.896 1.00 34.84 336 ARG A N 1
ATOM 2668 C CA . ARG A 1 336 ? 25.306 -8.480 -43.752 1.00 34.84 336 ARG A CA 1
ATOM 2669 C C . ARG A 1 336 ? 25.709 -9.177 -42.454 1.00 34.84 336 ARG A C 1
ATOM 2671 O O . ARG A 1 336 ? 25.809 -8.520 -41.421 1.00 34.84 336 ARG A O 1
ATOM 2678 N N . GLU A 1 337 ? 25.954 -10.480 -42.502 1.00 34.50 337 GLU A N 1
ATOM 2679 C CA . GLU A 1 337 ? 26.609 -11.188 -41.399 1.00 34.50 337 GLU A CA 1
ATOM 2680 C C . GLU A 1 337 ? 28.121 -10.939 -41.460 1.00 34.50 337 GLU A C 1
ATOM 2682 O O . GLU A 1 337 ? 28.807 -11.282 -42.423 1.00 34.50 337 GLU A O 1
ATOM 2687 N N . ARG A 1 338 ? 28.645 -10.257 -40.435 1.00 37.62 338 ARG A N 1
ATOM 2688 C CA . ARG A 1 338 ? 30.082 -10.123 -40.187 1.00 37.62 338 ARG A CA 1
ATOM 2689 C C . ARG A 1 338 ? 30.480 -11.139 -39.127 1.00 37.62 338 ARG A C 1
ATOM 2691 O O . ARG A 1 338 ? 30.088 -11.016 -37.973 1.00 37.62 338 ARG A O 1
ATOM 2698 N N . PHE A 1 339 ? 31.338 -12.059 -39.541 1.00 36.28 339 PHE A N 1
ATOM 2699 C CA . PHE A 1 339 ? 32.230 -12.833 -38.693 1.00 36.28 339 PHE A CA 1
ATOM 2700 C C . PHE A 1 339 ? 33.106 -11.930 -37.810 1.00 36.28 339 PHE A C 1
ATOM 2702 O O . PHE A 1 339 ? 33.802 -11.053 -38.326 1.00 36.28 339 PHE A O 1
ATOM 2709 N N . THR A 1 340 ? 33.136 -12.195 -36.503 1.00 37.38 340 THR A N 1
ATOM 2710 C CA . THR A 1 340 ? 34.265 -11.846 -35.627 1.00 37.38 340 THR A CA 1
ATOM 2711 C C . THR A 1 340 ? 34.541 -12.998 -34.673 1.00 37.38 340 THR A C 1
ATOM 2713 O O . THR A 1 340 ? 33.701 -13.342 -33.847 1.00 37.38 340 THR A O 1
ATOM 2716 N N . GLU A 1 341 ? 35.731 -13.569 -34.813 1.00 33.59 341 GLU A N 1
ATOM 2717 C CA . GLU A 1 341 ? 36.345 -14.532 -33.904 1.00 33.59 341 GLU A CA 1
ATOM 2718 C C . GLU A 1 341 ? 36.888 -13.846 -32.650 1.00 33.59 341 GLU A C 1
ATOM 2720 O O . GLU A 1 341 ? 37.356 -12.708 -32.710 1.00 33.59 341 GLU A O 1
ATOM 2725 N N . GLY A 1 342 ? 36.876 -14.579 -31.537 1.00 33.00 342 GLY A N 1
ATOM 2726 C CA . GLY A 1 342 ? 37.544 -14.201 -30.296 1.00 33.00 342 GLY A CA 1
ATOM 2727 C C . GLY A 1 342 ? 37.108 -15.075 -29.122 1.00 33.00 342 GLY A C 1
ATOM 2728 O O . GLY A 1 342 ? 36.420 -14.585 -28.233 1.00 33.00 342 GLY A O 1
ATOM 2729 N N . VAL A 1 343 ? 37.490 -16.357 -29.120 1.00 33.41 343 VAL A N 1
ATOM 2730 C CA . VAL A 1 343 ? 37.351 -17.250 -27.956 1.00 33.41 343 VAL A CA 1
ATOM 2731 C C . VAL A 1 343 ? 38.712 -17.365 -27.273 1.00 33.41 343 VAL A C 1
ATOM 2733 O O . VAL A 1 343 ? 39.678 -17.820 -27.880 1.00 33.41 343 VAL A O 1
ATOM 2736 N N . SER A 1 344 ? 38.766 -16.944 -26.008 1.00 33.06 344 SER A N 1
ATOM 2737 C CA . SER A 1 344 ? 39.808 -17.302 -25.046 1.00 33.06 344 SER A CA 1
ATOM 2738 C C . SER A 1 344 ? 39.177 -18.243 -24.027 1.00 33.06 344 SER A C 1
ATOM 2740 O O . SER A 1 344 ? 38.172 -17.913 -23.402 1.00 33.06 344 SER A O 1
ATOM 2742 N N . CYS A 1 345 ? 39.769 -19.421 -23.900 1.00 35.59 345 CYS A N 1
ATOM 2743 C CA . CYS A 1 345 ? 39.452 -20.465 -22.937 1.00 35.59 345 CYS A CA 1
ATOM 2744 C C . CYS A 1 345 ? 39.812 -20.050 -21.501 1.00 35.59 345 CYS A C 1
ATOM 2746 O O . CYS A 1 345 ? 40.849 -19.428 -21.296 1.00 35.59 345 CYS A O 1
ATOM 2748 N N . ASN A 1 346 ? 38.978 -20.451 -20.535 1.00 31.11 346 ASN A N 1
ATOM 2749 C CA . ASN A 1 346 ? 39.393 -20.880 -19.199 1.00 31.11 346 ASN A CA 1
ATOM 2750 C C . ASN A 1 346 ? 38.380 -21.915 -18.688 1.00 31.11 346 ASN A C 1
ATOM 2752 O O . ASN A 1 346 ? 37.179 -21.652 -18.626 1.00 31.11 346 ASN A O 1
ATOM 2756 N N . ASN A 1 347 ? 38.903 -23.106 -18.402 1.00 36.06 347 ASN A N 1
ATOM 2757 C CA . ASN A 1 347 ? 38.237 -24.186 -17.689 1.00 36.06 347 ASN A CA 1
ATOM 2758 C C . ASN A 1 347 ? 38.158 -23.822 -16.207 1.00 36.06 347 ASN A C 1
ATOM 2760 O O . ASN A 1 347 ? 39.158 -23.366 -15.671 1.00 36.06 347 ASN A O 1
ATOM 2764 N N . ASP A 1 348 ? 37.033 -24.123 -15.563 1.00 30.16 348 ASP A N 1
ATOM 2765 C CA . ASP A 1 348 ? 37.032 -24.645 -14.198 1.00 30.16 348 ASP A CA 1
ATOM 2766 C C . ASP A 1 348 ? 35.845 -25.597 -14.044 1.00 30.16 348 ASP A C 1
ATOM 2768 O O . ASP A 1 348 ? 34.674 -25.236 -14.189 1.00 30.16 348 ASP A O 1
ATOM 2772 N N . SER A 1 349 ? 36.195 -26.860 -13.830 1.00 37.12 349 SER A N 1
ATOM 2773 C CA . SER A 1 349 ? 35.296 -27.959 -13.521 1.00 37.12 349 SER A CA 1
ATOM 2774 C C . SER A 1 349 ? 35.023 -27.945 -12.022 1.00 37.12 349 SER A C 1
ATOM 2776 O O . SER A 1 349 ? 35.949 -27.960 -11.216 1.00 37.12 349 SER A O 1
ATOM 2778 N N . SER A 1 350 ? 33.757 -27.980 -11.621 1.00 33.75 350 SER A N 1
ATOM 2779 C CA . SER A 1 350 ? 33.375 -28.378 -10.266 1.00 33.75 350 SER A CA 1
ATOM 2780 C C . SER A 1 350 ? 32.117 -29.228 -10.352 1.00 33.75 350 SER A C 1
ATOM 2782 O O . SER A 1 350 ? 31.020 -28.754 -10.637 1.00 33.75 350 SER A O 1
ATOM 2784 N N . SER A 1 351 ? 32.341 -30.524 -10.181 1.00 34.66 351 SER A N 1
ATOM 2785 C CA . SER A 1 351 ? 31.356 -31.577 -9.995 1.00 34.66 351 SER A CA 1
ATOM 2786 C C . SER A 1 351 ? 30.595 -31.365 -8.686 1.00 34.66 351 SER A C 1
ATOM 2788 O O . SER A 1 351 ? 31.212 -31.342 -7.624 1.00 34.66 351 SER A O 1
ATOM 2790 N N . ILE A 1 352 ? 29.267 -31.271 -8.752 1.00 32.34 352 ILE A N 1
ATOM 2791 C CA . ILE A 1 352 ? 28.390 -31.430 -7.588 1.00 32.34 352 ILE A CA 1
ATOM 2792 C C . ILE A 1 352 ? 27.605 -32.720 -7.807 1.00 32.34 352 ILE A C 1
ATOM 2794 O O . ILE A 1 352 ? 26.752 -32.806 -8.690 1.00 32.34 352 ILE A O 1
ATOM 2798 N N . SER A 1 353 ? 27.956 -33.741 -7.031 1.00 31.70 353 SER A N 1
ATOM 2799 C CA . SER A 1 353 ? 27.201 -34.978 -6.881 1.00 31.70 353 SER A CA 1
ATOM 2800 C C . SER A 1 353 ? 25.918 -34.692 -6.103 1.00 31.70 353 SER A C 1
ATOM 2802 O O . SER A 1 353 ? 25.972 -34.239 -4.960 1.00 31.70 353 SER A O 1
ATOM 2804 N N . VAL A 1 354 ? 24.777 -34.973 -6.728 1.00 32.16 354 VAL A N 1
ATOM 2805 C CA . VAL A 1 354 ? 23.463 -35.026 -6.085 1.00 32.16 354 VAL A CA 1
ATOM 2806 C C . VAL A 1 354 ? 23.134 -36.499 -5.843 1.00 32.16 354 VAL A C 1
ATOM 2808 O O . VAL A 1 354 ? 23.001 -37.266 -6.791 1.00 32.16 354 VAL A O 1
ATOM 2811 N N . THR A 1 355 ? 23.017 -36.873 -4.574 1.00 32.25 355 THR A N 1
ATOM 2812 C CA . THR A 1 355 ? 22.346 -38.083 -4.066 1.00 32.25 355 THR A CA 1
ATOM 2813 C C . THR A 1 355 ? 21.470 -37.562 -2.928 1.00 32.25 355 THR A C 1
ATOM 2815 O O . THR A 1 355 ? 22.000 -37.068 -1.938 1.00 32.25 355 THR A O 1
ATOM 2818 N N . ASP A 1 356 ? 20.199 -37.247 -3.139 1.00 30.55 356 ASP A N 1
ATOM 2819 C CA . ASP A 1 356 ? 19.025 -38.109 -3.311 1.00 30.55 356 ASP A CA 1
ATOM 2820 C C . ASP A 1 356 ? 18.750 -39.096 -2.162 1.00 30.55 356 ASP A C 1
ATOM 2822 O O . ASP A 1 356 ? 19.615 -39.853 -1.727 1.00 30.55 356 ASP A O 1
ATOM 2826 N N . SER A 1 357 ? 17.472 -39.099 -1.777 1.00 33.59 357 SER A N 1
ATOM 2827 C CA . SER A 1 357 ? 16.710 -40.038 -0.948 1.00 33.59 357 SER A CA 1
ATOM 2828 C C . SER A 1 357 ? 16.891 -40.040 0.581 1.00 33.59 357 SER A C 1
ATOM 2830 O O . SER A 1 357 ? 17.874 -40.502 1.149 1.00 33.59 357 SER A O 1
ATOM 2832 N N . GLY A 1 358 ? 15.827 -39.589 1.255 1.00 30.02 358 GLY A N 1
ATOM 2833 C CA . GLY A 1 358 ? 15.617 -39.689 2.700 1.00 30.02 358 GLY A CA 1
ATOM 2834 C C . GLY A 1 358 ? 14.167 -39.399 3.095 1.00 30.02 358 GLY A C 1
ATOM 2835 O O . GLY A 1 358 ? 13.910 -38.650 4.030 1.00 30.02 358 GLY A O 1
ATOM 2836 N N . THR A 1 359 ? 13.210 -39.933 2.332 1.00 39.09 359 THR A N 1
ATOM 2837 C CA . THR A 1 359 ? 11.774 -39.901 2.632 1.00 39.09 359 THR A CA 1
ATOM 2838 C C . THR A 1 359 ? 11.484 -40.887 3.764 1.00 39.09 359 THR A C 1
ATOM 2840 O O . THR A 1 359 ? 11.539 -42.095 3.547 1.00 39.09 359 THR A O 1
ATOM 2843 N N . GLN A 1 360 ? 11.145 -40.401 4.959 1.00 36.66 360 GLN A N 1
ATOM 2844 C CA . GLN A 1 360 ? 10.449 -41.215 5.956 1.00 36.66 360 GLN A CA 1
ATOM 2845 C C . GLN A 1 360 ? 9.072 -40.630 6.245 1.00 36.66 360 GLN A C 1
ATOM 2847 O O . GLN A 1 360 ? 8.911 -39.502 6.707 1.00 36.66 360 GLN A O 1
ATOM 2852 N N . ALA A 1 361 ? 8.087 -41.451 5.899 1.00 40.38 361 ALA A N 1
ATOM 2853 C CA . ALA A 1 361 ? 6.688 -41.308 6.215 1.00 40.38 361 ALA A CA 1
ATOM 2854 C C . ALA A 1 361 ? 6.468 -41.377 7.733 1.00 40.38 361 ALA A C 1
ATOM 2856 O O . ALA A 1 361 ? 6.935 -42.304 8.391 1.00 40.38 361 ALA A O 1
ATOM 2857 N N . GLY A 1 362 ? 5.702 -40.425 8.259 1.00 33.75 362 GLY A N 1
ATOM 2858 C CA . GLY A 1 362 ? 5.110 -40.473 9.592 1.00 33.75 362 GLY A CA 1
ATOM 2859 C C . GLY A 1 362 ? 3.640 -40.092 9.477 1.00 33.75 362 GLY A C 1
ATOM 2860 O O . GLY A 1 362 ? 3.308 -38.913 9.392 1.00 33.75 362 GLY A O 1
ATOM 2861 N N . ALA A 1 363 ? 2.783 -41.106 9.377 1.00 35.56 363 ALA A N 1
ATOM 2862 C CA . ALA A 1 363 ? 1.330 -40.993 9.447 1.00 35.56 363 ALA A CA 1
ATOM 2863 C C . ALA A 1 363 ? 0.872 -40.781 10.916 1.00 35.56 363 ALA A C 1
ATOM 2865 O O . ALA A 1 363 ? 1.685 -40.935 11.827 1.00 35.56 363 ALA A O 1
ATOM 2866 N N . PRO A 1 364 ? -0.390 -40.376 11.152 1.00 48.25 364 PRO A N 1
ATOM 2867 C CA . PRO A 1 364 ? -0.770 -39.537 12.286 1.00 48.25 364 PRO A CA 1
ATOM 2868 C C . PRO A 1 364 ? -1.345 -40.319 13.474 1.00 48.25 364 PRO A C 1
ATOM 2870 O O . PRO A 1 364 ? -2.157 -41.224 13.290 1.00 48.25 364 PRO A O 1
ATOM 2873 N N . ASP A 1 365 ? -1.034 -39.875 14.693 1.00 34.12 365 ASP A N 1
ATOM 2874 C CA . ASP A 1 365 ? -1.740 -40.311 15.897 1.00 34.12 365 ASP A CA 1
ATOM 2875 C C . ASP A 1 365 ? -3.017 -39.486 16.100 1.00 34.12 365 ASP A C 1
ATOM 2877 O O . ASP A 1 365 ? -3.024 -38.336 16.547 1.00 34.12 365 ASP A O 1
ATOM 2881 N N . THR A 1 366 ? -4.130 -40.118 15.747 1.00 37.25 366 THR A N 1
ATOM 2882 C CA . THR A 1 366 ? -5.491 -39.774 16.154 1.00 37.25 366 THR A CA 1
ATOM 2883 C C . THR A 1 366 ? -5.654 -39.930 17.666 1.00 37.25 366 THR A C 1
ATOM 2885 O O . THR A 1 366 ? -5.789 -41.046 18.166 1.00 37.25 366 THR A O 1
ATOM 2888 N N . VAL A 1 367 ? -5.725 -38.817 18.398 1.00 37.84 367 VAL A N 1
ATOM 2889 C CA . VAL A 1 367 ? -6.250 -38.808 19.771 1.00 37.84 367 VAL A CA 1
ATOM 2890 C C . VAL A 1 367 ? -7.751 -38.548 19.714 1.00 37.84 367 VAL A C 1
ATOM 2892 O O . VAL A 1 367 ? -8.218 -37.456 19.403 1.00 37.84 367 VAL A O 1
ATOM 2895 N N . SER A 1 368 ? -8.489 -39.615 19.998 1.00 37.22 368 SER A N 1
ATOM 2896 C CA . SER A 1 368 ? -9.933 -39.662 20.180 1.00 37.22 368 SER A CA 1
ATOM 2897 C C . SER A 1 368 ? -10.325 -38.961 21.484 1.00 37.22 368 SER A C 1
ATOM 2899 O O . SER A 1 368 ? -10.038 -39.458 22.572 1.00 37.22 368 SER A O 1
ATOM 2901 N N . THR A 1 369 ? -10.995 -37.813 21.393 1.00 37.81 369 THR A N 1
ATOM 2902 C CA . THR A 1 369 ? -11.770 -37.234 22.499 1.00 37.81 369 THR A CA 1
ATOM 2903 C C . THR A 1 369 ? -13.251 -37.334 22.161 1.00 37.81 369 THR A C 1
ATOM 2905 O O . THR A 1 369 ? -13.778 -36.630 21.302 1.00 37.81 369 THR A O 1
ATOM 2908 N N . GLY A 1 370 ? -13.916 -38.274 22.833 1.00 34.09 370 GLY A N 1
ATOM 2909 C CA . GLY A 1 370 ? -15.347 -38.515 22.719 1.00 34.09 370 GLY A CA 1
ATOM 2910 C C . GLY A 1 370 ? -16.162 -37.299 23.152 1.00 34.09 370 GLY A C 1
ATOM 2911 O O . GLY A 1 370 ? -16.074 -36.847 24.292 1.00 34.09 370 GLY A O 1
ATOM 2912 N N . VAL A 1 371 ? -16.984 -36.799 22.233 1.00 37.47 371 VAL A N 1
ATOM 2913 C CA . VAL A 1 371 ? -18.043 -35.828 22.510 1.00 37.47 371 VAL A CA 1
ATOM 2914 C C . VAL A 1 371 ? -19.360 -36.594 22.587 1.00 37.47 371 VAL A C 1
ATOM 2916 O O . VAL A 1 371 ? -19.853 -37.114 21.588 1.00 37.47 371 VAL A O 1
ATOM 2919 N N . SER A 1 372 ? -19.922 -36.677 23.791 1.00 44.47 372 SER A N 1
ATOM 2920 C CA . SER A 1 372 ? -21.272 -37.190 24.034 1.00 44.47 372 SER A CA 1
ATOM 2921 C C . SER A 1 372 ? -22.333 -36.223 23.480 1.00 44.47 372 SER A C 1
ATOM 2923 O O . SER A 1 372 ? -22.184 -35.008 23.634 1.00 44.47 372 SER A O 1
ATOM 2925 N N . PRO A 1 373 ? -23.438 -36.715 22.890 1.00 41.31 373 PRO A N 1
ATOM 2926 C CA . PRO A 1 373 ? -24.501 -35.863 22.373 1.00 41.31 373 PRO A CA 1
ATOM 2927 C C . PRO A 1 373 ? -25.432 -35.405 23.506 1.00 41.31 373 PRO A C 1
ATOM 2929 O O . PRO A 1 373 ? -26.139 -36.207 24.118 1.00 41.31 373 PRO A O 1
ATOM 2932 N N . ILE A 1 374 ? -25.465 -34.097 23.773 1.00 42.12 374 ILE A N 1
ATOM 2933 C CA . ILE A 1 374 ? -26.466 -33.483 24.653 1.00 42.12 374 ILE A CA 1
ATOM 2934 C C . ILE A 1 374 ? -27.740 -33.223 23.836 1.00 42.12 374 ILE A C 1
ATOM 2936 O O . ILE A 1 374 ? -27.743 -32.469 22.864 1.00 42.12 374 ILE A O 1
ATOM 2940 N N . LYS A 1 375 ? -28.821 -33.888 24.254 1.00 44.44 375 LYS A N 1
ATOM 2941 C CA . LYS A 1 375 ? -30.214 -33.711 23.812 1.00 44.44 375 LYS A CA 1
ATOM 2942 C C . LYS A 1 375 ? -30.656 -32.234 23.841 1.00 44.44 375 LYS A C 1
ATOM 2944 O O . LYS A 1 375 ? -30.408 -31.567 24.844 1.00 44.44 375 LYS A O 1
ATOM 2949 N N . PRO A 1 376 ? -31.419 -31.748 22.844 1.00 49.97 376 PRO A N 1
ATOM 2950 C CA . PRO A 1 376 ? -32.118 -30.470 22.952 1.00 49.97 376 PRO A CA 1
ATOM 2951 C C . PRO A 1 376 ? -33.407 -30.605 23.797 1.00 49.97 376 PRO A C 1
ATOM 2953 O O . PRO A 1 376 ? -34.089 -31.630 23.697 1.00 49.97 376 PRO A O 1
ATOM 2956 N N . PRO A 1 377 ? -33.786 -29.594 24.605 1.00 50.19 377 PRO A N 1
ATOM 2957 C CA . PRO A 1 377 ? -35.092 -29.548 25.257 1.00 50.19 377 PRO A CA 1
ATOM 2958 C C . PRO A 1 377 ? -36.195 -29.047 24.296 1.00 50.19 377 PRO A C 1
ATOM 2960 O O . PRO A 1 377 ? -35.898 -28.445 23.259 1.00 50.19 377 PRO A O 1
ATOM 2963 N N . PRO A 1 378 ? -37.477 -29.325 24.603 1.00 44.09 378 PRO A N 1
ATOM 2964 C CA . PRO A 1 378 ? -38.560 -29.295 23.629 1.00 44.09 378 PRO A CA 1
ATOM 2965 C C . PRO A 1 378 ? -39.112 -27.891 23.358 1.00 44.09 378 PRO A C 1
ATOM 2967 O O . PRO A 1 378 ? -39.204 -27.039 24.241 1.00 44.09 378 PRO A O 1
ATOM 2970 N N . ARG A 1 379 ? -39.559 -27.706 22.109 1.00 39.31 379 ARG A N 1
ATOM 2971 C CA . ARG A 1 379 ? -40.421 -26.611 21.647 1.00 39.31 379 ARG A CA 1
ATOM 2972 C C . ARG A 1 379 ? -41.694 -26.545 22.495 1.00 39.31 379 ARG A C 1
ATOM 2974 O O . ARG A 1 379 ? -42.472 -27.494 22.492 1.00 39.31 379 ARG A O 1
ATOM 2981 N N . GLN A 1 380 ? -41.949 -25.398 23.121 1.00 37.22 380 GLN A N 1
ATOM 2982 C CA . GLN A 1 380 ? -43.296 -25.015 23.536 1.00 37.22 380 GLN A CA 1
ATOM 2983 C C . GLN A 1 380 ? -43.936 -24.166 22.438 1.00 37.22 380 GLN A C 1
ATOM 2985 O O . GLN A 1 380 ? -43.495 -23.064 22.119 1.00 37.22 380 GLN A O 1
ATOM 2990 N N . THR A 1 381 ? -44.979 -24.735 21.849 1.00 39.97 381 THR A N 1
ATOM 2991 C CA . THR A 1 381 ? -46.023 -24.065 21.081 1.00 39.97 381 THR A CA 1
ATOM 2992 C C . THR A 1 381 ? -46.739 -23.048 21.962 1.00 39.97 381 THR A C 1
ATOM 2994 O O . THR A 1 381 ? -47.244 -23.405 23.026 1.00 39.97 381 THR A O 1
ATOM 2997 N N . ARG A 1 382 ? -46.840 -21.797 21.509 1.00 33.12 382 ARG A N 1
ATOM 2998 C CA . ARG A 1 382 ? -47.839 -20.865 22.033 1.00 33.12 382 ARG A CA 1
ATOM 2999 C C . ARG A 1 382 ? -48.502 -20.120 20.884 1.00 33.12 382 ARG A C 1
ATOM 3001 O O . ARG A 1 382 ? -47.941 -19.194 20.306 1.00 33.12 382 ARG A O 1
ATOM 3008 N N . GLU A 1 383 ? -49.696 -20.593 20.566 1.00 37.62 383 GLU A N 1
ATOM 3009 C CA . GLU A 1 383 ? -50.734 -19.856 19.862 1.00 37.62 383 GLU A CA 1
ATOM 3010 C C . GLU A 1 383 ? -51.215 -18.698 20.755 1.00 37.62 383 GLU A C 1
ATOM 3012 O O . GLU A 1 383 ? -51.347 -18.862 21.972 1.00 37.62 383 GLU A O 1
ATOM 3017 N N . ASN A 1 384 ? -51.407 -17.512 20.168 1.00 34.75 384 ASN A N 1
ATOM 3018 C CA . ASN A 1 384 ? -52.660 -16.741 20.213 1.00 34.75 384 ASN A CA 1
ATOM 3019 C C . ASN A 1 384 ? -52.447 -15.283 19.767 1.00 34.75 384 ASN A C 1
ATOM 3021 O O . ASN A 1 384 ? -51.842 -14.461 20.448 1.00 34.75 384 ASN A O 1
ATOM 3025 N N . SER A 1 385 ? -52.972 -15.018 18.571 1.00 37.72 385 SER A N 1
ATOM 3026 C CA . SER A 1 385 ? -53.806 -13.877 18.165 1.00 37.72 385 SER A CA 1
ATOM 3027 C C . SER A 1 385 ? -54.065 -12.722 19.151 1.00 37.72 385 SER A C 1
ATOM 3029 O O . SER A 1 385 ? -54.698 -12.929 20.180 1.00 37.72 385 SER A O 1
ATOM 3031 N N . THR A 1 386 ? -53.762 -11.499 18.691 1.00 35.66 386 THR A N 1
ATOM 3032 C CA . THR A 1 386 ? -54.618 -10.281 18.730 1.00 35.66 386 THR A CA 1
ATOM 3033 C C . THR A 1 386 ? -53.965 -9.249 17.795 1.00 35.66 386 THR A C 1
ATOM 3035 O O . THR A 1 386 ? -52.831 -8.847 18.025 1.00 35.66 386 THR A O 1
ATOM 3038 N N . GLN A 1 387 ? -54.449 -9.057 16.563 1.00 32.41 387 GLN A N 1
ATOM 3039 C CA . GLN A 1 387 ? -55.450 -8.060 16.144 1.00 32.41 387 GLN A CA 1
ATOM 3040 C C . GLN A 1 387 ? -55.222 -6.627 16.659 1.00 32.41 387 GLN A C 1
ATOM 3042 O O . GLN A 1 387 ? -55.373 -6.368 17.845 1.00 32.41 387 GLN A O 1
ATOM 3047 N N . THR A 1 388 ? -55.007 -5.722 15.685 1.00 34.62 388 THR A N 1
ATOM 3048 C CA . THR A 1 388 ? -55.339 -4.275 15.651 1.00 34.62 388 THR A CA 1
ATOM 3049 C C . THR A 1 388 ? -54.666 -3.384 16.707 1.00 34.62 388 THR A C 1
ATOM 3051 O O . THR A 1 388 ? -54.707 -3.662 17.889 1.00 34.62 388 THR A O 1
ATOM 3054 N N . SER A 1 389 ? -54.024 -2.264 16.378 1.00 32.31 389 SER A N 1
ATOM 3055 C CA . SER A 1 389 ? -54.564 -1.156 15.590 1.00 32.31 389 SER A CA 1
ATOM 3056 C C . SER A 1 389 ? -53.462 -0.193 15.136 1.00 32.31 389 SER A C 1
ATOM 3058 O O . SER A 1 389 ? -52.528 0.105 15.880 1.00 32.31 389 SER A O 1
ATOM 3060 N N . ALA A 1 390 ? -53.645 0.371 13.944 1.00 44.75 390 ALA A N 1
ATOM 3061 C CA . ALA A 1 390 ? -52.968 1.577 13.492 1.00 44.75 390 ALA A CA 1
ATOM 3062 C C . ALA A 1 390 ? -53.170 2.736 14.489 1.00 44.75 390 ALA A C 1
ATOM 3064 O O . ALA A 1 390 ? -54.283 2.970 14.960 1.00 44.75 390 ALA A O 1
ATOM 3065 N N . SER A 1 391 ? -52.113 3.494 14.785 1.00 35.16 391 SER A N 1
ATOM 3066 C CA . SER A 1 391 ? -52.236 4.808 15.424 1.00 35.16 391 SER A CA 1
ATOM 3067 C C . SER A 1 391 ? -51.091 5.732 15.022 1.00 35.16 391 SER A C 1
ATOM 3069 O O . SER A 1 391 ? -49.973 5.639 15.511 1.00 35.16 391 SER A O 1
ATOM 3071 N N . ALA A 1 392 ? -51.443 6.584 14.060 1.00 33.97 392 ALA A N 1
ATOM 3072 C CA . ALA A 1 392 ? -51.043 7.969 13.841 1.00 33.97 392 ALA A CA 1
ATOM 3073 C C . ALA A 1 392 ? -49.743 8.481 14.495 1.00 33.97 392 ALA A C 1
ATOM 3075 O O . ALA A 1 392 ? -49.689 8.781 15.689 1.00 33.97 392 ALA A O 1
ATOM 3076 N N . GLU A 1 393 ? -48.765 8.762 13.631 1.00 40.44 393 GLU A N 1
ATOM 3077 C CA . GLU A 1 393 ? -47.702 9.742 13.853 1.00 40.44 393 GLU A CA 1
ATOM 3078 C C . GLU A 1 393 ? -48.285 11.088 14.314 1.00 40.44 393 GLU A C 1
ATOM 3080 O O . GLU A 1 393 ? -48.942 11.804 13.554 1.00 40.44 393 GLU A O 1
ATOM 3085 N N . ARG A 1 394 ? -47.990 11.482 15.555 1.00 33.72 394 ARG A N 1
ATOM 3086 C CA . ARG A 1 394 ? -48.078 12.878 15.994 1.00 33.72 394 ARG A CA 1
ATOM 3087 C C . ARG A 1 394 ? -46.670 13.446 16.117 1.00 33.72 394 ARG A C 1
ATOM 3089 O O . ARG A 1 394 ? -45.975 13.214 17.099 1.00 33.72 394 ARG A O 1
ATOM 3096 N N . ARG A 1 395 ? -46.276 14.238 15.116 1.00 47.97 395 ARG A N 1
ATOM 3097 C CA . ARG A 1 395 ? -45.217 15.246 15.248 1.00 47.97 395 ARG A CA 1
ATOM 3098 C C . ARG A 1 395 ? -45.690 16.322 16.228 1.00 47.97 395 ARG A C 1
ATOM 3100 O O . ARG A 1 395 ? -46.721 16.947 15.986 1.00 47.97 395 ARG A O 1
ATOM 3107 N N . ILE A 1 396 ? -44.921 16.570 17.285 1.00 34.22 396 ILE A N 1
ATOM 3108 C CA . ILE A 1 396 ? -45.034 17.771 18.126 1.00 34.22 396 ILE A CA 1
ATOM 3109 C C . ILE A 1 396 ? -43.696 18.529 18.050 1.00 34.22 396 ILE A C 1
ATOM 3111 O O . ILE A 1 396 ? -42.650 17.880 17.997 1.00 34.22 396 ILE A O 1
ATOM 3115 N N . PRO A 1 397 ? -43.706 19.875 17.961 1.00 46.28 397 PRO A N 1
ATOM 3116 C CA . PRO A 1 397 ? -42.564 20.666 17.534 1.00 46.28 397 PRO A CA 1
ATOM 3117 C C . PRO A 1 397 ? -41.700 21.133 18.707 1.00 46.28 397 PRO A C 1
ATOM 3119 O O . PRO A 1 397 ? -42.183 21.644 19.715 1.00 46.28 397 PRO A O 1
ATOM 3122 N N . GLU A 1 398 ? -40.394 21.016 18.511 1.00 37.56 398 GLU A N 1
ATOM 3123 C CA . GLU A 1 398 ? -39.345 21.463 19.415 1.00 37.56 398 GLU A CA 1
ATOM 3124 C C . GLU A 1 39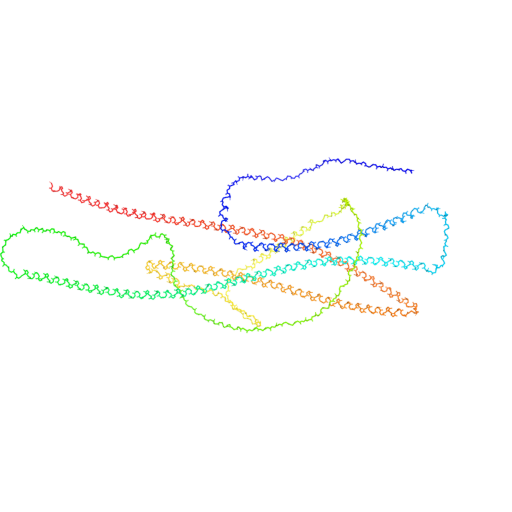8 ? -39.257 23.002 19.397 1.00 37.56 398 GLU A C 1
ATOM 3126 O O . GLU A 1 398 ? -38.828 23.622 18.418 1.00 37.56 398 GLU A O 1
ATOM 3131 N N . ARG A 1 399 ? -39.695 23.650 20.482 1.00 40.03 399 ARG A N 1
ATOM 3132 C CA . ARG A 1 399 ? -39.411 25.064 20.744 1.00 40.03 399 ARG A CA 1
ATOM 3133 C C . ARG A 1 399 ? -38.856 25.255 22.147 1.00 40.03 399 ARG A C 1
ATOM 3135 O O . ARG A 1 399 ? -39.533 25.003 23.130 1.00 40.03 399 ARG A O 1
ATOM 3142 N N . GLN A 1 400 ? -37.666 25.856 22.138 1.00 43.94 400 GLN A N 1
ATOM 3143 C CA . GLN A 1 400 ? -37.143 26.820 23.101 1.00 43.94 400 GLN A CA 1
ATOM 3144 C C . GLN A 1 400 ? -36.993 26.334 24.539 1.00 43.94 400 GLN A C 1
ATOM 3146 O O . GLN A 1 400 ? -37.912 26.458 25.331 1.00 43.94 400 GLN A O 1
ATOM 3151 N N . LEU A 1 401 ? -35.764 25.963 24.894 1.00 41.00 401 LEU A N 1
ATOM 3152 C CA . LEU A 1 401 ? -35.078 26.432 26.101 1.00 41.00 401 LEU A CA 1
ATOM 3153 C C . LEU A 1 401 ? -33.621 25.974 26.016 1.00 41.00 401 LEU A C 1
ATOM 3155 O O . LEU A 1 401 ? -33.365 24.780 26.020 1.00 41.00 401 LEU A O 1
ATOM 3159 N N . LEU A 1 402 ? -32.701 26.935 25.859 1.00 35.97 402 LEU A N 1
ATOM 3160 C CA . LEU A 1 402 ? -31.304 26.940 26.333 1.00 35.97 402 LEU A CA 1
ATOM 3161 C C . LEU A 1 402 ? -30.541 28.067 25.616 1.00 35.97 402 LEU A C 1
ATOM 3163 O O . LEU A 1 402 ? -29.777 27.875 24.671 1.00 35.97 402 LEU A O 1
ATOM 3167 N N . ARG A 1 403 ? -30.762 29.295 26.087 1.00 42.00 403 ARG A N 1
ATOM 3168 C CA . ARG A 1 403 ? -29.842 30.416 25.883 1.00 42.00 403 ARG A CA 1
ATOM 3169 C C . ARG A 1 403 ? -29.483 30.934 27.260 1.00 42.00 403 ARG A C 1
ATOM 3171 O O . ARG A 1 403 ? -30.269 31.667 27.842 1.00 42.00 403 ARG A O 1
ATOM 3178 N N . SER A 1 404 ? -28.328 30.523 27.772 1.00 42.66 404 SER A N 1
ATOM 3179 C CA . SER A 1 404 ? -27.523 31.240 28.767 1.00 42.66 404 SER A CA 1
ATOM 3180 C C . SER A 1 404 ? -26.254 30.434 29.038 1.00 42.66 404 SER A C 1
ATOM 3182 O O . SER A 1 404 ? -26.343 29.235 29.242 1.00 42.66 404 SER A O 1
ATOM 3184 N N . HIS A 1 405 ? -25.107 31.118 29.083 1.00 37.53 405 HIS A N 1
ATOM 3185 C CA . HIS A 1 405 ? -23.751 30.620 29.393 1.00 37.53 405 HIS A CA 1
ATOM 3186 C C . HIS A 1 405 ? -22.878 30.185 28.202 1.00 37.53 405 HIS A C 1
ATOM 3188 O O . HIS A 1 405 ? -22.392 29.064 28.116 1.00 37.53 405 HIS A O 1
ATOM 3194 N N . ARG A 1 406 ? -22.551 31.155 27.336 1.00 35.00 406 ARG A N 1
ATOM 3195 C CA . ARG A 1 406 ? -21.259 31.172 26.630 1.00 35.00 406 ARG A CA 1
ATOM 3196 C C . ARG A 1 406 ? -20.341 32.160 27.354 1.00 35.00 406 ARG A C 1
ATOM 3198 O O . ARG A 1 406 ? -20.426 33.362 27.123 1.00 35.00 406 ARG A O 1
ATOM 3205 N N . ARG A 1 407 ? -19.500 31.657 28.264 1.00 39.38 407 ARG A N 1
ATOM 3206 C CA . ARG A 1 407 ? -18.334 32.397 28.767 1.00 39.38 407 ARG A CA 1
ATOM 3207 C C . ARG A 1 407 ? -17.255 32.362 27.686 1.00 39.38 407 ARG A C 1
ATOM 3209 O O . ARG A 1 407 ? -16.900 31.300 27.185 1.00 39.38 407 ARG A O 1
ATOM 3216 N N . THR A 1 408 ? -16.778 33.535 27.303 1.00 45.72 408 THR A N 1
ATOM 3217 C CA . THR A 1 408 ? -15.672 33.754 26.373 1.00 45.72 408 THR A CA 1
ATOM 3218 C C . THR A 1 408 ? -14.345 33.418 27.054 1.00 45.72 408 THR A C 1
ATOM 3220 O O . THR A 1 408 ? -13.774 34.249 27.751 1.00 45.72 408 THR A O 1
ATOM 3223 N N . HIS A 1 409 ? -13.836 32.212 26.829 1.00 47.31 409 HIS A N 1
ATOM 3224 C CA . HIS A 1 409 ? -12.422 31.886 27.004 1.00 47.31 409 HIS A CA 1
ATOM 3225 C C . HIS A 1 409 ? -11.942 31.221 25.714 1.00 47.31 409 HIS A C 1
ATOM 3227 O O . HIS A 1 409 ? -12.541 30.226 25.325 1.00 47.31 409 HIS A O 1
ATOM 3233 N N . SER A 1 410 ? -10.918 31.789 25.057 1.00 50.53 410 SER A N 1
ATOM 3234 C CA . SER A 1 410 ? -9.808 31.035 24.421 1.00 50.53 410 SER A CA 1
ATOM 3235 C C . SER A 1 410 ? -8.921 31.848 23.449 1.00 50.53 410 SER A C 1
ATOM 3237 O O . SER A 1 410 ? -8.225 31.247 22.629 1.00 50.53 410 SER A O 1
ATOM 3239 N N . GLU A 1 411 ? -8.872 33.187 23.488 1.00 49.44 411 GLU A N 1
ATOM 3240 C CA . GLU A 1 411 ? -7.819 33.908 22.735 1.00 49.44 411 GLU A CA 1
ATOM 3241 C C . GLU A 1 411 ? -6.440 33.814 23.419 1.00 49.44 411 GLU A C 1
ATOM 3243 O O . GLU A 1 411 ? -5.413 33.756 22.739 1.00 49.44 411 GLU A O 1
ATOM 3248 N N . GLY A 1 412 ? -6.406 33.681 24.752 1.00 53.44 412 GLY A N 1
ATOM 3249 C CA . GLY A 1 412 ? -5.167 33.522 25.526 1.00 53.44 412 GLY A CA 1
ATOM 3250 C C . GLY A 1 412 ? -4.418 32.214 25.243 1.00 53.44 412 GLY A C 1
ATOM 3251 O O . GLY A 1 412 ? -3.194 32.220 25.089 1.00 53.44 412 GLY A O 1
ATOM 3252 N N . ASP A 1 413 ? -5.141 31.106 25.068 1.00 55.88 413 ASP A N 1
ATOM 3253 C CA . ASP A 1 413 ? -4.521 29.794 24.843 1.00 55.88 413 ASP A CA 1
ATOM 3254 C C . ASP A 1 413 ? -3.902 29.690 23.443 1.00 55.88 413 ASP A C 1
ATOM 3256 O O . ASP A 1 413 ? -2.800 29.165 23.272 1.00 55.88 413 ASP A O 1
ATOM 3260 N N . SER A 1 414 ? -4.542 30.293 22.437 1.00 62.25 414 SER A N 1
ATOM 3261 C CA . SER A 1 414 ? -4.041 30.339 21.054 1.00 62.25 414 SER A CA 1
ATOM 3262 C C . SER A 1 414 ? -2.666 31.021 20.944 1.00 62.25 414 SER A C 1
ATOM 3264 O O . SER A 1 414 ? -1.783 30.572 20.201 1.00 62.25 414 SER A O 1
ATOM 3266 N N . MET A 1 415 ? -2.431 32.069 21.740 1.00 70.56 415 MET A N 1
ATOM 3267 C CA . MET A 1 415 ? -1.137 32.757 21.823 1.00 70.56 415 MET A CA 1
ATOM 3268 C C . MET A 1 415 ? -0.055 31.890 22.480 1.00 70.56 415 MET A C 1
ATOM 3270 O O . MET A 1 415 ? 1.083 31.857 21.995 1.00 70.56 415 MET A O 1
ATOM 3274 N N . PHE A 1 416 ? -0.406 31.131 23.521 1.00 76.31 416 PHE A N 1
ATOM 3275 C CA . PHE A 1 416 ? 0.519 30.212 24.188 1.00 76.31 416 PHE A CA 1
ATOM 3276 C C . PHE A 1 416 ? 0.982 29.084 23.258 1.00 76.31 416 PHE A C 1
ATOM 3278 O O . PHE A 1 416 ? 2.185 28.810 23.169 1.00 76.31 416 PHE A O 1
ATOM 3285 N N . TYR A 1 417 ? 0.067 28.486 22.489 1.00 74.31 417 TYR A N 1
ATOM 3286 C CA . TYR A 1 417 ? 0.423 27.445 21.520 1.00 74.31 417 TYR A CA 1
ATOM 3287 C C . TYR A 1 417 ? 1.271 27.985 20.360 1.00 74.31 417 TYR A C 1
ATOM 3289 O O . TYR A 1 417 ? 2.243 27.334 19.967 1.00 74.31 417 TYR A O 1
ATOM 3297 N N . ARG A 1 418 ? 1.002 29.203 19.860 1.00 77.75 418 ARG A N 1
ATOM 3298 C CA . ARG A 1 418 ? 1.853 29.842 18.833 1.00 77.75 418 ARG A CA 1
ATOM 3299 C C . ARG A 1 418 ? 3.263 30.142 19.338 1.00 77.75 418 ARG A C 1
ATOM 3301 O O . ARG A 1 418 ? 4.221 29.941 18.590 1.00 77.75 418 ARG A O 1
ATOM 3308 N N . LYS A 1 419 ? 3.410 30.612 20.581 1.00 87.69 419 LYS A N 1
ATOM 3309 C CA . LYS A 1 419 ? 4.727 30.894 21.176 1.00 87.69 419 LYS A CA 1
ATOM 3310 C C . LYS A 1 419 ? 5.528 29.605 21.367 1.00 87.69 419 LYS A C 1
ATOM 3312 O O . LYS A 1 419 ? 6.658 29.517 20.892 1.00 87.69 419 LYS A O 1
ATOM 3317 N N . ARG A 1 420 ? 4.899 28.562 21.921 1.00 86.19 420 ARG A N 1
ATOM 3318 C CA . ARG A 1 420 ? 5.525 27.244 22.112 1.00 86.19 420 ARG A CA 1
ATOM 3319 C C . ARG A 1 420 ? 5.939 26.592 20.788 1.00 86.19 420 ARG A C 1
ATOM 3321 O O . ARG A 1 420 ? 7.026 26.026 20.704 1.00 86.19 420 ARG A O 1
ATOM 3328 N N . ALA A 1 421 ? 5.119 26.722 19.742 1.00 81.00 421 ALA A N 1
ATOM 3329 C CA . ALA A 1 421 ? 5.448 26.233 18.403 1.00 81.00 421 ALA A CA 1
ATOM 3330 C C . ALA A 1 421 ? 6.635 26.988 17.775 1.00 81.00 421 ALA A C 1
ATOM 3332 O O . ALA A 1 421 ? 7.523 26.362 17.196 1.00 81.00 421 ALA A O 1
ATOM 3333 N N . LYS A 1 422 ? 6.701 28.319 17.931 1.00 90.81 422 LYS A N 1
ATOM 3334 C CA . LYS A 1 422 ? 7.846 29.121 17.462 1.00 90.81 422 LYS A CA 1
ATOM 3335 C C . LYS A 1 422 ? 9.143 28.754 18.185 1.00 90.81 422 LYS A C 1
ATOM 3337 O O . LYS A 1 422 ? 10.184 28.655 17.538 1.00 90.81 422 LYS A O 1
ATOM 3342 N N . ASP A 1 423 ? 9.089 28.518 19.492 1.00 90.62 423 ASP A N 1
ATOM 3343 C CA . ASP A 1 423 ? 10.271 28.145 20.274 1.00 90.62 423 ASP A CA 1
ATOM 3344 C C . ASP A 1 423 ? 10.755 26.723 19.948 1.00 90.62 423 ASP A C 1
ATOM 3346 O O . ASP A 1 423 ? 11.962 26.491 19.856 1.00 90.62 423 ASP A O 1
ATOM 3350 N N . ALA A 1 424 ? 9.839 25.788 19.671 1.00 86.12 424 ALA A N 1
ATOM 3351 C CA . ALA A 1 424 ? 10.189 24.460 19.165 1.00 86.12 424 ALA A CA 1
ATOM 3352 C C . ALA A 1 424 ? 10.885 24.537 17.794 1.00 86.12 424 ALA A C 1
ATOM 3354 O O . ALA A 1 424 ? 11.922 23.905 17.592 1.00 86.12 424 ALA A O 1
ATOM 3355 N N . LEU A 1 425 ? 10.382 25.376 16.881 1.00 89.25 425 LEU A N 1
ATOM 3356 C CA . LEU A 1 425 ? 10.980 25.563 15.556 1.00 89.25 425 LEU A CA 1
ATOM 3357 C C . LEU A 1 425 ? 12.386 26.181 15.635 1.00 89.25 425 LEU A C 1
ATOM 3359 O O . LEU A 1 425 ? 13.293 25.763 14.917 1.00 89.25 425 LEU A O 1
ATOM 3363 N N . LYS A 1 426 ? 12.599 27.132 16.555 1.00 92.44 426 LYS A N 1
ATOM 3364 C CA . LYS A 1 426 ? 13.930 27.702 16.827 1.00 92.44 426 LYS A CA 1
ATOM 3365 C C . LYS A 1 426 ? 14.917 26.645 17.328 1.00 92.44 426 LYS A C 1
ATOM 3367 O O . LYS A 1 426 ? 16.065 26.655 16.892 1.00 92.44 426 LYS A O 1
ATOM 3372 N N . ARG A 1 427 ? 14.487 25.722 18.198 1.00 87.06 427 ARG A N 1
ATOM 3373 C CA . ARG A 1 427 ? 15.337 24.618 18.685 1.00 87.06 427 ARG A CA 1
ATOM 3374 C C . ARG A 1 427 ? 15.706 23.644 17.568 1.00 87.06 427 ARG A C 1
ATOM 3376 O O . ARG A 1 427 ? 16.874 23.297 17.447 1.00 87.06 427 ARG A O 1
ATOM 3383 N N . VAL A 1 428 ? 14.749 23.270 16.718 1.00 88.50 428 VAL A N 1
ATOM 3384 C CA . VAL A 1 428 ? 15.009 22.397 15.558 1.00 88.50 428 VAL A CA 1
ATOM 3385 C C . VAL A 1 428 ? 15.987 23.054 14.583 1.00 88.50 428 VAL A C 1
ATOM 3387 O O . VAL A 1 428 ? 16.951 22.420 14.162 1.00 88.50 428 VAL A O 1
ATOM 3390 N N . ASN A 1 429 ? 15.805 24.341 14.279 1.00 86.56 429 ASN A N 1
ATOM 3391 C CA . ASN A 1 429 ? 16.725 25.071 13.405 1.00 86.56 429 ASN A CA 1
ATOM 3392 C C . ASN A 1 429 ? 18.123 25.225 14.018 1.00 86.56 429 ASN A C 1
ATOM 3394 O O . ASN A 1 429 ? 19.106 25.163 13.283 1.00 86.56 429 ASN A O 1
ATOM 3398 N N . LYS A 1 430 ? 18.226 25.378 15.345 1.00 94.12 430 LYS A N 1
ATOM 3399 C CA . LYS A 1 430 ? 19.508 25.401 16.059 1.00 94.12 430 LYS A CA 1
ATOM 3400 C C . LYS A 1 430 ? 20.230 24.053 15.960 1.00 94.12 430 LYS A C 1
ATOM 3402 O O . LYS A 1 430 ? 21.370 24.035 15.517 1.00 94.12 430 LYS A O 1
ATOM 3407 N N . ILE A 1 431 ? 19.543 22.943 16.236 1.00 85.25 431 ILE A N 1
ATOM 3408 C CA . ILE A 1 431 ? 20.103 21.583 16.106 1.00 85.25 431 ILE A CA 1
ATOM 3409 C C . ILE A 1 431 ? 20.521 21.300 14.655 1.00 85.25 431 ILE A C 1
ATOM 3411 O O . ILE A 1 431 ? 21.590 20.763 14.395 1.00 85.25 431 ILE A O 1
ATOM 3415 N N . SER A 1 432 ? 19.701 21.705 13.684 1.00 83.50 432 SER A N 1
ATOM 3416 C CA . SER A 1 432 ? 19.994 21.531 12.257 1.00 83.50 432 SER A CA 1
ATOM 3417 C C . SER A 1 432 ? 21.156 22.411 11.768 1.00 83.50 432 SER A C 1
ATOM 3419 O O . SER A 1 432 ? 21.793 22.098 10.761 1.00 83.50 432 SER A O 1
ATOM 3421 N N . LYS A 1 433 ? 21.436 23.526 12.452 1.00 87.94 433 LYS A N 1
ATOM 3422 C CA . LYS A 1 433 ? 22.626 24.346 12.213 1.00 87.94 433 LYS A CA 1
ATOM 3423 C C . LYS A 1 433 ? 23.860 23.703 12.850 1.00 87.94 433 LYS A C 1
ATOM 3425 O O . LYS A 1 433 ? 24.844 23.508 12.155 1.00 87.94 433 LYS A O 1
ATOM 3430 N N . GLU A 1 434 ? 23.766 23.266 14.103 1.00 87.62 434 GLU A N 1
ATOM 3431 C CA . GLU A 1 434 ? 24.849 22.565 14.809 1.00 87.62 434 GLU A CA 1
ATOM 3432 C C . GLU A 1 434 ? 25.266 21.271 14.088 1.00 87.62 434 GLU A C 1
ATOM 3434 O O . GLU A 1 434 ? 26.452 21.009 13.948 1.00 87.62 434 GLU A O 1
ATOM 3439 N N . LEU A 1 435 ? 24.321 20.508 13.526 1.00 78.12 435 LEU A N 1
ATOM 3440 C CA . LEU A 1 435 ? 24.618 19.330 12.697 1.00 78.12 435 LEU A CA 1
ATOM 3441 C C . LEU A 1 435 ? 25.335 19.669 11.383 1.00 78.12 435 LEU A C 1
ATOM 3443 O O . LEU A 1 435 ? 26.133 18.869 10.901 1.00 78.12 435 LEU A O 1
ATOM 3447 N N . ARG A 1 436 ? 25.055 20.838 10.795 1.00 78.88 436 ARG A N 1
ATOM 3448 C CA . ARG A 1 436 ? 25.768 21.314 9.600 1.00 78.88 436 ARG A CA 1
ATOM 3449 C C . ARG A 1 436 ? 27.170 21.798 9.946 1.00 78.88 436 ARG A C 1
ATOM 3451 O O . ARG A 1 436 ? 28.102 21.482 9.218 1.00 78.88 436 ARG A O 1
ATOM 3458 N N . ASP A 1 437 ? 27.315 22.481 11.074 1.00 74.88 437 ASP A N 1
ATOM 3459 C CA . ASP A 1 437 ? 28.595 23.012 11.543 1.00 74.88 437 ASP A CA 1
ATOM 3460 C C . ASP A 1 437 ? 29.516 21.893 12.090 1.00 74.88 437 ASP A C 1
ATOM 3462 O O . ASP A 1 437 ? 30.736 22.009 12.028 1.00 74.88 437 ASP A O 1
ATOM 3466 N N . MET A 1 438 ? 28.948 20.767 12.545 1.00 72.19 438 MET A N 1
ATOM 3467 C CA . MET A 1 438 ? 29.670 19.544 12.943 1.00 72.19 438 MET A CA 1
ATOM 3468 C C . MET A 1 438 ? 30.137 18.685 11.756 1.00 72.19 438 MET A C 1
ATOM 3470 O O . MET A 1 438 ? 30.929 17.760 11.939 1.00 72.19 438 MET A O 1
ATOM 3474 N N . SER A 1 439 ? 29.675 18.973 10.535 1.00 52.09 439 SER A N 1
ATOM 3475 C CA . SER A 1 439 ? 30.131 18.282 9.329 1.00 52.09 439 SER A CA 1
ATOM 3476 C C . SER A 1 439 ? 31.461 18.882 8.863 1.00 52.09 439 SER A C 1
ATOM 3478 O O . SER A 1 439 ? 31.517 19.647 7.901 1.00 52.09 439 SER A O 1
ATOM 3480 N N . LEU A 1 440 ? 32.543 18.549 9.570 1.00 49.38 440 LEU A N 1
ATOM 3481 C CA . LEU A 1 440 ? 33.901 18.927 9.184 1.00 49.38 440 LEU A CA 1
ATOM 3482 C C . LEU A 1 440 ? 34.291 18.316 7.823 1.00 49.38 440 LEU A C 1
ATOM 3484 O O . LEU A 1 440 ? 33.873 17.201 7.498 1.00 49.38 440 LEU A O 1
ATOM 3488 N N . PRO A 1 441 ? 35.124 19.012 7.028 1.00 49.03 441 PRO A N 1
ATOM 3489 C CA . PRO A 1 441 ? 35.642 18.475 5.781 1.00 49.03 441 PRO A CA 1
ATOM 3490 C C . PRO A 1 441 ? 36.631 17.347 6.084 1.00 49.03 441 PRO A C 1
ATOM 3492 O O . PRO A 1 441 ? 37.634 17.548 6.771 1.00 49.03 441 PRO A O 1
ATOM 3495 N N . VAL A 1 442 ? 36.347 16.160 5.549 1.00 38.81 442 VAL A N 1
ATOM 3496 C CA . VAL A 1 442 ? 37.245 15.003 5.585 1.00 38.81 442 VAL A CA 1
ATOM 3497 C C . VAL A 1 442 ? 38.525 15.371 4.831 1.00 38.81 442 VAL A C 1
ATOM 3499 O O . VAL A 1 442 ? 38.532 15.456 3.605 1.00 38.81 442 VAL A O 1
ATOM 3502 N N . LYS A 1 443 ? 39.595 15.646 5.580 1.00 42.66 443 LYS A N 1
ATOM 3503 C CA . LYS A 1 443 ? 40.967 15.681 5.072 1.00 42.66 443 LYS A CA 1
ATOM 3504 C C . LYS A 1 443 ? 41.586 14.307 5.282 1.00 42.66 443 LYS A C 1
ATOM 3506 O O . LYS A 1 443 ? 41.590 13.794 6.398 1.00 42.66 443 LYS A O 1
ATOM 3511 N N . ASP A 1 444 ? 42.121 13.761 4.198 1.00 49.53 444 ASP A N 1
ATOM 3512 C CA . ASP A 1 444 ? 42.973 12.581 4.191 1.00 49.53 444 ASP A CA 1
ATOM 3513 C C . ASP A 1 444 ? 44.185 12.792 5.107 1.00 49.53 444 ASP A C 1
ATOM 3515 O O . ASP A 1 444 ? 45.009 13.673 4.858 1.00 49.53 444 ASP A O 1
ATOM 3519 N N . THR A 1 445 ? 44.333 11.953 6.131 1.00 38.62 445 THR A N 1
ATOM 3520 C CA . THR A 1 445 ? 45.631 11.728 6.776 1.00 38.62 445 THR A CA 1
ATOM 3521 C C . THR A 1 445 ? 45.816 10.254 7.090 1.00 38.62 445 THR A C 1
ATOM 3523 O O . THR A 1 445 ? 44.995 9.619 7.751 1.00 38.62 445 THR A O 1
ATOM 3526 N N . ALA A 1 446 ? 46.925 9.750 6.565 1.00 44.69 446 ALA A N 1
ATOM 3527 C CA . ALA A 1 446 ? 47.482 8.432 6.761 1.00 44.69 446 ALA A CA 1
ATOM 3528 C C . ALA A 1 446 ? 47.944 8.188 8.210 1.00 44.69 446 ALA A C 1
ATOM 3530 O O . ALA A 1 446 ? 48.261 9.125 8.934 1.00 44.69 446 ALA A O 1
ATOM 3531 N N . GLU A 1 447 ? 48.029 6.894 8.536 1.00 45.91 447 GLU A N 1
ATOM 3532 C CA . GLU A 1 447 ? 48.904 6.251 9.528 1.00 45.91 447 GLU A CA 1
ATOM 3533 C C . GLU A 1 447 ? 48.931 6.786 10.970 1.00 45.91 447 GLU A C 1
ATOM 3535 O O . GLU A 1 447 ? 49.465 7.852 11.249 1.00 45.91 447 GLU A O 1
ATOM 3540 N N . ARG A 1 448 ? 48.539 5.927 11.925 1.00 35.56 448 ARG A N 1
ATOM 3541 C CA . ARG A 1 448 ? 49.433 5.355 12.958 1.00 35.56 448 ARG A CA 1
ATOM 3542 C C . ARG A 1 448 ? 48.612 4.441 13.877 1.00 35.56 448 ARG A C 1
ATOM 3544 O O . ARG A 1 448 ? 47.573 4.835 14.391 1.00 35.56 448 ARG A O 1
ATOM 3551 N N . GLY A 1 449 ? 49.058 3.196 14.033 1.00 43.69 449 GLY A N 1
ATOM 3552 C CA . GLY A 1 449 ? 48.356 2.179 14.813 1.00 43.69 449 GLY A CA 1
ATOM 3553 C C . GLY A 1 449 ? 48.556 2.292 16.322 1.00 43.69 449 GLY A C 1
ATOM 3554 O O . GLY A 1 449 ? 49.543 2.858 16.780 1.00 43.69 449 GLY A O 1
ATOM 3555 N N . THR A 1 450 ? 47.671 1.634 17.068 1.00 37.97 450 THR A N 1
ATOM 3556 C CA . THR A 1 450 ? 47.942 1.084 18.400 1.00 37.97 450 THR A CA 1
ATOM 3557 C C . THR A 1 450 ? 47.078 -0.154 18.635 1.00 37.97 450 THR A C 1
ATOM 3559 O O . THR A 1 450 ? 45.905 -0.219 18.276 1.00 37.97 450 THR A O 1
ATOM 3562 N N . LYS A 1 451 ? 47.730 -1.168 19.204 1.00 46.38 451 LYS A N 1
ATOM 3563 C CA . LYS A 1 451 ? 47.195 -2.461 19.631 1.00 46.38 451 LYS A CA 1
ATOM 3564 C C . LYS A 1 451 ? 46.335 -2.285 20.888 1.00 46.38 451 LYS A C 1
ATOM 3566 O O . LYS A 1 451 ? 46.757 -1.575 21.794 1.00 46.38 451 LYS A O 1
ATOM 3571 N N . SER A 1 452 ? 45.233 -3.022 21.001 1.00 35.59 452 SER A N 1
ATOM 3572 C CA . SER A 1 452 ? 44.749 -3.526 22.292 1.00 35.59 452 SER A CA 1
ATOM 3573 C C . SER A 1 452 ? 43.856 -4.746 22.075 1.00 35.59 452 SER A C 1
ATOM 3575 O O . SER A 1 452 ? 43.044 -4.774 21.153 1.00 35.59 452 SER A O 1
ATOM 3577 N N . ALA A 1 453 ? 44.087 -5.769 22.888 1.00 41.62 453 ALA A N 1
ATOM 3578 C CA . ALA A 1 453 ? 43.529 -7.108 22.803 1.00 41.62 453 ALA A CA 1
ATOM 3579 C C . ALA A 1 453 ? 42.288 -7.261 23.699 1.00 41.62 453 ALA A C 1
ATOM 3581 O O . ALA A 1 453 ? 42.283 -6.739 24.810 1.00 41.62 453 ALA A O 1
ATOM 3582 N N . ASN A 1 454 ? 41.282 -8.016 23.238 1.00 35.78 454 ASN A N 1
ATOM 3583 C CA . ASN A 1 454 ? 40.670 -9.136 23.974 1.00 35.78 454 ASN A CA 1
ATOM 3584 C C . ASN A 1 454 ? 39.630 -9.893 23.107 1.00 35.78 454 ASN A C 1
ATOM 3586 O O . ASN A 1 454 ? 39.102 -9.295 22.169 1.00 35.78 454 ASN A O 1
ATOM 3590 N N . PRO A 1 455 ? 39.377 -11.198 23.369 1.00 55.25 455 PRO A N 1
ATOM 3591 C CA . PRO A 1 455 ? 38.687 -12.120 22.454 1.00 55.25 455 PRO A CA 1
ATOM 3592 C C . PRO A 1 455 ? 37.250 -12.490 22.899 1.00 55.25 455 PRO A C 1
ATOM 3594 O O . PRO A 1 455 ? 36.836 -12.104 23.988 1.00 55.25 455 PRO A O 1
ATOM 3597 N N . SER A 1 456 ? 36.565 -13.317 22.086 1.00 36.62 456 SER A N 1
ATOM 3598 C CA . SER A 1 456 ? 35.165 -13.833 22.158 1.00 36.62 456 SER A CA 1
ATOM 3599 C C . SER A 1 456 ? 34.173 -12.990 21.337 1.00 36.62 456 SER A C 1
ATOM 3601 O O . SER A 1 456 ? 34.201 -11.772 21.418 1.00 36.62 456 SER A O 1
ATOM 3603 N N . GLU A 1 457 ? 33.311 -13.501 20.457 1.00 36.84 457 GLU A N 1
ATOM 3604 C CA . GLU A 1 457 ? 32.841 -14.844 20.097 1.00 36.84 457 GLU A CA 1
ATOM 3605 C C . GLU A 1 457 ? 32.349 -14.796 18.629 1.00 36.84 457 GLU A C 1
ATOM 3607 O O . GLU A 1 457 ? 32.139 -13.719 18.071 1.00 36.84 457 GLU A O 1
ATOM 3612 N N . GLY A 1 458 ? 32.261 -15.955 17.975 1.00 42.00 458 GLY A N 1
ATOM 3613 C CA . GLY A 1 458 ? 32.249 -16.086 16.517 1.00 42.00 458 GLY A CA 1
ATOM 3614 C C . GLY A 1 458 ? 30.949 -15.691 15.812 1.00 42.00 458 GLY A C 1
ATOM 3615 O O . GLY A 1 458 ? 29.914 -16.323 15.992 1.00 42.00 458 GLY A O 1
ATOM 3616 N N . GLU A 1 459 ? 31.064 -14.731 14.896 1.00 37.09 459 GLU A N 1
ATOM 3617 C CA . GLU A 1 459 ? 30.179 -14.579 13.742 1.00 37.09 459 GLU A CA 1
ATOM 3618 C C . GLU A 1 459 ? 31.016 -14.718 12.463 1.00 37.09 459 GLU A C 1
ATOM 3620 O O . GLU A 1 459 ? 31.966 -13.969 12.213 1.00 37.09 459 GLU A O 1
ATOM 3625 N N . GLU A 1 460 ? 30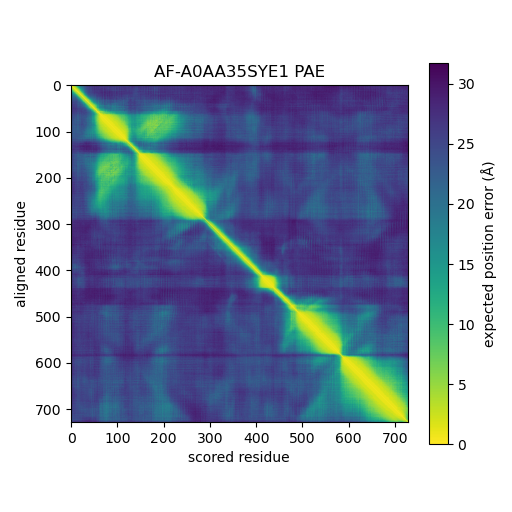.666 -15.728 11.669 1.00 44.81 460 GLU A N 1
ATOM 3626 C CA . GLU A 1 460 ? 31.261 -16.077 10.382 1.00 44.81 460 GLU A CA 1
ATOM 3627 C C . GLU A 1 460 ? 30.930 -14.979 9.355 1.00 44.81 460 GLU A C 1
ATOM 3629 O O . GLU A 1 460 ? 29.931 -15.009 8.637 1.00 44.81 460 GLU A O 1
ATOM 3634 N N . SER A 1 461 ? 31.756 -13.934 9.350 1.00 37.31 461 SER A N 1
ATOM 3635 C CA . SER A 1 461 ? 31.670 -12.816 8.417 1.00 37.31 461 SER A CA 1
ATOM 3636 C C . SER A 1 461 ? 32.416 -13.161 7.129 1.00 37.31 461 SER A C 1
ATOM 3638 O O . SER A 1 461 ? 33.627 -13.380 7.108 1.00 37.31 461 SER A O 1
ATOM 3640 N N . ALA A 1 462 ? 31.661 -13.215 6.031 1.00 42.25 462 ALA A N 1
ATOM 3641 C CA . ALA A 1 462 ? 32.195 -13.338 4.682 1.00 42.25 462 ALA A CA 1
ATOM 3642 C C . ALA A 1 462 ? 33.224 -12.218 4.405 1.00 42.25 462 ALA A C 1
ATOM 3644 O O . ALA A 1 462 ? 32.979 -11.066 4.777 1.00 42.25 462 ALA A O 1
ATOM 3645 N N . PRO A 1 463 ? 34.360 -12.516 3.746 1.00 43.19 463 PRO A N 1
ATOM 3646 C CA . PRO A 1 463 ? 35.436 -11.552 3.573 1.00 43.19 463 PRO A CA 1
ATOM 3647 C C . PRO A 1 463 ? 34.978 -10.380 2.699 1.00 43.19 463 PRO A C 1
ATOM 3649 O O . PRO A 1 463 ? 34.670 -10.526 1.515 1.00 43.19 463 PRO A O 1
ATOM 3652 N N . GLU A 1 464 ? 34.953 -9.195 3.303 1.00 38.72 464 GLU A N 1
ATOM 3653 C CA . GLU A 1 464 ? 34.728 -7.920 2.637 1.00 38.72 464 GLU A CA 1
ATOM 3654 C C . GLU A 1 464 ? 35.895 -7.645 1.674 1.00 38.72 464 GLU A C 1
ATOM 3656 O O . GLU A 1 464 ? 36.968 -7.169 2.056 1.00 38.72 464 GLU A O 1
ATOM 3661 N N . ILE A 1 465 ? 35.696 -7.976 0.394 1.00 42.12 465 ILE A N 1
ATOM 3662 C CA . ILE A 1 465 ? 36.613 -7.616 -0.691 1.00 42.12 465 ILE A CA 1
ATOM 3663 C C . ILE A 1 465 ? 36.547 -6.096 -0.857 1.00 42.12 465 ILE A C 1
ATOM 3665 O O . ILE A 1 465 ? 35.735 -5.561 -1.617 1.00 42.12 465 ILE A O 1
ATOM 3669 N N . LYS A 1 466 ? 37.416 -5.386 -0.134 1.00 36.84 466 LYS A N 1
ATOM 3670 C CA . LYS A 1 466 ? 37.704 -3.975 -0.394 1.00 36.84 466 LYS A CA 1
ATOM 3671 C C . LYS A 1 466 ? 38.156 -3.854 -1.852 1.00 36.84 466 LYS A C 1
ATOM 3673 O O . LYS A 1 466 ? 39.118 -4.527 -2.232 1.00 36.84 466 LYS A O 1
ATOM 3678 N N . PRO A 1 467 ? 37.511 -3.017 -2.682 1.00 42.16 467 PRO A N 1
ATOM 3679 C CA . PRO A 1 467 ? 37.976 -2.780 -4.035 1.00 42.16 467 PRO A CA 1
ATOM 3680 C C . PRO A 1 467 ? 39.288 -1.998 -3.940 1.00 42.16 467 PRO A C 1
ATOM 3682 O O . PRO A 1 467 ? 39.295 -0.770 -3.886 1.00 42.16 467 PRO A O 1
ATOM 3685 N N . GLN A 1 468 ? 40.416 -2.710 -3.898 1.00 41.50 468 GLN A N 1
ATOM 3686 C CA . GLN A 1 468 ? 41.700 -2.124 -4.251 1.00 41.50 468 GLN A CA 1
ATOM 3687 C C . GLN A 1 468 ? 41.508 -1.511 -5.633 1.00 41.50 468 GLN A C 1
ATOM 3689 O O . GLN A 1 468 ? 41.145 -2.206 -6.584 1.00 41.50 468 GLN A O 1
ATOM 3694 N N . SER A 1 469 ? 41.672 -0.192 -5.733 1.00 43.47 469 SER A N 1
ATOM 3695 C CA . SER A 1 469 ? 41.629 0.498 -7.009 1.00 43.47 469 SER A CA 1
ATOM 3696 C C . SER A 1 469 ? 42.794 -0.027 -7.839 1.00 43.47 469 SER A C 1
ATOM 3698 O O . SER A 1 469 ? 43.924 0.456 -7.741 1.00 43.47 469 SER A O 1
ATOM 3700 N N . ILE A 1 470 ? 42.531 -1.057 -8.637 1.00 45.50 470 ILE A N 1
ATOM 3701 C CA . ILE A 1 470 ? 43.436 -1.527 -9.668 1.00 45.50 470 ILE A CA 1
ATOM 3702 C C . ILE A 1 470 ? 43.462 -0.402 -10.700 1.00 45.50 470 ILE A C 1
ATOM 3704 O O . ILE A 1 470 ? 42.696 -0.363 -11.662 1.00 45.50 470 ILE A O 1
ATOM 3708 N N . GLY A 1 471 ? 44.347 0.562 -10.461 1.00 41.19 471 GLY A N 1
ATOM 3709 C CA . GLY A 1 471 ? 44.799 1.549 -11.422 1.00 41.19 471 GLY A CA 1
ATOM 3710 C C . GLY A 1 471 ? 45.606 0.857 -12.514 1.00 41.19 471 GLY A C 1
ATOM 3711 O O . GLY A 1 471 ? 46.756 1.205 -12.760 1.00 41.19 471 GLY A O 1
ATOM 3712 N N . CYS A 1 472 ? 45.019 -0.133 -13.191 1.00 46.88 472 CYS A N 1
ATOM 3713 C CA . CYS A 1 472 ? 45.544 -0.657 -14.437 1.00 46.88 472 CYS A CA 1
ATOM 3714 C C . CYS A 1 472 ? 45.314 0.411 -15.508 1.00 46.88 472 CYS A C 1
ATOM 3716 O O . CYS A 1 472 ? 44.400 0.331 -16.330 1.00 46.88 472 CYS A O 1
ATOM 3718 N N . ARG A 1 473 ? 46.193 1.422 -15.526 1.00 47.66 473 ARG A N 1
ATOM 3719 C CA . ARG A 1 473 ? 46.547 2.117 -16.765 1.00 47.66 473 ARG A CA 1
ATOM 3720 C C . ARG A 1 473 ? 47.044 1.036 -17.716 1.00 47.66 473 ARG A C 1
ATOM 3722 O O . ARG A 1 473 ? 48.195 0.611 -17.655 1.00 47.66 473 ARG A O 1
ATOM 3729 N N . CYS A 1 474 ? 46.139 0.534 -18.545 1.00 50.06 474 CYS A N 1
ATOM 3730 C CA . CYS A 1 474 ? 46.414 -0.505 -19.518 1.00 50.06 474 CYS A CA 1
ATOM 3731 C C . CYS A 1 474 ? 47.283 0.104 -20.635 1.00 50.06 474 CYS A C 1
ATOM 3733 O O . CYS A 1 474 ? 46.794 0.454 -21.707 1.00 50.06 474 CYS A O 1
ATOM 3735 N N . LYS A 1 475 ? 48.592 0.255 -20.369 1.00 56.09 475 LYS A N 1
ATOM 3736 C CA . LYS A 1 475 ? 49.623 0.758 -21.304 1.00 56.09 475 LYS A CA 1
ATOM 3737 C C . LYS A 1 475 ? 49.675 -0.049 -22.614 1.00 56.09 475 LYS A C 1
ATOM 3739 O O . LYS A 1 475 ? 50.271 0.387 -23.594 1.00 56.09 475 LYS A O 1
ATOM 3744 N N . ILE A 1 476 ? 49.036 -1.218 -22.641 1.00 58.62 476 ILE A N 1
ATOM 3745 C CA . ILE A 1 476 ? 48.883 -2.092 -23.806 1.00 58.62 476 ILE A CA 1
ATOM 3746 C C . ILE A 1 476 ? 48.017 -1.425 -24.890 1.00 58.62 476 ILE A C 1
ATOM 3748 O O . ILE A 1 476 ? 48.377 -1.475 -26.064 1.00 58.62 476 ILE A O 1
ATOM 3752 N N . VAL A 1 477 ? 46.943 -0.714 -24.518 1.00 58.69 477 VAL A N 1
ATOM 3753 C CA . VAL A 1 477 ? 46.062 -0.042 -25.494 1.00 58.69 477 VAL A CA 1
ATOM 3754 C C . VAL A 1 477 ? 46.765 1.160 -26.137 1.00 58.69 477 VAL A C 1
ATOM 3756 O O . VAL A 1 477 ? 46.678 1.343 -27.348 1.00 58.69 477 VAL A O 1
ATOM 3759 N N . GLU A 1 478 ? 47.544 1.930 -25.370 1.00 58.41 478 GLU A N 1
ATOM 3760 C CA . GLU A 1 478 ? 48.364 3.030 -25.911 1.00 58.41 478 GLU A CA 1
ATOM 3761 C C . GLU A 1 478 ? 49.469 2.533 -26.856 1.00 58.41 478 GLU A C 1
ATOM 3763 O O . GLU A 1 478 ? 49.705 3.140 -27.904 1.00 58.41 478 GLU A O 1
ATOM 3768 N N . ARG A 1 479 ? 50.114 1.396 -26.552 1.00 62.47 479 ARG A N 1
ATOM 3769 C CA . ARG A 1 479 ? 51.120 0.794 -27.449 1.00 62.47 479 ARG A CA 1
ATOM 3770 C C . ARG A 1 479 ? 50.514 0.277 -28.758 1.00 62.47 479 ARG A C 1
ATOM 3772 O O . ARG A 1 479 ? 51.136 0.423 -29.810 1.00 62.47 479 ARG A O 1
ATOM 3779 N N . MET A 1 480 ? 49.298 -0.271 -28.727 1.00 58.91 480 MET A N 1
ATOM 3780 C CA . MET A 1 480 ? 48.596 -0.721 -29.939 1.00 58.91 480 MET A CA 1
ATOM 3781 C C . MET A 1 480 ? 48.132 0.440 -30.829 1.00 58.91 480 MET A C 1
ATOM 3783 O O . MET A 1 480 ? 48.130 0.324 -32.052 1.00 58.91 480 MET A O 1
ATOM 3787 N N . VAL A 1 481 ? 47.779 1.587 -30.242 1.00 63.03 481 VAL A N 1
ATOM 3788 C CA . VAL A 1 481 ? 47.420 2.789 -31.013 1.00 63.03 481 VAL A CA 1
ATOM 3789 C C . VAL A 1 481 ? 48.655 3.419 -31.676 1.00 63.03 481 VAL A C 1
ATOM 3791 O O . VAL A 1 481 ? 48.560 3.910 -32.801 1.00 63.03 481 VAL A O 1
ATOM 3794 N N . ASN A 1 482 ? 49.829 3.348 -31.039 1.00 63.78 482 ASN A N 1
ATOM 3795 C CA . ASN A 1 482 ? 51.069 3.906 -31.588 1.00 63.78 482 ASN A CA 1
ATOM 3796 C C . ASN A 1 482 ? 51.724 3.054 -32.691 1.00 63.78 482 ASN A C 1
ATOM 3798 O O . ASN A 1 482 ? 52.348 3.617 -33.590 1.00 63.78 482 ASN A O 1
ATOM 3802 N N . THR A 1 483 ? 51.551 1.731 -32.682 1.00 62.75 483 THR A N 1
ATOM 3803 C CA . THR A 1 483 ? 52.105 0.822 -33.710 1.00 62.75 483 THR A CA 1
ATOM 3804 C C . THR A 1 483 ? 51.296 0.808 -35.017 1.00 62.75 483 THR A C 1
ATOM 3806 O O . THR A 1 483 ? 51.833 0.494 -36.075 1.00 62.75 483 THR A O 1
ATOM 3809 N N . GLY A 1 484 ? 50.040 1.268 -35.001 1.00 57.19 484 GLY A N 1
ATOM 3810 C CA . GLY A 1 484 ? 49.187 1.387 -36.195 1.00 57.19 484 GLY A CA 1
ATOM 3811 C C . GLY A 1 484 ? 49.568 2.501 -37.186 1.00 57.19 484 GLY A C 1
ATOM 3812 O O . GLY A 1 484 ? 48.860 2.706 -38.176 1.00 57.19 484 GLY A O 1
ATOM 3813 N N . LYS A 1 485 ? 50.660 3.243 -36.948 1.00 61.66 485 LYS A N 1
ATOM 3814 C CA . LYS A 1 485 ? 51.116 4.331 -37.832 1.00 61.66 485 LYS A CA 1
ATOM 3815 C C . LYS A 1 485 ? 51.683 3.838 -39.175 1.00 61.66 485 LYS A C 1
ATOM 3817 O O . LYS A 1 485 ? 51.616 4.597 -40.135 1.00 61.66 485 LYS A O 1
ATOM 3822 N N . HIS A 1 486 ? 52.124 2.579 -39.270 1.00 57.75 486 HIS A N 1
ATOM 3823 C CA . HIS A 1 486 ? 52.732 1.994 -40.480 1.00 57.75 486 HIS A CA 1
ATOM 3824 C C . HIS A 1 486 ? 51.840 1.000 -41.254 1.00 57.75 486 HIS A C 1
ATOM 3826 O O . HIS A 1 486 ? 52.320 0.301 -42.140 1.00 57.75 486 HIS A O 1
ATOM 3832 N N . MET A 1 487 ? 50.538 0.936 -40.961 1.00 58.94 487 MET A N 1
ATOM 3833 C CA . MET A 1 487 ? 49.616 0.021 -41.652 1.00 58.94 487 MET A CA 1
ATOM 3834 C C . MET A 1 487 ? 49.051 0.639 -42.951 1.00 58.94 487 MET A C 1
ATOM 3836 O O . MET A 1 487 ? 48.579 1.783 -42.910 1.00 58.94 487 MET A O 1
ATOM 3840 N N . PRO A 1 488 ? 49.027 -0.093 -44.086 1.00 61.78 488 PRO A N 1
ATOM 3841 C CA . PRO A 1 488 ? 48.471 0.389 -45.352 1.00 61.78 488 PRO A CA 1
ATOM 3842 C C . PRO A 1 488 ? 46.966 0.708 -45.244 1.00 61.78 488 PRO A C 1
ATOM 3844 O O . PRO A 1 488 ? 46.217 0.081 -44.488 1.00 61.78 488 PRO A O 1
ATOM 3847 N N . GLY A 1 489 ? 46.511 1.721 -45.993 1.00 68.12 489 GLY A N 1
ATOM 3848 C CA . GLY A 1 489 ? 45.272 2.477 -45.736 1.00 68.12 489 GLY A CA 1
ATOM 3849 C C . GLY A 1 489 ? 43.973 1.670 -45.575 1.00 68.12 489 GLY A C 1
ATOM 3850 O O . GLY A 1 489 ? 43.124 2.042 -44.763 1.00 68.12 489 GLY A O 1
ATOM 3851 N N . ALA A 1 490 ? 43.827 0.534 -46.264 1.00 68.00 490 ALA A N 1
ATOM 3852 C CA . ALA A 1 490 ? 42.639 -0.319 -46.149 1.00 68.00 490 ALA A CA 1
ATOM 3853 C C . ALA A 1 490 ? 42.559 -1.059 -44.796 1.00 68.00 490 ALA A C 1
ATOM 3855 O O . ALA A 1 490 ? 41.490 -1.133 -44.183 1.00 68.00 490 ALA A O 1
ATOM 3856 N N . GLN A 1 491 ? 43.693 -1.539 -44.273 1.00 70.62 491 GLN A N 1
ATOM 3857 C CA . GLN A 1 491 ? 43.759 -2.204 -42.965 1.00 70.62 491 GLN A CA 1
ATOM 3858 C C . GLN A 1 491 ? 43.587 -1.215 -41.806 1.00 70.62 491 GLN A C 1
ATOM 3860 O O . GLN A 1 491 ? 42.975 -1.552 -40.789 1.00 70.62 491 GLN A O 1
ATOM 3865 N N . LYS A 1 492 ? 44.044 0.032 -41.976 1.00 72.69 492 LYS A N 1
ATOM 3866 C CA . LYS A 1 492 ? 43.875 1.096 -40.976 1.00 72.69 492 LYS A CA 1
ATOM 3867 C C . LYS A 1 492 ? 42.398 1.429 -40.733 1.00 72.69 492 LYS A C 1
ATOM 3869 O O . LYS A 1 492 ? 41.989 1.590 -39.583 1.00 72.69 492 LYS A O 1
ATOM 3874 N N . CYS A 1 493 ? 41.579 1.458 -41.789 1.00 76.00 493 CYS A N 1
ATOM 3875 C CA . CYS A 1 493 ? 40.136 1.686 -41.672 1.00 76.00 493 CYS A CA 1
ATOM 3876 C C . CYS A 1 493 ? 39.423 0.534 -40.935 1.00 76.00 493 CYS A C 1
ATOM 3878 O O . CYS A 1 493 ? 38.621 0.780 -40.031 1.00 76.00 493 CYS A O 1
ATOM 3880 N N . ALA A 1 494 ? 39.754 -0.721 -41.264 1.00 74.88 494 ALA A N 1
ATOM 3881 C CA . ALA A 1 494 ? 39.181 -1.899 -40.608 1.00 74.88 494 ALA A CA 1
ATOM 3882 C C . ALA A 1 494 ? 39.537 -1.958 -39.111 1.00 74.88 494 ALA A C 1
ATOM 3884 O O . ALA A 1 494 ? 38.655 -2.155 -38.271 1.00 74.88 494 ALA A O 1
ATOM 3885 N N . PHE A 1 495 ? 40.800 -1.690 -38.765 1.00 80.38 495 PHE A N 1
ATOM 3886 C CA . PHE A 1 495 ? 41.250 -1.616 -37.374 1.00 80.38 495 PHE A CA 1
ATOM 3887 C C . PHE A 1 495 ? 40.544 -0.490 -36.607 1.00 80.38 495 PHE A C 1
ATOM 3889 O O . PHE A 1 495 ? 40.046 -0.704 -35.503 1.00 80.38 495 PHE A O 1
ATOM 3896 N N . GLN A 1 496 ? 40.400 0.696 -37.207 1.00 81.62 496 GLN A N 1
ATOM 3897 C CA . GLN A 1 496 ? 39.718 1.821 -36.563 1.00 81.62 496 GLN A CA 1
ATOM 3898 C C . GLN A 1 496 ? 38.217 1.553 -36.343 1.00 81.62 496 GLN A C 1
ATOM 3900 O O . GLN A 1 496 ? 37.668 1.942 -35.310 1.00 81.62 496 GLN A O 1
ATOM 3905 N N . GLN A 1 497 ? 37.544 0.853 -37.267 1.00 83.31 497 GLN A N 1
ATOM 3906 C CA . GLN A 1 497 ? 36.164 0.388 -37.065 1.00 83.31 497 GLN A CA 1
ATOM 3907 C C . GLN A 1 497 ? 36.069 -0.632 -35.922 1.00 83.31 497 GLN A C 1
ATOM 3909 O O . GLN A 1 497 ? 35.139 -0.561 -35.113 1.00 83.31 497 GLN A O 1
ATOM 3914 N N . HIS A 1 498 ? 37.034 -1.547 -35.818 1.00 82.62 498 HIS A N 1
ATOM 3915 C CA . HIS A 1 498 ? 37.082 -2.536 -34.744 1.00 82.62 498 HIS A CA 1
ATOM 3916 C C . HIS A 1 498 ? 37.302 -1.877 -33.374 1.00 82.62 498 HIS A C 1
ATOM 3918 O O . HIS A 1 498 ? 36.535 -2.126 -32.446 1.00 82.62 498 HIS A O 1
ATOM 3924 N N . VAL A 1 499 ? 38.237 -0.924 -33.272 1.00 83.94 499 VAL A N 1
ATOM 3925 C CA . VAL A 1 499 ? 38.465 -0.127 -32.053 1.00 83.94 499 VAL A CA 1
ATOM 3926 C C . VAL A 1 499 ? 37.212 0.657 -31.653 1.00 83.94 499 VAL A C 1
ATOM 3928 O O . VAL A 1 499 ? 36.829 0.639 -30.485 1.00 83.94 499 VAL A O 1
ATOM 3931 N N . LYS A 1 500 ? 36.509 1.295 -32.603 1.00 85.38 500 LYS A N 1
ATOM 3932 C CA . LYS A 1 500 ? 35.235 1.986 -32.317 1.00 85.38 500 LYS A CA 1
ATOM 3933 C C . LYS A 1 500 ? 34.155 1.024 -31.806 1.00 85.38 500 LYS A C 1
ATOM 3935 O O . LYS A 1 500 ? 33.373 1.396 -30.931 1.00 85.38 500 LYS A O 1
ATOM 3940 N N . THR A 1 501 ? 34.109 -0.198 -32.334 1.00 88.31 501 THR A N 1
ATOM 3941 C CA . THR A 1 501 ? 33.152 -1.235 -31.912 1.00 88.31 501 THR A CA 1
ATOM 3942 C C . THR A 1 501 ? 33.471 -1.728 -30.499 1.00 88.31 501 THR A C 1
ATOM 3944 O O . THR A 1 501 ? 32.586 -1.734 -29.646 1.00 88.31 501 THR A O 1
ATOM 3947 N N . LEU A 1 502 ? 34.745 -2.005 -30.204 1.00 88.31 502 LEU A N 1
ATOM 3948 C CA . LEU A 1 502 ? 35.225 -2.341 -28.859 1.00 88.31 502 LEU A CA 1
ATOM 3949 C C . LEU A 1 502 ? 34.938 -1.222 -27.850 1.00 88.31 502 LEU A C 1
ATOM 3951 O O . LEU A 1 502 ? 34.436 -1.483 -26.764 1.00 88.31 502 LEU A O 1
ATOM 3955 N N . GLN A 1 503 ? 35.163 0.043 -28.213 1.00 87.38 503 GLN A N 1
ATOM 3956 C CA . GLN A 1 503 ? 34.841 1.185 -27.350 1.00 87.38 503 GLN A CA 1
ATOM 3957 C C . GLN A 1 503 ? 33.337 1.320 -27.065 1.00 87.38 503 GLN A C 1
ATOM 3959 O O . GLN A 1 503 ? 32.955 1.757 -25.977 1.00 87.38 503 GLN A O 1
ATOM 3964 N N . LYS A 1 504 ? 32.464 0.986 -28.026 1.00 88.81 504 LYS A N 1
ATOM 3965 C CA . LYS A 1 504 ? 31.012 0.918 -27.787 1.00 88.81 504 LYS A CA 1
ATOM 3966 C C . LYS A 1 504 ? 30.672 -0.228 -26.833 1.00 88.81 504 LYS A C 1
ATOM 3968 O O . LYS A 1 504 ? 29.931 -0.003 -25.883 1.00 88.81 504 LYS A O 1
ATOM 3973 N N . HIS A 1 505 ? 31.268 -1.402 -27.034 1.00 90.06 505 HIS A N 1
ATOM 3974 C CA . HIS A 1 505 ? 31.052 -2.568 -26.179 1.00 90.06 505 HIS A CA 1
ATOM 3975 C C . HIS A 1 505 ? 31.523 -2.326 -24.733 1.00 90.06 505 HIS A C 1
ATOM 3977 O O . HIS A 1 505 ? 30.772 -2.568 -23.796 1.00 90.06 505 HIS A O 1
ATOM 3983 N N . ILE A 1 506 ? 32.703 -1.723 -24.537 1.00 88.62 506 ILE A N 1
ATOM 3984 C CA . ILE A 1 506 ? 33.215 -1.331 -23.210 1.00 88.62 506 ILE A CA 1
ATOM 3985 C C . ILE A 1 506 ? 32.278 -0.326 -22.524 1.00 88.62 506 ILE A C 1
ATOM 3987 O O . ILE A 1 506 ? 32.054 -0.422 -21.319 1.00 88.62 506 ILE A O 1
ATOM 3991 N N . ARG A 1 507 ? 31.710 0.639 -23.262 1.00 88.88 507 ARG A N 1
ATOM 3992 C CA . ARG A 1 507 ? 30.728 1.585 -22.701 1.00 88.88 507 ARG A CA 1
ATOM 3993 C C . ARG A 1 507 ? 29.425 0.895 -22.294 1.00 88.88 507 ARG A C 1
ATOM 3995 O O . ARG A 1 507 ? 28.934 1.183 -21.207 1.00 88.88 507 ARG A O 1
ATOM 4002 N N . ALA A 1 508 ? 28.917 -0.024 -23.114 1.00 89.06 508 ALA A N 1
ATOM 4003 C CA . ALA A 1 508 ? 27.725 -0.808 -22.796 1.00 89.06 508 ALA A CA 1
ATOM 4004 C C . ALA A 1 508 ? 27.942 -1.693 -21.557 1.00 89.06 508 ALA A C 1
ATOM 4006 O O . ALA A 1 508 ? 27.129 -1.661 -20.639 1.00 89.06 508 ALA A O 1
ATOM 4007 N N . LEU A 1 509 ? 29.079 -2.395 -21.473 1.00 90.19 509 LEU A N 1
ATOM 4008 C CA . LEU A 1 509 ? 29.441 -3.189 -20.295 1.00 90.19 509 LEU A CA 1
ATOM 4009 C C . LEU A 1 509 ? 29.571 -2.320 -19.041 1.00 90.19 509 LEU A C 1
ATOM 4011 O O . LEU A 1 509 ? 29.065 -2.694 -17.990 1.00 90.19 509 LEU A O 1
ATOM 4015 N N . ARG A 1 510 ? 30.179 -1.130 -19.136 1.00 90.69 510 ARG A N 1
ATOM 4016 C CA . ARG A 1 510 ? 30.242 -0.183 -18.008 1.00 90.69 510 ARG A CA 1
ATOM 4017 C C . ARG A 1 510 ? 28.855 0.281 -17.561 1.00 90.69 510 ARG A C 1
ATOM 4019 O O . ARG A 1 510 ? 28.612 0.341 -16.363 1.00 90.69 510 ARG A O 1
ATOM 4026 N N . GLN A 1 511 ? 27.949 0.580 -18.494 1.00 90.31 511 GLN A N 1
ATOM 4027 C CA . GLN A 1 511 ? 26.562 0.936 -18.169 1.00 90.31 511 GLN A CA 1
ATOM 4028 C C . GLN A 1 511 ? 25.819 -0.225 -17.502 1.00 90.31 511 GLN A C 1
ATOM 4030 O O . GLN A 1 511 ? 25.157 -0.010 -16.490 1.00 90.31 511 GLN A O 1
ATOM 4035 N N . GLN A 1 512 ? 25.986 -1.451 -18.005 1.00 89.31 512 GLN A N 1
ATOM 4036 C CA . GLN A 1 512 ? 25.422 -2.649 -17.381 1.00 89.31 512 GLN A CA 1
ATOM 4037 C C . GLN A 1 512 ? 25.960 -2.845 -15.960 1.00 89.31 512 GLN A C 1
ATOM 4039 O O . GLN A 1 512 ? 25.176 -3.072 -15.044 1.00 89.31 512 GLN A O 1
ATOM 4044 N N . LEU A 1 513 ? 27.265 -2.667 -15.747 1.00 90.75 513 LEU A N 1
ATOM 4045 C CA . LEU A 1 513 ? 27.903 -2.807 -14.435 1.00 90.75 513 LEU A CA 1
ATOM 4046 C C . LEU A 1 513 ? 27.414 -1.744 -13.437 1.00 90.75 513 LEU A C 1
ATOM 4048 O O . LEU A 1 513 ? 27.167 -2.062 -12.277 1.00 90.75 513 LEU A O 1
ATOM 4052 N N . ILE A 1 514 ? 27.191 -0.508 -13.898 1.00 90.56 514 ILE A N 1
ATOM 4053 C CA . ILE A 1 514 ? 26.562 0.551 -13.093 1.00 90.56 514 ILE A CA 1
ATOM 4054 C C . ILE A 1 514 ? 25.114 0.175 -12.751 1.00 90.56 514 ILE A C 1
ATOM 4056 O O . ILE A 1 514 ? 24.741 0.249 -11.585 1.00 90.56 514 ILE A O 1
ATOM 4060 N N . SER A 1 515 ? 24.317 -0.277 -13.727 1.00 88.38 515 SER A N 1
ATOM 4061 C CA . SER A 1 515 ? 22.916 -0.668 -13.496 1.00 88.38 515 SER A CA 1
ATOM 4062 C C . SER A 1 515 ? 22.773 -1.883 -12.571 1.00 88.38 515 SER A C 1
ATOM 4064 O O . SER A 1 515 ? 21.881 -1.928 -11.729 1.00 88.38 515 SER A O 1
ATOM 4066 N N . ALA A 1 516 ? 23.692 -2.847 -12.665 1.00 88.75 516 ALA A N 1
ATOM 4067 C CA . ALA A 1 516 ? 23.761 -3.977 -11.748 1.00 88.75 516 ALA A CA 1
ATOM 4068 C C . ALA A 1 516 ? 24.186 -3.519 -10.344 1.00 88.75 516 ALA A C 1
ATOM 4070 O O . ALA A 1 516 ? 23.657 -4.003 -9.346 1.00 88.75 516 ALA A O 1
ATOM 4071 N N . GLY A 1 517 ? 25.098 -2.544 -10.257 1.00 91.38 517 GLY A N 1
ATOM 4072 C CA . GLY A 1 517 ? 25.503 -1.914 -9.001 1.00 91.38 517 GLY A CA 1
ATOM 4073 C C . GLY A 1 517 ? 24.352 -1.194 -8.292 1.00 91.38 517 GLY A C 1
ATOM 4074 O O . GLY A 1 517 ? 24.168 -1.394 -7.091 1.00 91.38 517 GLY A O 1
ATOM 4075 N N . THR A 1 518 ? 23.546 -0.413 -9.019 1.00 87.19 518 THR A N 1
ATOM 4076 C CA . THR A 1 518 ? 22.371 0.275 -8.457 1.00 87.19 518 THR A CA 1
ATOM 4077 C C . THR A 1 518 ? 21.262 -0.704 -8.075 1.00 87.19 518 THR A C 1
ATOM 4079 O O . THR A 1 518 ? 20.675 -0.565 -7.003 1.00 87.19 518 THR A O 1
ATOM 4082 N N . ALA A 1 519 ? 21.016 -1.740 -8.887 1.00 84.38 519 ALA A N 1
ATOM 4083 C CA . ALA A 1 519 ? 20.073 -2.807 -8.550 1.00 84.38 519 ALA A CA 1
ATOM 4084 C C . ALA A 1 519 ? 20.491 -3.547 -7.269 1.00 84.38 519 ALA A C 1
ATOM 4086 O O . ALA A 1 519 ? 19.665 -3.756 -6.381 1.00 84.38 519 ALA A O 1
ATOM 4087 N N . ARG A 1 520 ? 21.785 -3.871 -7.125 1.00 92.00 520 ARG A N 1
ATOM 4088 C CA . ARG A 1 520 ? 22.330 -4.484 -5.906 1.00 92.00 520 ARG A CA 1
ATOM 4089 C C . ARG A 1 520 ? 22.116 -3.592 -4.684 1.00 92.00 520 ARG A C 1
ATOM 4091 O O . ARG A 1 520 ? 21.626 -4.082 -3.677 1.00 92.00 520 ARG A O 1
ATOM 4098 N N . GLN A 1 521 ? 22.426 -2.296 -4.777 1.00 89.00 521 GLN A N 1
ATOM 4099 C CA . GLN A 1 521 ? 22.196 -1.343 -3.679 1.00 89.00 521 GLN A CA 1
ATOM 4100 C C . GLN A 1 521 ? 20.716 -1.254 -3.280 1.00 89.00 521 GLN A C 1
ATOM 4102 O O . GLN A 1 521 ? 20.408 -1.240 -2.091 1.00 89.00 521 GLN A O 1
ATOM 4107 N N . CYS A 1 522 ? 19.801 -1.246 -4.252 1.00 88.62 522 CYS A N 1
ATOM 4108 C CA . CYS A 1 522 ? 18.361 -1.228 -3.992 1.00 88.62 522 CYS A CA 1
ATOM 4109 C C . CYS A 1 522 ? 17.890 -2.501 -3.265 1.00 88.62 522 CYS A C 1
ATOM 4111 O O . CYS A 1 522 ? 17.127 -2.421 -2.303 1.00 88.62 522 CYS A O 1
ATOM 4113 N N . LEU A 1 523 ? 18.391 -3.675 -3.668 1.00 84.81 523 LEU A N 1
ATOM 4114 C CA . LEU A 1 523 ? 18.098 -4.936 -2.981 1.00 84.81 523 LEU A CA 1
ATOM 4115 C C . LEU A 1 523 ? 18.670 -4.967 -1.557 1.00 84.81 523 LEU A C 1
ATOM 4117 O O . LEU A 1 523 ? 17.988 -5.436 -0.649 1.00 84.81 523 LEU A O 1
ATOM 4121 N N . THR A 1 524 ? 19.878 -4.435 -1.341 1.00 89.25 524 THR A N 1
ATOM 4122 C CA . THR A 1 524 ? 20.471 -4.324 0.001 1.00 89.25 524 THR A CA 1
ATOM 4123 C C . THR A 1 524 ? 19.629 -3.428 0.913 1.00 89.25 524 THR A C 1
ATOM 4125 O O . THR A 1 524 ? 19.296 -3.848 2.017 1.00 89.25 524 THR A O 1
ATOM 4128 N N . GLN A 1 525 ? 19.202 -2.253 0.436 1.00 87.25 525 GLN A N 1
ATOM 4129 C CA . GLN A 1 525 ? 18.317 -1.358 1.196 1.00 87.25 525 GLN A CA 1
ATOM 4130 C C . GLN A 1 525 ? 16.988 -2.033 1.555 1.00 87.25 525 GLN A C 1
ATOM 4132 O O . GLN A 1 525 ? 16.540 -1.963 2.697 1.00 87.25 525 GLN A O 1
ATOM 4137 N N . ARG A 1 526 ? 16.381 -2.755 0.606 1.00 85.19 526 ARG A N 1
ATOM 4138 C CA . ARG A 1 526 ? 15.130 -3.484 0.849 1.00 85.19 526 ARG A CA 1
ATOM 4139 C C . ARG A 1 526 ? 15.293 -4.597 1.889 1.00 85.19 526 ARG A C 1
ATOM 4141 O O . ARG A 1 526 ? 14.404 -4.806 2.708 1.00 85.19 526 ARG A O 1
ATOM 4148 N N . LEU A 1 527 ? 16.429 -5.295 1.885 1.00 89.31 527 LEU A N 1
ATOM 4149 C CA . LEU A 1 527 ? 16.739 -6.331 2.873 1.00 89.31 527 LEU A CA 1
ATOM 4150 C C . LEU A 1 527 ? 16.923 -5.734 4.280 1.00 89.31 527 LEU A C 1
ATOM 4152 O O . LEU A 1 527 ? 16.471 -6.320 5.265 1.00 89.31 527 LEU A O 1
ATOM 4156 N N . GLU A 1 528 ? 17.541 -4.557 4.391 1.00 88.38 528 GLU A N 1
ATOM 4157 C CA . GLU A 1 528 ? 17.658 -3.820 5.656 1.00 88.38 528 GLU A CA 1
ATOM 4158 C C . GLU A 1 528 ? 16.296 -3.337 6.182 1.00 88.38 528 GLU A C 1
ATOM 4160 O O . GLU A 1 528 ? 16.027 -3.439 7.382 1.00 88.38 528 GLU A O 1
ATOM 4165 N N . GLU A 1 529 ? 15.410 -2.865 5.300 1.00 83.06 529 GLU A N 1
ATOM 4166 C CA . GLU A 1 529 ? 14.037 -2.487 5.656 1.00 83.06 529 GLU A CA 1
ATOM 4167 C C . GLU A 1 529 ? 13.231 -3.677 6.189 1.00 83.06 529 GLU A C 1
ATOM 4169 O O . GLU A 1 529 ? 12.639 -3.567 7.265 1.00 83.06 529 GLU A O 1
ATOM 4174 N N . GLU A 1 530 ? 13.284 -4.824 5.509 1.00 81.31 530 GLU A N 1
ATOM 4175 C CA . GLU A 1 530 ? 12.665 -6.080 5.961 1.00 81.31 530 GLU A CA 1
ATOM 4176 C C . GLU A 1 530 ? 13.240 -6.538 7.312 1.00 81.31 530 GLU A C 1
ATOM 4178 O O . GLU A 1 530 ? 12.498 -6.906 8.225 1.00 81.31 530 GLU A O 1
ATOM 4183 N N . ARG A 1 531 ? 14.564 -6.442 7.519 1.00 88.31 531 ARG A N 1
ATOM 4184 C CA . ARG A 1 531 ? 15.188 -6.742 8.825 1.00 88.31 531 ARG A CA 1
ATOM 4185 C C . ARG A 1 531 ? 14.685 -5.816 9.931 1.00 88.31 531 ARG A C 1
ATOM 4187 O O . ARG A 1 531 ? 14.418 -6.281 11.044 1.00 88.31 531 ARG A O 1
ATOM 4194 N N . ARG A 1 532 ? 14.539 -4.521 9.642 1.00 88.62 532 ARG A N 1
ATOM 4195 C CA . ARG A 1 532 ? 14.006 -3.520 10.577 1.00 88.62 532 ARG A CA 1
ATOM 4196 C C . ARG A 1 532 ? 12.538 -3.798 10.909 1.00 88.62 532 ARG A C 1
ATOM 4198 O O . ARG A 1 532 ? 12.141 -3.642 12.061 1.00 88.62 532 ARG A O 1
ATOM 4205 N N . GLU A 1 533 ? 11.728 -4.191 9.931 1.00 81.44 533 GLU A N 1
ATOM 4206 C CA . GLU A 1 533 ? 10.308 -4.524 10.124 1.00 81.44 533 GLU A CA 1
ATOM 4207 C C . GLU A 1 533 ? 10.127 -5.829 10.891 1.00 81.44 533 GLU A C 1
ATOM 4209 O O . GLU A 1 533 ? 9.401 -5.847 11.885 1.00 81.44 533 GLU A O 1
ATOM 4214 N N . GLY A 1 534 ? 10.896 -6.866 10.558 1.00 81.88 534 GLY A N 1
ATOM 4215 C CA . GLY A 1 534 ? 10.959 -8.093 11.349 1.00 81.88 534 GLY A CA 1
ATOM 4216 C C . GLY A 1 534 ? 11.422 -7.846 12.791 1.00 81.88 534 GLY A C 1
ATOM 4217 O O . GLY A 1 534 ? 10.938 -8.492 13.718 1.00 81.88 534 GLY A O 1
ATOM 4218 N N . GLY A 1 535 ? 12.320 -6.880 13.014 1.00 85.69 535 GLY A N 1
ATOM 4219 C CA . GLY A 1 535 ? 12.712 -6.429 14.353 1.00 85.69 535 GLY A CA 1
ATOM 4220 C C . GLY A 1 535 ? 11.556 -5.817 15.151 1.00 85.69 535 GLY A C 1
ATOM 4221 O O . GLY A 1 535 ? 11.368 -6.175 16.313 1.00 85.69 535 GLY A O 1
ATOM 4222 N N . LYS A 1 536 ? 10.752 -4.949 14.521 1.00 84.12 536 LYS A N 1
ATOM 4223 C CA . LYS A 1 536 ? 9.559 -4.341 15.138 1.00 84.12 536 LYS A CA 1
ATOM 4224 C C . LYS A 1 536 ? 8.499 -5.390 15.471 1.00 84.12 536 LYS A C 1
ATOM 4226 O O . LYS A 1 536 ? 8.067 -5.453 16.616 1.00 84.12 536 LYS A O 1
ATOM 4231 N N . ALA A 1 537 ? 8.178 -6.275 14.527 1.00 77.38 537 ALA A N 1
ATOM 4232 C CA . ALA A 1 537 ? 7.217 -7.356 14.750 1.00 77.38 537 ALA A CA 1
ATOM 4233 C C . ALA A 1 537 ? 7.651 -8.283 15.904 1.00 77.38 537 ALA A C 1
ATOM 4235 O O . ALA A 1 537 ? 6.847 -8.640 16.761 1.00 77.38 537 ALA A O 1
ATOM 4236 N N . ARG A 1 538 ? 8.947 -8.623 15.997 1.00 86.44 538 ARG A N 1
ATOM 4237 C CA . ARG A 1 538 ? 9.480 -9.398 17.134 1.00 86.44 538 ARG A CA 1
ATOM 4238 C C . A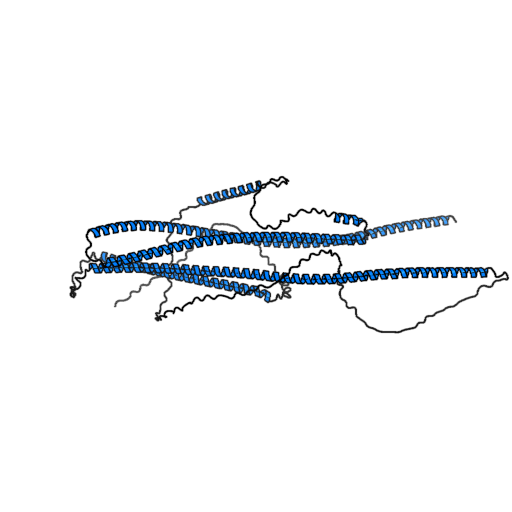RG A 1 538 ? 9.357 -8.662 18.471 1.00 86.44 538 ARG A C 1
ATOM 4240 O O . ARG A 1 538 ? 9.138 -9.316 19.489 1.00 86.44 538 ARG A O 1
ATOM 4247 N N . ALA A 1 539 ? 9.519 -7.340 18.494 1.00 87.62 539 ALA A N 1
ATOM 4248 C CA . ALA A 1 539 ? 9.339 -6.542 19.706 1.00 87.62 539 ALA A CA 1
ATOM 4249 C C . ALA A 1 539 ? 7.864 -6.504 20.145 1.00 87.62 539 ALA A C 1
ATOM 4251 O O . ALA A 1 539 ? 7.581 -6.739 21.317 1.00 87.62 539 ALA A O 1
ATOM 4252 N N . GLU A 1 540 ? 6.936 -6.318 19.204 1.00 84.00 540 GLU A N 1
ATOM 4253 C CA . GLU A 1 540 ? 5.488 -6.344 19.463 1.00 84.00 540 GLU A CA 1
ATOM 4254 C C . GLU A 1 540 ? 5.027 -7.708 19.995 1.00 84.00 540 GLU A C 1
ATOM 4256 O O . GLU A 1 540 ? 4.302 -7.780 20.987 1.00 84.00 540 GLU A O 1
ATOM 4261 N N . VAL A 1 541 ? 5.512 -8.811 19.411 1.00 86.56 541 VAL A N 1
ATOM 4262 C CA . VAL A 1 541 ? 5.224 -10.166 19.913 1.00 86.56 541 VAL A CA 1
ATOM 4263 C C . VAL A 1 541 ? 5.737 -10.352 21.344 1.00 86.56 541 VAL A C 1
ATOM 4265 O O . VAL A 1 541 ? 5.037 -10.938 22.170 1.00 86.56 541 VAL A O 1
ATOM 4268 N N . LYS A 1 542 ? 6.929 -9.836 21.676 1.00 90.38 542 LYS A N 1
ATOM 4269 C CA . LYS A 1 542 ? 7.459 -9.885 23.051 1.00 90.38 542 LYS A CA 1
ATOM 4270 C C . LYS A 1 542 ? 6.588 -9.092 24.026 1.00 90.38 542 LYS A C 1
ATOM 4272 O O . LYS A 1 542 ? 6.290 -9.600 25.104 1.00 90.38 542 LYS A O 1
ATOM 4277 N N . GLU A 1 543 ? 6.151 -7.893 23.651 1.00 91.06 543 GLU A N 1
ATOM 4278 C CA . GLU A 1 543 ? 5.268 -7.059 24.476 1.00 91.06 543 GLU A CA 1
ATOM 4279 C C . GLU A 1 543 ? 3.910 -7.733 24.723 1.00 91.06 543 GLU A C 1
ATOM 4281 O O . GLU A 1 543 ? 3.451 -7.816 25.866 1.00 91.06 543 GLU A O 1
ATOM 4286 N N . LEU A 1 544 ? 3.297 -8.296 23.676 1.00 85.56 544 LEU A N 1
ATOM 4287 C CA . LEU A 1 544 ? 2.049 -9.055 23.793 1.00 85.56 544 LEU A CA 1
ATOM 4288 C C . LEU A 1 544 ? 2.204 -10.275 24.703 1.00 85.56 544 LEU A C 1
ATOM 4290 O O . LEU A 1 544 ? 1.309 -10.562 25.497 1.00 85.56 544 LEU A O 1
ATOM 4294 N N . ASN A 1 545 ? 3.344 -10.963 24.641 1.00 88.56 545 ASN A N 1
ATOM 4295 C CA . ASN A 1 545 ? 3.604 -12.124 25.486 1.00 88.56 545 ASN A CA 1
ATOM 4296 C C . ASN A 1 545 ? 3.762 -11.733 26.969 1.00 88.56 545 ASN A C 1
ATOM 4298 O O . ASN A 1 545 ? 3.205 -12.392 27.846 1.00 88.56 545 ASN A O 1
ATOM 4302 N N . VAL A 1 546 ? 4.434 -10.611 27.261 1.00 91.44 546 VAL A N 1
ATOM 4303 C CA . VAL A 1 546 ? 4.512 -10.047 28.625 1.00 91.44 546 VAL A CA 1
ATOM 4304 C C . VAL A 1 546 ? 3.120 -9.669 29.140 1.00 91.44 546 VAL A C 1
ATOM 4306 O O . VAL A 1 546 ? 2.761 -10.003 30.270 1.00 91.44 546 VAL A O 1
ATOM 4309 N N . ARG A 1 547 ? 2.292 -9.030 28.305 1.00 88.06 547 ARG A N 1
ATOM 4310 C CA . ARG A 1 547 ? 0.913 -8.672 28.666 1.00 88.06 547 ARG A CA 1
ATOM 4311 C C . ARG A 1 547 ? 0.048 -9.906 28.932 1.00 88.06 547 ARG A C 1
ATOM 4313 O O . ARG A 1 547 ? -0.712 -9.915 29.899 1.00 88.06 547 ARG A O 1
ATOM 4320 N N . LEU A 1 548 ? 0.188 -10.950 28.116 1.00 89.88 548 LEU A N 1
ATOM 4321 C CA . LEU A 1 548 ? -0.504 -12.225 28.300 1.00 89.88 548 LEU A CA 1
ATOM 4322 C C . LEU A 1 548 ? -0.105 -12.897 29.621 1.00 89.88 548 LEU A C 1
ATOM 4324 O O . LEU A 1 548 ? -0.976 -13.367 30.353 1.00 89.88 548 LEU A O 1
ATOM 4328 N N . GLN A 1 549 ? 1.186 -12.897 29.968 1.00 93.31 549 GLN A N 1
ATOM 4329 C CA . GLN A 1 549 ? 1.651 -13.394 31.266 1.00 93.31 549 GLN A CA 1
ATOM 4330 C C . GLN A 1 549 ? 1.070 -12.585 32.432 1.00 93.31 549 GLN A C 1
ATOM 4332 O O . GLN A 1 549 ? 0.592 -13.181 33.395 1.00 93.31 549 GLN A O 1
ATOM 4337 N N . GLY A 1 550 ? 1.028 -11.254 32.323 1.00 88.69 550 GLY A N 1
ATOM 4338 C CA . GLY A 1 550 ? 0.388 -10.394 33.324 1.00 88.69 550 GLY A CA 1
ATOM 4339 C C . GLY A 1 550 ? -1.112 -10.666 33.485 1.00 88.69 550 GLY A C 1
ATOM 4340 O O . GLY A 1 550 ? -1.631 -10.672 34.596 1.00 88.69 550 GLY A O 1
ATOM 4341 N N . MET A 1 551 ? -1.831 -10.964 32.400 1.00 81.88 551 MET A N 1
ATOM 4342 C CA . MET A 1 551 ? -3.235 -11.380 32.500 1.00 81.88 551 MET A CA 1
ATOM 4343 C C . MET A 1 551 ? -3.380 -12.754 33.164 1.00 81.88 551 MET A C 1
ATOM 4345 O O . MET A 1 551 ? -4.298 -12.955 33.957 1.00 81.88 551 MET A O 1
ATOM 4349 N N . LYS A 1 552 ? -2.466 -13.693 32.890 1.00 88.75 552 LYS A N 1
ATOM 4350 C CA . LYS A 1 552 ? -2.476 -15.028 33.503 1.00 88.75 552 LYS A CA 1
ATOM 4351 C C . LYS A 1 552 ? -2.302 -14.964 35.023 1.00 88.75 552 LYS A C 1
ATOM 4353 O O . LYS A 1 552 ? -3.013 -15.673 35.731 1.00 88.75 552 LYS A O 1
ATOM 4358 N N . THR A 1 553 ? -1.419 -14.102 35.530 1.00 91.75 553 THR A N 1
ATOM 4359 C CA . THR A 1 553 ? -1.232 -13.924 36.982 1.00 91.75 553 THR A CA 1
ATOM 4360 C C . THR A 1 553 ? -2.459 -13.296 37.647 1.00 91.75 553 THR A C 1
ATOM 4362 O O . THR A 1 553 ? -2.866 -13.744 38.717 1.00 91.75 553 THR A O 1
ATOM 4365 N N . VAL A 1 554 ? -3.114 -12.328 36.994 1.00 88.88 554 VAL A N 1
ATOM 4366 C CA . VAL A 1 554 ? -4.379 -11.748 37.483 1.00 88.88 554 VAL A CA 1
ATOM 4367 C C . VAL A 1 554 ? -5.487 -12.801 37.542 1.00 88.88 554 VAL A C 1
ATOM 4369 O O . VAL A 1 554 ? -6.178 -12.900 38.553 1.00 88.88 554 VAL A O 1
ATOM 4372 N N . VAL A 1 555 ? -5.636 -13.628 36.501 1.00 87.69 555 VAL A N 1
ATOM 4373 C CA . VAL A 1 555 ? -6.632 -14.715 36.487 1.00 87.69 555 VAL A CA 1
ATOM 4374 C C . VAL A 1 555 ? -6.378 -15.713 37.618 1.00 87.69 555 VAL A C 1
ATOM 4376 O O . VAL A 1 555 ? -7.321 -16.083 38.311 1.00 87.69 555 VAL A O 1
ATOM 4379 N N . GLN A 1 556 ? -5.123 -16.100 37.859 1.00 90.44 556 GLN A N 1
ATOM 4380 C CA . GLN A 1 556 ? -4.766 -16.989 38.972 1.00 90.44 556 GLN A CA 1
ATOM 4381 C C . GLN A 1 556 ? -5.099 -16.372 40.340 1.00 90.44 556 GLN A C 1
ATOM 4383 O O . GLN A 1 556 ? -5.654 -17.054 41.198 1.00 90.44 556 GLN A O 1
ATOM 4388 N N . SER A 1 557 ? -4.832 -15.076 40.528 1.00 93.31 557 SER A N 1
ATOM 4389 C CA . SER A 1 557 ? -5.179 -14.363 41.764 1.00 93.31 557 SER A CA 1
ATOM 4390 C C . SER A 1 557 ? -6.691 -14.269 41.989 1.00 93.31 557 SER A C 1
ATOM 4392 O O . SER A 1 557 ? -7.156 -14.388 43.122 1.00 93.31 557 SER A O 1
ATOM 4394 N N . LEU A 1 558 ? -7.474 -14.045 40.931 1.00 86.50 558 LEU A N 1
ATOM 4395 C CA . LEU A 1 558 ? -8.935 -14.022 41.032 1.00 86.50 558 LEU A CA 1
ATOM 4396 C C . LEU A 1 558 ? -9.488 -15.419 41.326 1.00 86.50 558 LEU A C 1
ATOM 4398 O O . LEU A 1 558 ? -10.407 -15.555 42.129 1.00 86.50 558 LEU A O 1
ATOM 4402 N N . GLN A 1 559 ? -8.904 -16.466 40.735 1.00 90.12 559 GLN A N 1
ATOM 4403 C CA . GLN A 1 559 ? -9.269 -17.850 41.034 1.00 90.12 559 GLN A CA 1
ATOM 4404 C C . GLN A 1 559 ? -9.033 -18.200 42.507 1.00 90.12 559 GLN A C 1
ATOM 4406 O O . GLN A 1 559 ? -9.919 -18.797 43.120 1.00 90.12 559 GLN A O 1
ATOM 4411 N N . SER A 1 560 ? -7.899 -17.803 43.099 1.00 93.31 560 SER A N 1
ATOM 4412 C CA . SER A 1 560 ? -7.649 -18.043 44.527 1.00 93.31 560 SER A CA 1
ATOM 4413 C C . SER A 1 560 ? -8.607 -17.261 45.429 1.00 93.31 560 SER A C 1
ATOM 4415 O O . SER A 1 560 ? -9.066 -17.799 46.435 1.00 93.31 560 SER A O 1
ATOM 4417 N N . GLU A 1 561 ? -8.970 -16.028 45.062 1.00 92.00 561 GLU A N 1
ATOM 4418 C CA . GLU A 1 561 ? -9.928 -15.233 45.842 1.00 92.00 561 GLU A CA 1
ATOM 4419 C C . GLU A 1 561 ? -11.347 -15.818 45.790 1.00 92.00 561 GLU A C 1
ATOM 4421 O O . GLU A 1 561 ? -12.023 -15.881 46.815 1.00 92.00 561 GLU A O 1
ATOM 4426 N N . VAL A 1 562 ? -11.783 -16.331 44.632 1.00 88.06 562 VAL A N 1
ATOM 4427 C CA . VAL A 1 562 ? -13.074 -17.031 44.503 1.00 88.06 562 VAL A CA 1
ATOM 4428 C C . VAL A 1 562 ? -13.129 -18.268 45.403 1.00 88.06 562 VAL A C 1
ATOM 4430 O O . VAL A 1 562 ? -14.133 -18.462 46.084 1.00 88.06 562 VAL A O 1
ATOM 4433 N N . HIS A 1 563 ? -12.057 -19.067 45.462 1.00 91.19 563 HIS A N 1
ATOM 4434 C CA . HIS A 1 563 ? -11.997 -20.228 46.362 1.00 91.19 563 HIS A CA 1
ATOM 4435 C C . HIS A 1 563 ? -12.073 -19.795 47.831 1.00 91.19 563 HIS A C 1
ATOM 4437 O O . HIS A 1 563 ? -12.866 -20.333 48.597 1.00 91.19 563 HIS A O 1
ATOM 4443 N N . ARG A 1 564 ? -11.336 -18.745 48.212 1.00 95.06 564 ARG A N 1
ATOM 4444 C CA . ARG A 1 564 ? -11.363 -18.206 49.579 1.00 95.06 564 ARG A CA 1
ATOM 4445 C C . ARG A 1 564 ? -12.756 -17.712 49.988 1.00 95.06 564 ARG A C 1
ATOM 4447 O O . ARG A 1 564 ? -13.185 -17.915 51.124 1.00 95.06 564 ARG A O 1
ATOM 4454 N N . LEU A 1 565 ? -13.475 -17.069 49.065 1.00 86.75 565 LEU A N 1
ATOM 4455 C CA . LEU A 1 565 ? -14.856 -16.635 49.282 1.00 86.75 565 LEU A CA 1
ATOM 4456 C C . LEU A 1 565 ? -15.825 -17.821 49.380 1.00 86.75 565 LEU A C 1
ATOM 4458 O O . LEU A 1 565 ? -16.727 -17.787 50.217 1.00 86.75 565 LEU A O 1
ATOM 4462 N N . GLN A 1 566 ? -15.630 -18.873 48.581 1.00 90.44 566 GLN A N 1
ATOM 4463 C CA . GLN A 1 566 ? -16.409 -20.112 48.684 1.00 90.44 566 GLN A CA 1
ATOM 4464 C C . GLN A 1 566 ? -16.214 -20.792 50.045 1.00 90.44 566 GLN A C 1
ATOM 4466 O O . GLN A 1 566 ? -17.209 -21.137 50.685 1.00 90.44 566 GLN A O 1
ATOM 4471 N N . ASP A 1 567 ? -14.974 -20.902 50.528 1.00 91.94 567 ASP A N 1
ATOM 4472 C CA . ASP A 1 567 ? -14.664 -21.476 51.844 1.00 91.94 567 ASP A CA 1
ATOM 4473 C C . ASP A 1 567 ? -15.307 -20.667 52.979 1.00 91.94 567 ASP A C 1
ATOM 4475 O O . ASP A 1 567 ? -15.936 -21.223 53.882 1.00 91.94 567 ASP A O 1
ATOM 4479 N N . SER A 1 568 ? -15.212 -19.335 52.917 1.00 91.88 568 SER A N 1
ATOM 4480 C CA . SER A 1 568 ? -15.846 -18.439 53.893 1.00 91.88 568 SER A CA 1
ATOM 4481 C C . SER A 1 568 ? -17.373 -18.591 53.904 1.00 91.88 568 SER A C 1
ATOM 4483 O O . SER A 1 568 ? -17.994 -18.648 54.967 1.00 91.88 568 SER A O 1
ATOM 4485 N N . ASN A 1 569 ? -17.991 -18.730 52.727 1.00 87.62 569 ASN A N 1
ATOM 4486 C CA . ASN A 1 569 ? -19.431 -18.938 52.611 1.00 87.62 569 ASN A CA 1
ATOM 4487 C C . ASN A 1 569 ? -19.864 -20.291 53.206 1.00 87.62 569 ASN A C 1
ATOM 4489 O O . ASN A 1 569 ? -20.846 -20.348 53.946 1.00 87.62 569 ASN A O 1
ATOM 4493 N N . GLN A 1 570 ? -19.094 -21.362 52.975 1.00 91.56 570 GLN A N 1
ATOM 4494 C CA . GLN A 1 570 ? -19.337 -22.665 53.607 1.00 91.56 570 GLN A CA 1
ATOM 4495 C C . GLN A 1 570 ? -19.221 -22.591 55.136 1.00 91.56 570 GLN A C 1
ATOM 4497 O O . GLN A 1 570 ? -20.081 -23.113 55.847 1.00 91.56 570 GLN A O 1
ATOM 4502 N N . GLN A 1 571 ? -18.208 -21.895 55.663 1.00 91.69 571 GLN A N 1
ATOM 4503 C CA . GLN A 1 571 ? -18.056 -21.692 57.109 1.00 91.69 571 GLN A CA 1
ATOM 4504 C C . GLN A 1 571 ? -19.231 -20.908 57.710 1.00 91.69 571 GLN A C 1
ATOM 4506 O O . GLN A 1 571 ? -19.721 -21.247 58.790 1.00 91.69 571 GLN A O 1
ATOM 4511 N N . LEU A 1 572 ? -19.707 -19.864 57.024 1.00 85.62 572 LEU A N 1
ATOM 4512 C CA . LEU A 1 572 ? -20.875 -19.096 57.456 1.00 85.62 572 LEU A CA 1
ATOM 4513 C C . LEU A 1 572 ? -22.153 -19.938 57.425 1.00 85.62 572 LEU A C 1
ATOM 4515 O O . LEU A 1 572 ? -22.925 -19.880 58.382 1.00 85.62 572 LEU A O 1
ATOM 4519 N N . GLN A 1 573 ? -22.350 -20.759 56.389 1.00 86.38 573 GLN A N 1
ATOM 4520 C CA . GLN A 1 573 ? -23.464 -21.707 56.323 1.00 86.38 573 GLN A CA 1
ATOM 4521 C C . GLN A 1 573 ? -23.433 -22.691 57.498 1.00 86.38 573 GLN A C 1
ATOM 4523 O O . GLN A 1 573 ? -24.444 -22.826 58.182 1.00 86.38 573 GLN A O 1
ATOM 4528 N N . GLN A 1 574 ? -22.274 -23.286 57.807 1.00 88.25 574 GLN A N 1
ATOM 4529 C CA . GLN A 1 574 ? -22.103 -24.194 58.953 1.00 88.25 574 GLN A CA 1
ATOM 4530 C C . GLN A 1 574 ? -22.428 -23.518 60.298 1.00 88.25 574 GLN A C 1
ATOM 4532 O O . GLN A 1 574 ? -23.093 -24.107 61.162 1.00 88.25 574 GLN A O 1
ATOM 4537 N N . ARG A 1 575 ? -22.005 -22.258 60.475 1.00 84.19 575 ARG A N 1
ATOM 4538 C CA . ARG A 1 575 ? -22.326 -21.449 61.664 1.00 84.19 575 ARG A CA 1
ATOM 4539 C C . ARG A 1 575 ? -23.816 -21.134 61.772 1.00 84.19 575 ARG A C 1
ATOM 4541 O O . ARG A 1 575 ? -24.368 -21.173 62.865 1.00 84.19 575 ARG A O 1
ATOM 4548 N N . LEU A 1 576 ? -24.477 -20.844 60.653 1.00 79.31 576 LEU A N 1
ATOM 4549 C CA . LEU A 1 576 ? -25.921 -20.608 60.606 1.00 79.31 576 LEU A CA 1
ATOM 4550 C C . LEU A 1 576 ? -26.712 -21.858 61.002 1.00 79.31 576 LEU A C 1
ATOM 4552 O O . LEU A 1 576 ? -27.628 -21.754 61.817 1.00 79.31 576 LEU A O 1
ATOM 4556 N N . THR A 1 577 ? -26.324 -23.037 60.505 1.00 82.12 577 THR A N 1
ATOM 4557 C CA . THR A 1 577 ? -26.936 -24.312 60.916 1.00 82.12 577 THR A CA 1
ATOM 4558 C C . THR A 1 577 ? -26.758 -24.580 62.409 1.00 82.12 577 THR A C 1
ATOM 4560 O O . THR A 1 577 ? -27.744 -24.818 63.099 1.00 82.12 577 THR A O 1
ATOM 4563 N N . SER A 1 578 ? -25.550 -24.427 62.952 1.00 79.81 578 SER A N 1
ATOM 4564 C CA . SER A 1 578 ? -25.288 -24.667 64.385 1.00 79.81 578 SER A CA 1
ATOM 4565 C C . SER A 1 578 ? -25.962 -23.643 65.317 1.00 79.81 578 SER A C 1
ATOM 4567 O O . SER A 1 578 ? -26.415 -23.985 66.412 1.00 79.81 578 SER A O 1
ATOM 4569 N N . LEU A 1 579 ? -26.113 -22.387 64.884 1.00 72.62 579 LEU A N 1
ATOM 4570 C CA . LEU A 1 579 ? -26.891 -21.377 65.614 1.00 72.62 579 LEU A CA 1
ATOM 4571 C C . LEU A 1 579 ? -28.404 -21.626 65.553 1.00 72.62 579 LEU A C 1
ATOM 4573 O O . LEU A 1 579 ? -29.119 -21.239 66.478 1.00 72.62 579 LEU A O 1
ATOM 4577 N N . SER A 1 580 ? -28.906 -22.267 64.495 1.00 67.56 580 SER A N 1
ATOM 4578 C CA . SER A 1 580 ? -30.330 -22.607 64.386 1.00 67.56 580 SER A CA 1
ATOM 4579 C C . SER A 1 580 ? -30.770 -23.680 65.395 1.00 67.56 580 SER A C 1
ATOM 4581 O O . SER A 1 580 ? -31.931 -23.691 65.807 1.00 67.56 580 SER A O 1
ATOM 4583 N N . GLU A 1 581 ? -29.833 -24.512 65.863 1.00 60.88 581 GLU A N 1
ATOM 4584 C CA . GLU A 1 581 ? -30.072 -25.619 66.800 1.00 60.88 581 GLU A CA 1
ATOM 4585 C C . GLU A 1 581 ? -30.018 -25.190 68.280 1.00 60.88 581 GLU A C 1
ATOM 4587 O O . GLU A 1 581 ? -30.606 -25.833 69.148 1.00 60.88 581 GLU A O 1
ATOM 4592 N N . THR A 1 582 ? -29.392 -24.053 68.596 1.00 50.94 582 THR A N 1
ATOM 4593 C CA . THR A 1 582 ? -29.192 -23.574 69.976 1.00 50.94 582 THR A CA 1
ATOM 4594 C C . THR A 1 582 ? -30.220 -22.508 70.378 1.00 50.94 582 THR A C 1
ATOM 4596 O O . THR A 1 582 ? -29.904 -21.358 70.679 1.00 50.94 582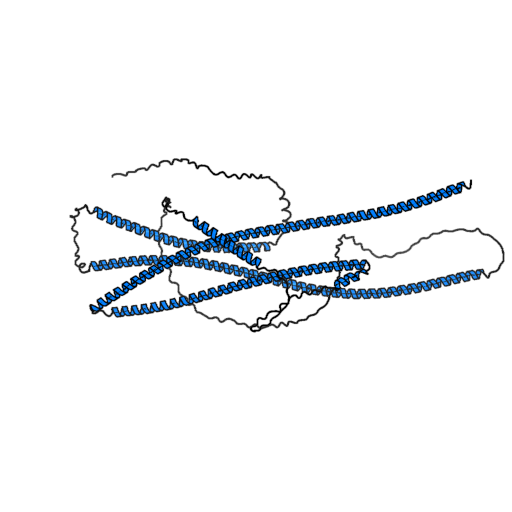 THR A O 1
ATOM 4599 N N . LYS A 1 583 ? -31.504 -22.886 70.417 1.00 49.16 583 LYS A N 1
ATOM 4600 C CA . LYS A 1 583 ? -32.582 -22.063 71.003 1.00 49.16 583 LYS A CA 1
ATOM 4601 C C . LYS A 1 583 ? -32.841 -22.454 72.461 1.00 49.16 583 LYS A C 1
ATOM 4603 O O . LYS A 1 583 ? -33.754 -23.231 72.716 1.00 49.16 583 LYS A O 1
ATOM 4608 N N . ARG A 1 584 ? -32.094 -21.896 73.424 1.00 44.41 584 ARG A N 1
ATOM 4609 C CA . ARG A 1 584 ? -32.560 -21.684 74.818 1.00 44.41 584 ARG A CA 1
ATOM 4610 C C . ARG A 1 584 ? -31.563 -20.834 75.617 1.00 44.41 584 ARG A C 1
ATOM 4612 O O . ARG A 1 584 ? -30.447 -21.264 75.863 1.00 44.41 584 ARG A O 1
ATOM 4619 N N . GLY A 1 585 ? -32.018 -19.649 76.036 1.00 58.16 585 GLY A N 1
ATOM 4620 C CA . GLY A 1 585 ? -31.422 -18.850 77.113 1.00 58.16 585 GLY A CA 1
ATOM 4621 C C . GLY A 1 585 ? -30.182 -18.027 76.757 1.00 58.16 585 GLY A C 1
ATOM 4622 O O . GLY A 1 585 ? -29.118 -18.290 77.300 1.00 58.16 585 GLY A O 1
ATOM 4623 N N . ARG A 1 586 ? -30.311 -16.997 75.905 1.00 58.03 586 ARG A N 1
ATOM 4624 C CA . ARG A 1 586 ? -29.286 -15.937 75.835 1.00 58.03 586 ARG A CA 1
ATOM 4625 C C . ARG A 1 586 ? -29.436 -15.012 77.035 1.00 58.03 586 ARG A C 1
ATOM 4627 O O . ARG A 1 586 ? -30.527 -14.499 77.284 1.00 58.03 586 ARG A O 1
ATOM 4634 N N . THR A 1 587 ? -28.350 -14.830 77.769 1.00 69.88 587 THR A N 1
ATOM 4635 C CA . THR A 1 587 ? -28.267 -13.929 78.919 1.00 69.88 587 THR A CA 1
ATOM 4636 C C . THR A 1 587 ? -28.082 -12.485 78.445 1.00 69.88 587 THR A C 1
ATOM 4638 O O . THR A 1 587 ? -27.639 -12.222 77.329 1.00 69.88 587 THR A O 1
ATOM 4641 N N . ASP A 1 588 ? -28.422 -11.515 79.291 1.00 75.19 588 ASP A N 1
ATOM 4642 C CA . ASP A 1 588 ? -28.363 -10.079 78.967 1.00 75.19 588 ASP A CA 1
ATOM 4643 C C . ASP A 1 588 ? -26.937 -9.597 78.583 1.00 75.19 588 ASP A C 1
ATOM 4645 O O . ASP A 1 588 ? -26.749 -8.630 77.841 1.00 75.19 588 ASP A O 1
ATOM 4649 N N . SER A 1 589 ? -25.901 -10.327 79.016 1.00 80.75 589 SER A N 1
ATOM 4650 C CA . SER A 1 589 ? -24.509 -10.124 78.592 1.00 80.75 589 SER A CA 1
ATOM 4651 C C . SER A 1 589 ? -24.270 -10.443 77.114 1.00 80.75 589 SER A C 1
ATOM 4653 O O . SER A 1 589 ? -23.508 -9.733 76.455 1.00 80.75 589 SER A O 1
ATOM 4655 N N . ASP A 1 590 ? -24.942 -11.461 76.569 1.00 80.75 590 ASP A N 1
ATOM 4656 C CA . ASP A 1 590 ? -24.827 -11.823 75.153 1.00 80.75 590 ASP A CA 1
ATOM 4657 C C . ASP A 1 590 ? -25.472 -10.757 74.270 1.00 80.75 590 ASP A C 1
ATOM 4659 O O . ASP A 1 590 ? -24.938 -10.418 73.214 1.00 80.75 590 ASP A O 1
ATOM 4663 N N . TRP A 1 591 ? -26.576 -10.165 74.732 1.00 79.44 591 TRP A N 1
ATOM 4664 C CA . TRP A 1 591 ? -27.206 -9.034 74.055 1.00 79.44 591 TRP A CA 1
ATOM 4665 C C . TRP A 1 591 ? -26.281 -7.825 73.983 1.00 79.44 591 TRP A C 1
ATOM 4667 O O . TRP A 1 591 ? -26.088 -7.274 72.902 1.00 79.44 591 TRP A O 1
ATOM 4677 N N . LYS A 1 592 ? -25.630 -7.454 75.092 1.00 88.06 592 LYS A N 1
ATOM 4678 C CA . LYS A 1 592 ? -24.654 -6.350 75.095 1.00 88.06 592 LYS A CA 1
ATOM 4679 C C . LYS A 1 592 ? -23.471 -6.616 74.165 1.00 88.06 592 LYS A C 1
ATOM 4681 O O . LYS A 1 592 ? -23.036 -5.704 73.459 1.00 88.06 592 LYS A O 1
ATOM 4686 N N . ARG A 1 593 ? -22.974 -7.857 74.121 1.00 88.44 593 ARG A N 1
ATOM 4687 C CA . ARG A 1 593 ? -21.907 -8.251 73.194 1.00 88.44 593 ARG A CA 1
ATOM 4688 C C . ARG A 1 593 ? -22.359 -8.127 71.739 1.00 88.44 593 ARG A C 1
ATOM 4690 O O . ARG A 1 593 ? -21.663 -7.481 70.959 1.00 88.44 593 ARG A O 1
ATOM 4697 N N . ILE A 1 594 ? -23.529 -8.661 71.394 1.00 82.31 594 ILE A N 1
ATOM 4698 C CA . ILE A 1 594 ? -24.096 -8.567 70.040 1.00 82.31 594 ILE A CA 1
ATOM 4699 C C . ILE A 1 594 ? -24.333 -7.104 69.646 1.00 82.31 594 ILE A C 1
ATOM 4701 O O . ILE A 1 594 ? -24.015 -6.721 68.525 1.00 82.31 594 ILE A O 1
ATOM 4705 N N . GLU A 1 595 ? -24.820 -6.260 70.559 1.00 84.94 595 GLU A N 1
ATOM 4706 C CA . GLU A 1 595 ? -25.011 -4.826 70.306 1.00 84.94 595 GLU A CA 1
ATOM 4707 C C . GLU A 1 595 ? -23.673 -4.118 70.025 1.00 84.94 595 GLU A C 1
ATOM 4709 O O . GLU A 1 595 ? -23.593 -3.261 69.143 1.00 84.94 595 GLU A O 1
ATOM 4714 N N . SER A 1 596 ? -22.603 -4.490 70.740 1.00 90.12 596 SER A N 1
ATOM 4715 C CA . SER A 1 596 ? -21.257 -3.948 70.513 1.00 90.12 596 SER A CA 1
ATOM 4716 C C . SER A 1 596 ? -20.640 -4.430 69.193 1.00 90.12 596 SER A C 1
ATOM 4718 O O . SER A 1 596 ? -20.084 -3.620 68.451 1.00 90.12 596 SER A O 1
ATOM 4720 N N . GLU A 1 597 ? -20.809 -5.712 68.846 1.00 92.38 597 GLU A N 1
ATOM 4721 C CA . GLU A 1 597 ? -20.365 -6.281 67.568 1.00 92.38 597 GLU A CA 1
ATOM 4722 C C . GLU A 1 597 ? -21.139 -5.659 66.397 1.00 92.38 597 GLU A C 1
ATOM 4724 O O . GLU A 1 597 ? -20.536 -5.282 65.393 1.00 92.38 597 GLU A O 1
ATOM 4729 N N . LYS A 1 598 ? -22.453 -5.449 66.547 1.00 88.69 598 LYS A N 1
ATOM 4730 C CA . LYS A 1 598 ? -23.287 -4.723 65.580 1.00 88.69 598 LYS A CA 1
ATOM 4731 C C . LYS A 1 598 ? -22.784 -3.295 65.371 1.00 88.69 598 LYS A C 1
ATOM 4733 O O . LYS A 1 598 ? -22.678 -2.862 64.227 1.00 88.69 598 LYS A O 1
ATOM 4738 N N . ARG A 1 599 ? -22.438 -2.571 66.444 1.00 92.75 599 ARG A N 1
ATOM 4739 C CA . ARG A 1 599 ? -21.862 -1.217 66.347 1.00 92.75 599 ARG A CA 1
ATOM 4740 C C . ARG A 1 599 ? -20.523 -1.217 65.606 1.00 92.75 599 ARG A C 1
ATOM 4742 O O . ARG A 1 599 ? -20.357 -0.438 64.674 1.00 92.75 599 ARG A O 1
ATOM 4749 N N . ALA A 1 600 ? -19.621 -2.137 65.946 1.00 91.62 600 ALA A N 1
ATOM 4750 C CA . ALA A 1 600 ? -18.324 -2.264 65.279 1.00 91.62 600 ALA A CA 1
ATOM 4751 C C . ALA A 1 600 ? -18.453 -2.648 63.792 1.00 91.62 600 ALA A C 1
ATOM 4753 O O . ALA A 1 600 ? -17.702 -2.156 62.949 1.00 91.62 600 ALA A O 1
ATOM 4754 N N . LEU A 1 601 ? -19.408 -3.517 63.443 1.00 89.50 601 LEU A N 1
ATOM 4755 C CA . LEU A 1 601 ? -19.708 -3.852 62.048 1.00 89.50 601 LEU A CA 1
ATOM 4756 C C . LEU A 1 601 ? -20.329 -2.667 61.304 1.00 89.50 601 LEU A C 1
ATOM 4758 O O . LEU A 1 601 ? -19.938 -2.403 60.171 1.00 89.50 601 LEU A O 1
ATOM 4762 N N . SER A 1 602 ? -21.227 -1.916 61.946 1.00 91.50 602 SER A N 1
ATOM 4763 C CA . SER A 1 602 ? -21.818 -0.703 61.372 1.00 91.50 602 SER A CA 1
ATOM 4764 C C . SER A 1 602 ? -20.756 0.350 61.043 1.00 91.50 602 SER A C 1
ATOM 4766 O O . SER A 1 602 ? -20.812 0.967 59.981 1.00 91.50 602 SER A O 1
ATOM 4768 N N . GLU A 1 603 ? -19.762 0.533 61.913 1.00 93.88 603 GLU A N 1
ATOM 4769 C CA . GLU A 1 603 ? -18.642 1.449 61.677 1.00 93.88 603 GLU A CA 1
ATOM 4770 C C . GLU A 1 603 ? -17.758 0.977 60.509 1.00 93.88 603 GLU A C 1
ATOM 4772 O O . GLU A 1 603 ? -17.446 1.758 59.609 1.00 93.88 603 GLU A O 1
ATOM 4777 N N . LYS A 1 604 ? -17.450 -0.327 60.435 1.00 93.31 604 LYS A N 1
ATOM 4778 C CA . LYS A 1 604 ? -16.740 -0.917 59.284 1.00 93.31 604 LYS A CA 1
ATOM 4779 C C . LYS A 1 604 ? -17.506 -0.739 57.971 1.00 93.31 604 LYS A C 1
ATOM 4781 O O . LYS A 1 604 ? -16.889 -0.424 56.956 1.00 93.31 604 LYS A O 1
ATOM 4786 N N . CYS A 1 605 ? -18.829 -0.908 57.974 1.00 86.62 605 CYS A N 1
ATOM 4787 C CA . CYS A 1 605 ? -19.668 -0.649 56.802 1.00 86.62 605 CYS A CA 1
ATOM 4788 C C . CYS A 1 605 ? -19.600 0.822 56.366 1.00 86.62 605 CYS A C 1
ATOM 4790 O O . CYS A 1 605 ? -19.535 1.085 55.166 1.00 86.62 605 CYS A O 1
ATOM 4792 N N . SER A 1 606 ? -19.547 1.769 57.309 1.00 91.62 606 SER A N 1
ATOM 4793 C CA . SER A 1 606 ? -19.370 3.195 56.997 1.00 91.62 606 SER A CA 1
ATOM 4794 C C . SER A 1 606 ? -18.037 3.460 56.289 1.00 91.62 606 SER A C 1
ATOM 4796 O O . SER A 1 606 ? -18.021 4.063 55.217 1.00 91.62 606 SER A O 1
ATOM 4798 N N . VAL A 1 607 ? -16.929 2.930 56.822 1.00 94.12 607 VAL A N 1
ATOM 4799 C CA . VAL A 1 607 ? -15.589 3.077 56.218 1.00 94.12 607 VAL A CA 1
ATOM 4800 C C . VAL A 1 607 ? -15.523 2.437 54.828 1.00 94.12 607 VAL A C 1
ATOM 4802 O O . VAL A 1 607 ? -14.979 3.022 53.891 1.00 94.12 607 VAL A O 1
ATOM 4805 N N . LEU A 1 608 ? -16.105 1.246 54.660 1.00 89.31 608 LEU A N 1
ATOM 4806 C CA . LEU A 1 608 ? -16.176 0.592 53.352 1.00 89.31 608 LEU A CA 1
ATOM 4807 C C . LEU A 1 608 ? -17.016 1.403 52.357 1.00 89.31 608 LEU A C 1
ATOM 4809 O O . LEU A 1 608 ? -16.629 1.510 51.198 1.00 89.31 608 LEU A O 1
ATOM 4813 N N . THR A 1 609 ? -18.107 2.028 52.801 1.00 88.50 609 THR A N 1
ATOM 4814 C CA . THR A 1 609 ? -18.948 2.888 51.951 1.00 88.50 609 THR A CA 1
ATOM 4815 C C . THR A 1 609 ? -18.183 4.123 51.466 1.00 88.50 609 THR A C 1
ATOM 4817 O O . THR A 1 609 ? -18.270 4.484 50.293 1.00 88.50 609 THR A O 1
ATOM 4820 N N . GLU A 1 610 ? -17.381 4.753 52.329 1.00 91.81 610 GLU A N 1
ATOM 4821 C CA . GLU A 1 610 ? -16.499 5.862 51.935 1.00 91.81 610 GLU A CA 1
ATOM 4822 C C . GLU A 1 610 ? -15.400 5.412 50.965 1.00 91.81 610 GLU A C 1
ATOM 4824 O O . GLU A 1 610 ? -15.109 6.105 49.988 1.00 91.81 610 GLU A O 1
ATOM 4829 N N . SER A 1 611 ? -14.825 4.227 51.187 1.00 91.81 611 SER A N 1
ATOM 4830 C CA . SER A 1 611 ? -13.836 3.643 50.278 1.00 91.81 611 SER A CA 1
ATOM 4831 C C . SER A 1 611 ? -14.427 3.351 48.895 1.00 91.81 611 SER A C 1
ATOM 4833 O O . SER A 1 611 ? -13.802 3.691 47.890 1.00 91.81 611 SER A O 1
ATOM 4835 N N . VAL A 1 612 ? -15.642 2.792 48.827 1.00 83.56 612 VAL A N 1
ATOM 4836 C CA . VAL A 1 612 ? -16.369 2.565 47.567 1.00 83.56 612 VAL A CA 1
ATOM 4837 C C . VAL A 1 612 ? -16.608 3.887 46.844 1.00 83.56 612 VAL A C 1
ATOM 4839 O O . VAL A 1 612 ? -16.232 3.999 45.680 1.00 83.56 612 VAL A O 1
ATOM 4842 N N . ARG A 1 613 ? -17.100 4.919 47.544 1.00 91.94 613 ARG A N 1
ATOM 4843 C CA . ARG A 1 613 ? -17.310 6.256 46.964 1.00 91.94 613 ARG A CA 1
ATOM 4844 C C . ARG A 1 613 ? -16.016 6.846 46.389 1.00 91.94 613 ARG A C 1
ATOM 4846 O O . ARG A 1 613 ? -16.002 7.347 45.269 1.00 91.94 613 ARG A O 1
ATOM 4853 N N . SER A 1 614 ? -14.898 6.726 47.108 1.00 93.00 614 SER A N 1
ATOM 4854 C CA . SER A 1 614 ? -13.587 7.172 46.613 1.00 93.00 614 SER A CA 1
ATOM 4855 C C . SER A 1 614 ? -13.133 6.395 45.368 1.00 93.00 614 SER A C 1
ATOM 4857 O O . SER A 1 614 ? -12.546 6.962 44.442 1.00 93.00 614 SER A O 1
ATOM 4859 N N . ILE A 1 615 ? -13.403 5.088 45.304 1.00 85.00 615 ILE A N 1
ATOM 4860 C CA . ILE A 1 615 ? -13.107 4.277 44.118 1.00 85.00 615 ILE A CA 1
ATOM 4861 C C . ILE A 1 615 ? -13.982 4.709 42.937 1.00 85.00 615 ILE A C 1
ATOM 4863 O O . ILE A 1 615 ? -13.444 4.857 41.839 1.00 85.00 615 ILE A O 1
ATOM 4867 N N . GLU A 1 616 ? -15.274 4.957 43.152 1.00 84.50 616 GLU A N 1
ATOM 4868 C CA . GLU A 1 616 ? -16.205 5.457 42.133 1.00 84.50 616 GLU A CA 1
ATOM 4869 C C . GLU A 1 616 ? -15.742 6.796 41.550 1.00 84.50 616 GLU A C 1
ATOM 4871 O O . GLU A 1 616 ? -15.657 6.931 40.328 1.00 84.50 616 GLU A O 1
ATOM 4876 N N . GLU A 1 617 ? -15.329 7.746 42.394 1.00 91.38 617 GLU A N 1
ATOM 4877 C CA . GLU A 1 617 ? -14.776 9.035 41.958 1.00 91.38 617 GLU A CA 1
ATOM 4878 C C . GLU A 1 617 ? -13.528 8.858 41.076 1.00 91.38 617 GLU A C 1
ATOM 4880 O O . GLU A 1 617 ? -13.413 9.476 40.013 1.00 91.38 617 GLU A O 1
ATOM 4885 N N . ARG A 1 618 ? -12.604 7.960 41.451 1.00 86.88 618 ARG A N 1
ATOM 4886 C CA . ARG A 1 618 ? -11.420 7.659 40.621 1.00 86.88 618 ARG A CA 1
ATOM 4887 C C . ARG A 1 618 ? -11.788 6.972 39.308 1.00 86.88 618 ARG A C 1
ATOM 4889 O O . ARG A 1 618 ? -11.158 7.249 38.287 1.00 86.88 618 ARG A O 1
ATOM 4896 N N . VAL A 1 619 ? -12.769 6.068 39.312 1.00 80.62 619 VAL A N 1
ATOM 4897 C CA . VAL A 1 619 ? -13.265 5.411 38.091 1.00 80.62 619 VAL A CA 1
ATOM 4898 C C . VAL A 1 619 ? -13.889 6.448 37.160 1.00 80.62 619 VAL A C 1
ATOM 4900 O O . VAL A 1 619 ? -13.594 6.450 35.963 1.00 80.62 619 VAL A O 1
ATOM 4903 N N . GLN A 1 620 ? -14.675 7.377 37.699 1.00 91.31 620 GLN A N 1
ATOM 4904 C CA . GLN A 1 620 ? -15.256 8.476 36.937 1.00 91.31 620 GLN A CA 1
ATOM 4905 C C . GLN A 1 620 ? -14.167 9.390 36.358 1.00 91.31 620 GLN A C 1
ATOM 4907 O O . GLN A 1 620 ? -14.182 9.667 35.159 1.00 91.31 620 GLN A O 1
ATOM 4912 N N . GLN A 1 621 ? -13.163 9.769 37.156 1.00 92.31 621 GLN A N 1
ATOM 4913 C CA . GLN A 1 621 ? -12.011 10.547 36.690 1.00 92.31 621 GLN A CA 1
ATOM 4914 C C . GLN A 1 621 ? -11.266 9.841 35.547 1.00 92.31 621 GLN A C 1
ATOM 4916 O O . GLN A 1 621 ? -10.980 10.455 34.519 1.00 92.31 621 GLN A O 1
ATOM 4921 N N . LYS A 1 622 ? -10.985 8.539 35.685 1.00 86.69 622 LYS A N 1
ATOM 4922 C CA . LYS A 1 622 ? -10.314 7.753 34.638 1.00 86.69 622 LYS A CA 1
ATOM 4923 C C . LYS A 1 622 ? -11.165 7.591 33.386 1.00 86.69 622 LYS A C 1
ATOM 4925 O O . LYS A 1 622 ? -10.617 7.564 32.288 1.00 86.69 622 LYS A O 1
ATOM 4930 N N . THR A 1 623 ? -12.485 7.533 33.532 1.00 81.69 623 THR A N 1
ATOM 4931 C CA . THR A 1 623 ? -13.411 7.505 32.396 1.00 81.69 623 THR A CA 1
ATOM 4932 C C . THR A 1 623 ? -13.353 8.821 31.619 1.00 81.69 623 THR A C 1
ATOM 4934 O O . THR A 1 623 ? -13.237 8.781 30.397 1.00 81.69 623 THR A O 1
ATOM 4937 N N . CYS A 1 624 ? -13.322 9.969 32.307 1.00 87.00 624 CYS A N 1
ATOM 4938 C CA . CYS A 1 624 ? -13.128 11.281 31.676 1.00 87.00 624 CYS A CA 1
ATOM 4939 C C . CYS A 1 624 ? -11.762 11.397 30.965 1.00 87.00 624 CYS A C 1
ATOM 4941 O O . CYS A 1 624 ? -11.687 11.846 29.822 1.00 87.00 624 CYS A O 1
ATOM 4943 N N . GLU A 1 625 ? -10.673 10.935 31.592 1.00 87.25 625 GLU A N 1
ATOM 4944 C CA . GLU A 1 625 ? -9.343 10.907 30.954 1.00 87.25 625 GLU A CA 1
ATOM 4945 C C . GLU A 1 625 ? -9.319 10.006 29.703 1.00 87.25 625 GLU A C 1
ATOM 4947 O O . GLU A 1 625 ? -8.687 10.329 28.689 1.00 87.25 625 GLU A O 1
ATOM 4952 N N . LEU A 1 626 ? -10.024 8.872 29.744 1.00 79.38 626 LEU A N 1
ATOM 4953 C CA . LEU A 1 626 ? -10.149 7.966 28.605 1.00 79.38 626 LEU A CA 1
ATOM 4954 C C . LEU A 1 626 ? -10.939 8.622 27.466 1.00 79.38 626 LEU A C 1
ATOM 4956 O O . LEU A 1 626 ? -10.515 8.542 26.316 1.00 79.38 626 LEU A O 1
ATOM 4960 N N . THR A 1 627 ? -12.033 9.331 27.758 1.00 86.06 627 THR A N 1
ATOM 4961 C CA . THR A 1 627 ? -12.781 10.066 26.725 1.00 86.06 627 THR A CA 1
ATOM 4962 C C . THR A 1 627 ? -11.949 11.186 26.096 1.00 86.06 627 THR A C 1
ATOM 4964 O O . THR A 1 627 ? -11.924 11.299 24.871 1.00 86.06 627 THR A O 1
ATOM 4967 N N . ASP A 1 628 ? -11.179 11.940 26.885 1.00 85.25 628 ASP A N 1
ATOM 4968 C CA . ASP A 1 628 ? -10.310 13.011 26.374 1.00 85.25 628 ASP A CA 1
ATOM 4969 C C . ASP A 1 628 ? -9.193 12.470 25.466 1.00 85.25 628 ASP A C 1
ATOM 4971 O O . ASP A 1 628 ? -8.878 13.033 24.408 1.00 85.25 628 ASP A O 1
ATOM 4975 N N . THR A 1 629 ? -8.579 11.350 25.859 1.00 79.62 629 THR A N 1
ATOM 4976 C CA . THR A 1 629 ? -7.549 10.687 25.045 1.00 79.62 629 THR A CA 1
ATOM 4977 C C . THR A 1 629 ? -8.134 10.074 23.773 1.00 79.62 629 THR A C 1
ATOM 4979 O O . THR A 1 629 ? -7.519 10.206 22.711 1.00 79.62 629 THR A O 1
ATOM 4982 N N . GLN A 1 630 ? -9.341 9.504 23.837 1.00 83.75 630 GLN A N 1
ATOM 4983 C CA . GLN A 1 630 ? -10.080 9.006 22.675 1.00 83.75 630 GLN A CA 1
ATOM 4984 C C . GLN A 1 630 ? -10.375 10.136 21.676 1.00 83.75 630 GLN A C 1
ATOM 4986 O O . GLN A 1 630 ? -10.094 10.003 20.484 1.00 83.75 630 GLN A O 1
ATOM 4991 N N . GLU A 1 631 ? -10.872 11.285 22.141 1.00 87.56 631 GLU A N 1
ATOM 4992 C CA . GLU A 1 631 ? -11.106 12.448 21.279 1.00 87.56 631 GLU A CA 1
ATOM 4993 C C . GLU A 1 631 ? -9.815 12.961 20.633 1.00 87.56 631 GLU A C 1
ATOM 4995 O O . GLU A 1 631 ? -9.794 13.323 19.450 1.00 87.56 631 GLU A O 1
ATOM 5000 N N . ARG A 1 632 ? -8.714 12.985 21.393 1.00 87.19 632 ARG A N 1
ATOM 5001 C CA . ARG A 1 632 ? -7.401 13.379 20.874 1.00 87.19 632 ARG A CA 1
ATOM 5002 C C . ARG A 1 632 ? -6.911 12.422 19.788 1.00 87.19 632 ARG A C 1
ATOM 5004 O O . ARG A 1 632 ? -6.375 12.897 18.785 1.00 87.19 632 ARG A O 1
ATOM 5011 N N . LEU A 1 633 ? -7.103 11.113 19.959 1.00 71.75 633 LEU A N 1
ATOM 5012 C CA . LEU A 1 633 ? -6.786 10.113 18.936 1.00 71.75 633 LEU A CA 1
ATOM 5013 C C . LEU A 1 633 ? -7.601 10.350 17.661 1.00 71.75 633 LEU A C 1
ATOM 5015 O O . LEU A 1 633 ? -7.009 10.458 16.590 1.00 71.75 633 LEU A O 1
ATOM 5019 N N . VAL A 1 634 ? -8.917 10.564 17.770 1.00 84.81 634 VAL A N 1
ATOM 5020 C CA . VAL A 1 634 ? -9.788 10.849 16.611 1.00 84.81 634 VAL A CA 1
ATOM 5021 C C . VAL A 1 634 ? -9.333 12.099 15.843 1.00 84.81 634 VAL A C 1
ATOM 5023 O O . VAL A 1 634 ? -9.317 12.108 14.608 1.00 84.81 634 VAL A O 1
ATOM 5026 N N . ARG A 1 635 ? -8.910 13.162 16.545 1.00 89.50 635 ARG A N 1
ATOM 5027 C CA . ARG A 1 635 ? -8.352 14.370 15.904 1.00 89.50 635 ARG A CA 1
ATOM 5028 C C . ARG A 1 635 ? -7.042 14.067 15.168 1.00 89.50 635 ARG A C 1
ATOM 5030 O O . ARG A 1 635 ? -6.894 14.460 14.012 1.00 89.50 635 ARG A O 1
ATOM 5037 N N . LEU A 1 636 ? -6.121 13.332 15.795 1.00 77.75 636 LEU A N 1
ATOM 5038 C CA . LEU A 1 636 ? -4.847 12.951 15.174 1.00 77.75 636 LEU A CA 1
ATOM 5039 C C . LEU A 1 636 ? -5.037 12.022 13.967 1.00 77.75 636 LEU A C 1
ATOM 5041 O O . LEU A 1 636 ? -4.346 12.178 12.963 1.00 77.75 636 LEU A O 1
ATOM 5045 N N . GLU A 1 637 ? -5.993 11.096 14.016 1.00 79.56 637 GLU A N 1
ATOM 5046 C CA . GLU A 1 637 ? -6.338 10.246 12.874 1.00 79.56 637 GLU A CA 1
ATOM 5047 C C . GLU A 1 637 ? -6.832 11.059 11.678 1.00 79.56 637 GLU A C 1
ATOM 5049 O O . GLU A 1 637 ? -6.443 10.787 10.538 1.00 79.56 637 GLU A O 1
ATOM 5054 N N . ARG A 1 638 ? -7.672 12.073 11.920 1.00 86.69 638 ARG A N 1
ATOM 5055 C CA . ARG A 1 638 ? -8.126 12.994 10.873 1.00 86.69 638 ARG A CA 1
ATOM 5056 C C . ARG A 1 638 ? -6.943 13.734 10.246 1.00 86.69 638 ARG A C 1
ATOM 5058 O O . ARG A 1 638 ? -6.855 13.787 9.019 1.00 86.69 638 ARG A O 1
ATOM 5065 N N . ASP A 1 639 ? -6.018 14.241 11.058 1.00 78.12 639 ASP A N 1
ATOM 5066 C CA . ASP A 1 639 ? -4.815 14.929 10.573 1.00 78.12 639 ASP A CA 1
ATOM 5067 C C . ASP A 1 639 ? -3.913 13.997 9.749 1.00 78.12 639 ASP A C 1
ATOM 5069 O O . ASP A 1 639 ? -3.392 14.389 8.702 1.00 78.12 639 ASP A O 1
ATOM 5073 N N . VAL A 1 640 ? -3.740 12.742 10.180 1.00 79.00 640 VAL A N 1
ATOM 5074 C CA . VAL A 1 640 ? -2.978 11.728 9.433 1.00 79.00 640 VAL A CA 1
ATOM 5075 C C . VAL A 1 640 ? -3.646 11.421 8.092 1.00 79.00 640 VAL A C 1
ATOM 5077 O O . VAL A 1 640 ? -2.949 11.361 7.079 1.00 79.00 640 VAL A O 1
ATOM 5080 N N . ARG A 1 641 ? -4.979 11.283 8.047 1.00 82.56 641 ARG A N 1
ATOM 5081 C CA . ARG A 1 641 ? -5.724 11.088 6.789 1.00 82.56 641 ARG A CA 1
ATOM 5082 C C . ARG A 1 641 ? -5.533 12.266 5.831 1.00 82.56 641 ARG A C 1
ATOM 5084 O O . ARG A 1 641 ? -5.216 12.049 4.665 1.00 82.56 641 ARG A O 1
ATOM 5091 N N . GLN A 1 642 ? -5.634 13.502 6.322 1.00 82.88 642 GLN A N 1
ATOM 5092 C CA . GLN A 1 642 ? -5.400 14.701 5.508 1.00 82.88 642 GLN A CA 1
ATOM 5093 C C . GLN A 1 642 ? -3.961 14.774 4.977 1.00 82.88 642 GLN A C 1
ATOM 5095 O O . GLN A 1 642 ? -3.745 15.090 3.807 1.00 82.88 642 GLN A O 1
ATOM 5100 N N . LYS A 1 643 ? -2.963 14.436 5.805 1.00 80.75 643 LYS A N 1
ATOM 5101 C CA . LYS A 1 643 ? -1.555 14.379 5.377 1.00 80.75 643 LYS A CA 1
ATOM 5102 C C . LYS A 1 643 ? -1.308 13.295 4.328 1.00 80.75 643 LYS A C 1
ATOM 5104 O O . LYS A 1 643 ? -0.574 13.557 3.380 1.00 80.75 643 LYS A O 1
ATOM 5109 N N . ARG A 1 644 ? -1.925 12.114 4.459 1.00 80.12 644 ARG A N 1
ATOM 5110 C CA . ARG A 1 644 ? -1.863 11.053 3.435 1.00 80.12 644 ARG A CA 1
ATOM 5111 C C . ARG A 1 644 ? -2.427 11.546 2.103 1.00 80.12 644 ARG A C 1
ATOM 5113 O O . ARG A 1 644 ? -1.723 11.486 1.105 1.00 80.12 644 ARG A O 1
ATOM 5120 N N . GLN A 1 645 ? -3.609 12.162 2.119 1.00 85.56 645 GLN A N 1
ATOM 5121 C CA . GLN A 1 645 ? -4.218 12.739 0.917 1.00 85.56 645 GLN A CA 1
ATOM 5122 C C . GLN A 1 645 ? -3.329 13.813 0.263 1.00 85.56 645 GLN A C 1
ATOM 5124 O O . GLN A 1 645 ? -3.211 13.868 -0.959 1.00 85.56 645 GLN A O 1
ATOM 5129 N N . LEU A 1 646 ? -2.662 14.661 1.057 1.00 90.56 646 LEU A N 1
ATOM 5130 C CA . LEU A 1 646 ? -1.711 15.645 0.532 1.00 90.56 646 LEU A CA 1
ATOM 5131 C C . LEU A 1 646 ? -0.490 14.983 -0.124 1.00 90.56 646 LEU A C 1
ATOM 5133 O O . LEU A 1 646 ? -0.057 15.437 -1.183 1.00 90.56 646 LEU A O 1
ATOM 5137 N N . LEU A 1 647 ? 0.059 13.929 0.487 1.00 80.62 647 LEU A N 1
ATOM 5138 C CA . LEU A 1 647 ? 1.182 13.174 -0.073 1.00 80.62 647 LEU A CA 1
ATOM 5139 C C . LEU A 1 647 ? 0.798 12.469 -1.377 1.00 80.62 647 LEU A C 1
ATOM 5141 O O . LEU A 1 647 ? 1.582 12.498 -2.323 1.00 80.62 647 LEU A O 1
ATOM 5145 N N . ASP A 1 648 ? -0.401 11.896 -1.463 1.00 85.31 648 ASP A N 1
ATOM 5146 C CA . ASP A 1 648 ? -0.884 11.252 -2.689 1.00 85.31 648 ASP A CA 1
ATOM 5147 C C . ASP A 1 648 ? -1.081 12.282 -3.813 1.00 85.31 648 ASP A C 1
ATOM 5149 O O . ASP A 1 648 ? -0.540 12.112 -4.905 1.00 85.31 648 ASP A O 1
ATOM 5153 N N . ASN A 1 649 ? -1.670 13.444 -3.505 1.00 87.69 649 ASN A N 1
ATOM 5154 C CA . ASN A 1 649 ? -1.742 14.568 -4.445 1.00 87.69 649 ASN A CA 1
ATOM 5155 C C . ASN A 1 649 ? -0.350 15.037 -4.921 1.00 87.69 649 ASN A C 1
ATOM 5157 O O . ASN A 1 649 ? -0.184 15.442 -6.073 1.00 87.69 649 ASN A O 1
ATOM 5161 N N . GLN A 1 650 ? 0.663 15.032 -4.046 1.00 91.12 650 GLN A N 1
ATOM 5162 C CA . GLN A 1 650 ? 2.040 15.377 -4.422 1.00 91.12 650 GLN A CA 1
ATOM 5163 C C . GLN A 1 650 ? 2.690 14.297 -5.295 1.00 91.12 650 GLN A C 1
ATOM 5165 O O . GLN A 1 650 ? 3.400 14.637 -6.242 1.00 91.12 650 GLN A O 1
ATOM 5170 N N . ARG A 1 651 ? 2.427 13.014 -5.027 1.00 89.75 651 ARG A N 1
ATOM 5171 C CA . ARG A 1 651 ? 2.895 11.895 -5.858 1.00 89.75 651 ARG A CA 1
ATOM 5172 C C . ARG A 1 651 ? 2.313 11.957 -7.264 1.00 89.75 651 ARG A C 1
ATOM 5174 O O . ARG A 1 651 ? 3.060 11.788 -8.222 1.00 89.75 651 ARG A O 1
ATOM 5181 N N . ASP A 1 652 ? 1.026 12.256 -7.403 1.00 87.81 652 ASP A N 1
ATOM 5182 C CA . ASP A 1 652 ? 0.388 12.366 -8.718 1.00 87.81 652 ASP A CA 1
ATOM 5183 C C . ASP A 1 652 ? 0.904 13.575 -9.513 1.00 87.81 652 ASP A C 1
ATOM 5185 O O . ASP A 1 652 ? 1.153 13.478 -10.719 1.00 87.81 652 ASP A O 1
ATOM 5189 N N . LYS A 1 653 ? 1.192 14.693 -8.831 1.00 94.12 653 LYS A N 1
ATOM 5190 C CA . LYS A 1 653 ? 1.904 15.829 -9.441 1.00 94.12 653 LYS A CA 1
ATOM 5191 C C . LYS A 1 653 ? 3.305 15.443 -9.913 1.00 94.12 653 LYS A C 1
ATOM 5193 O O . LYS A 1 653 ? 3.674 15.800 -11.028 1.00 94.12 653 LYS A O 1
ATOM 5198 N N . LEU A 1 654 ? 4.071 14.710 -9.102 1.00 87.25 654 LEU A N 1
ATOM 5199 C CA . LEU A 1 654 ? 5.401 14.235 -9.493 1.00 87.25 654 LEU A CA 1
ATOM 5200 C C . LEU A 1 654 ? 5.331 13.304 -10.705 1.00 87.25 654 LEU A C 1
ATOM 5202 O O . LEU A 1 654 ? 6.080 13.524 -11.647 1.00 87.25 654 LEU A O 1
ATOM 5206 N N . LYS A 1 655 ? 4.393 12.348 -10.740 1.00 93.38 655 LYS A N 1
ATOM 5207 C CA . LYS A 1 655 ? 4.175 11.483 -11.915 1.00 93.38 655 LYS A CA 1
ATOM 5208 C C . LYS A 1 655 ? 3.888 12.294 -13.178 1.00 93.38 655 LYS A C 1
ATOM 5210 O O . LYS A 1 655 ? 4.473 12.026 -14.220 1.00 93.38 655 LYS A O 1
ATOM 5215 N N . THR A 1 656 ? 3.033 13.312 -13.074 1.00 91.31 656 THR A N 1
ATOM 5216 C CA . THR A 1 656 ? 2.702 14.197 -14.203 1.00 91.31 656 THR A CA 1
ATOM 5217 C C . THR A 1 656 ? 3.933 14.965 -14.693 1.00 91.31 656 THR A C 1
ATOM 5219 O O . THR A 1 656 ? 4.168 15.052 -15.895 1.00 91.31 656 THR A O 1
ATOM 5222 N N . LEU A 1 657 ? 4.752 15.488 -13.773 1.00 91.75 657 LEU A N 1
ATOM 5223 C CA . LEU A 1 657 ? 5.997 16.183 -14.114 1.00 91.75 657 LEU A CA 1
ATOM 5224 C C . LEU A 1 657 ? 7.047 15.241 -14.718 1.00 91.75 657 LEU A C 1
ATOM 5226 O O . LEU A 1 657 ? 7.743 15.636 -15.649 1.00 91.75 657 LEU A O 1
ATOM 5230 N N . THR A 1 658 ? 7.154 14.005 -14.224 1.00 92.44 658 THR A N 1
ATOM 5231 C CA . THR A 1 658 ? 8.029 12.975 -14.800 1.00 92.44 658 THR A CA 1
ATOM 5232 C C . THR A 1 658 ? 7.599 12.634 -16.223 1.00 92.44 658 THR A C 1
ATOM 5234 O O . THR A 1 658 ? 8.433 12.695 -17.121 1.00 92.44 658 THR A O 1
ATOM 5237 N N . GLN A 1 659 ? 6.304 12.397 -16.458 1.00 94.81 659 GLN A N 1
ATOM 5238 C CA . GLN A 1 659 ? 5.778 12.157 -17.804 1.00 94.81 659 GLN A CA 1
ATOM 5239 C C . GLN A 1 659 ? 6.055 13.346 -18.735 1.00 94.81 659 GLN A C 1
ATOM 5241 O O . GLN A 1 659 ? 6.523 13.173 -19.855 1.00 94.81 659 GLN A O 1
ATOM 5246 N N . GLN A 1 660 ? 5.846 14.576 -18.255 1.00 95.44 660 GLN A N 1
ATOM 5247 C CA . GLN A 1 660 ? 6.152 15.781 -19.025 1.00 95.44 660 GLN A CA 1
ATOM 5248 C C . GLN A 1 660 ? 7.651 15.895 -19.355 1.00 95.44 660 GLN A C 1
ATOM 5250 O O . GLN A 1 660 ? 8.013 16.358 -20.439 1.00 95.44 660 GLN A O 1
ATOM 5255 N N . ALA A 1 661 ? 8.535 15.491 -18.439 1.00 92.44 661 ALA A N 1
ATOM 5256 C CA . ALA A 1 661 ? 9.975 15.467 -18.675 1.00 92.44 661 ALA A CA 1
ATOM 5257 C C . ALA A 1 661 ? 10.363 14.423 -19.736 1.00 92.44 661 ALA A C 1
ATOM 5259 O O . ALA A 1 661 ? 11.169 14.735 -20.611 1.00 92.44 661 ALA A O 1
ATOM 5260 N N . GLU A 1 662 ? 9.755 13.235 -19.707 1.00 95.19 662 GLU A N 1
ATOM 5261 C CA . GLU A 1 662 ? 9.939 12.187 -20.720 1.00 95.19 662 GLU A CA 1
ATOM 5262 C C . GLU A 1 662 ? 9.449 12.642 -22.103 1.00 95.19 662 GLU A C 1
ATOM 5264 O O . GLU A 1 662 ? 10.177 12.521 -23.091 1.00 95.19 662 GLU A O 1
ATOM 5269 N N . ASP A 1 663 ? 8.269 13.263 -22.178 1.00 95.50 663 ASP A N 1
ATOM 5270 C CA . ASP A 1 663 ? 7.723 13.815 -23.422 1.00 95.50 663 ASP A CA 1
ATOM 5271 C C . ASP A 1 663 ? 8.631 14.916 -23.994 1.00 95.50 663 ASP A C 1
ATOM 5273 O O . ASP A 1 663 ? 8.887 14.984 -25.202 1.00 95.50 663 ASP A O 1
ATOM 5277 N N . ASN A 1 664 ? 9.156 15.789 -23.129 1.00 94.19 664 ASN A N 1
ATOM 5278 C CA . ASN A 1 664 ? 10.114 16.817 -23.525 1.00 94.19 664 ASN A CA 1
ATOM 5279 C C . ASN A 1 664 ? 11.441 16.203 -23.988 1.00 94.19 664 ASN A C 1
ATOM 5281 O O . ASN A 1 664 ? 12.003 16.658 -24.984 1.00 94.19 664 ASN A O 1
ATOM 5285 N N . GLN A 1 665 ? 11.921 15.147 -23.331 1.00 97.31 665 GLN A N 1
ATOM 5286 C CA . GLN A 1 665 ? 13.113 14.417 -23.757 1.00 97.31 665 GLN A CA 1
ATOM 5287 C C . GLN A 1 665 ? 12.910 13.770 -25.134 1.00 97.31 665 GLN A C 1
ATOM 5289 O O . GLN A 1 665 ? 13.797 13.852 -25.984 1.00 97.31 665 GLN A O 1
ATOM 5294 N N . ALA A 1 666 ? 11.735 13.195 -25.399 1.00 95.19 666 ALA A N 1
ATOM 5295 C CA . ALA A 1 666 ? 11.390 12.648 -26.708 1.00 95.19 666 ALA A CA 1
ATOM 5296 C C . ALA A 1 666 ? 11.377 13.734 -27.802 1.00 95.19 666 ALA A C 1
ATOM 5298 O O . ALA A 1 666 ? 11.906 13.515 -28.897 1.00 95.19 666 ALA A O 1
ATOM 5299 N N . LYS A 1 667 ? 10.849 14.931 -27.501 1.00 96.69 667 LYS A N 1
ATOM 5300 C CA . LYS A 1 667 ? 10.901 16.094 -28.408 1.00 96.69 667 LYS A CA 1
ATOM 5301 C C . LYS A 1 667 ? 12.334 16.545 -28.685 1.00 96.69 667 LYS A C 1
ATOM 5303 O O . LYS A 1 667 ? 12.675 16.772 -29.843 1.00 96.69 667 LYS A O 1
ATOM 5308 N N . VAL A 1 668 ? 13.181 16.627 -27.656 1.00 95.06 668 VAL A N 1
ATOM 5309 C CA . VAL A 1 668 ? 14.606 16.966 -27.815 1.00 95.06 668 VAL A CA 1
ATOM 5310 C C . VAL A 1 668 ? 15.299 15.955 -28.724 1.00 95.06 668 VAL A C 1
ATOM 5312 O O . VAL A 1 668 ? 15.925 16.358 -29.698 1.00 95.06 668 VAL A O 1
ATOM 5315 N N . GLN A 1 669 ? 15.104 14.653 -28.501 1.00 96.06 669 GLN A N 1
ATOM 5316 C CA . GLN A 1 669 ? 15.661 13.618 -29.379 1.00 96.06 669 GLN A CA 1
ATOM 5317 C C . GLN A 1 669 ? 15.150 13.725 -30.823 1.00 96.06 669 GLN A C 1
ATOM 5319 O O . GLN A 1 669 ? 15.886 13.434 -31.763 1.00 96.06 669 GLN A O 1
ATOM 5324 N N . SER A 1 670 ? 13.890 14.122 -31.027 1.00 97.44 670 SER A N 1
ATOM 5325 C CA . SER A 1 670 ? 13.351 14.368 -32.369 1.00 97.44 670 SER A CA 1
ATOM 5326 C C . SER A 1 670 ? 14.074 15.522 -33.065 1.00 97.44 670 SER A C 1
ATOM 5328 O O . SER A 1 670 ? 14.516 15.358 -34.201 1.00 97.44 670 SER A O 1
ATOM 5330 N N . MET A 1 671 ? 14.261 16.649 -32.372 1.00 95.31 671 MET A N 1
ATOM 5331 C CA . MET A 1 671 ? 15.008 17.797 -32.900 1.00 95.31 671 MET A CA 1
ATOM 5332 C C . MET A 1 671 ? 16.485 17.457 -33.143 1.00 95.31 671 MET A C 1
ATOM 5334 O O . MET A 1 671 ? 17.056 17.875 -34.143 1.00 95.31 671 MET A O 1
ATOM 5338 N N . GLU A 1 672 ? 17.115 16.653 -32.282 1.00 95.94 672 GLU A N 1
ATOM 5339 C CA . GLU A 1 672 ? 18.489 16.179 -32.492 1.00 95.94 672 GLU A CA 1
ATOM 5340 C C . GLU A 1 672 ? 18.623 15.333 -33.765 1.00 95.94 672 GLU A C 1
ATOM 5342 O O . GLU A 1 672 ? 19.597 15.485 -34.506 1.00 95.94 672 GLU A O 1
ATOM 5347 N N . ARG A 1 673 ? 17.647 14.457 -34.051 1.00 97.06 673 ARG A N 1
ATOM 5348 C CA . ARG A 1 673 ? 17.610 13.693 -35.309 1.00 97.06 673 ARG A CA 1
ATOM 5349 C C . ARG A 1 673 ? 17.486 14.627 -36.509 1.00 97.06 673 ARG A C 1
ATOM 5351 O O . ARG A 1 673 ? 18.252 14.473 -37.453 1.00 97.06 673 ARG A O 1
ATOM 5358 N N . GLU A 1 674 ? 16.594 15.612 -36.450 1.00 97.88 674 GLU A N 1
ATOM 5359 C CA . GLU A 1 674 ? 16.413 16.600 -37.519 1.00 97.88 674 GLU A CA 1
ATOM 5360 C C . GLU A 1 674 ? 17.693 17.416 -37.767 1.00 97.88 674 GLU A C 1
ATOM 5362 O O . GLU A 1 674 ? 18.177 17.495 -38.897 1.00 97.88 674 GLU A O 1
ATOM 5367 N N . VAL A 1 675 ? 18.333 17.915 -36.707 1.00 95.62 675 VAL A N 1
ATOM 5368 C CA . VAL A 1 675 ? 19.631 18.603 -36.796 1.00 95.62 675 VAL A CA 1
ATOM 5369 C C . VAL A 1 675 ? 20.697 17.708 -37.430 1.00 95.62 675 VAL A C 1
ATOM 5371 O O . VAL A 1 675 ? 21.484 18.186 -38.245 1.00 95.62 675 VAL A O 1
ATOM 5374 N N . ASN A 1 676 ? 20.738 16.416 -37.096 1.00 96.44 676 ASN A N 1
ATOM 5375 C CA . ASN A 1 676 ? 21.683 15.485 -37.715 1.00 96.44 676 ASN A CA 1
ATOM 5376 C C . ASN A 1 676 ? 21.383 15.261 -39.203 1.00 96.44 676 ASN A C 1
ATOM 5378 O O . ASN A 1 676 ? 22.316 15.288 -40.001 1.00 96.44 676 ASN A O 1
ATOM 5382 N N . THR A 1 677 ? 20.113 15.137 -39.600 1.00 97.00 677 THR A N 1
ATOM 5383 C CA . THR A 1 677 ? 19.749 15.036 -41.025 1.00 97.00 677 THR A CA 1
ATOM 5384 C C . THR A 1 677 ? 20.123 16.296 -41.811 1.00 97.00 677 THR A C 1
ATOM 5386 O O . THR A 1 677 ? 20.647 16.199 -42.920 1.00 97.00 677 THR A O 1
ATOM 5389 N N . LEU A 1 678 ? 19.947 17.485 -41.223 1.00 96.19 678 LEU A N 1
ATOM 5390 C CA . LEU A 1 678 ? 20.371 18.748 -41.832 1.00 96.19 678 LEU A CA 1
ATOM 5391 C C . LEU A 1 678 ? 21.897 18.854 -41.931 1.00 96.19 678 LEU A C 1
ATOM 5393 O O . LEU A 1 678 ? 22.408 19.348 -42.933 1.00 96.19 678 LEU A O 1
ATOM 5397 N N . LYS A 1 679 ? 22.639 18.361 -40.932 1.00 96.25 679 LYS A N 1
ATOM 5398 C CA . LYS A 1 679 ? 24.107 18.272 -40.997 1.00 96.25 679 LYS A CA 1
ATOM 5399 C C . LYS A 1 679 ? 24.569 17.349 -42.121 1.00 96.25 679 LYS A C 1
ATOM 5401 O O . LYS A 1 679 ? 25.421 17.754 -42.902 1.00 96.25 679 LYS A O 1
ATOM 5406 N N . GLU A 1 680 ? 23.980 16.161 -42.247 1.00 96.88 680 GLU A N 1
ATOM 5407 C CA . GLU A 1 680 ? 24.284 15.229 -43.343 1.00 96.88 680 GLU A CA 1
ATOM 5408 C C . GLU A 1 680 ? 23.987 15.854 -44.717 1.00 96.88 680 GLU A C 1
ATOM 5410 O O . GLU A 1 680 ? 24.782 15.719 -45.649 1.00 96.88 680 GLU A O 1
ATOM 5415 N N . PHE A 1 681 ? 22.883 16.601 -44.837 1.00 97.56 681 PHE A N 1
ATOM 5416 C CA . PHE A 1 681 ? 22.550 17.351 -46.049 1.00 97.56 681 PHE A CA 1
ATOM 5417 C C . PHE A 1 681 ? 23.571 18.459 -46.359 1.00 97.56 681 PHE A C 1
ATOM 5419 O O . PHE A 1 681 ? 24.004 18.593 -47.507 1.00 97.56 681 PHE A O 1
ATOM 5426 N N . LEU A 1 682 ? 23.989 19.237 -45.354 1.00 96.94 682 LEU A N 1
ATOM 5427 C CA . LEU A 1 682 ? 25.015 20.273 -45.510 1.00 96.94 682 LEU A CA 1
ATOM 5428 C C . LEU A 1 682 ? 26.366 19.678 -45.908 1.00 96.94 682 LEU A C 1
ATOM 5430 O O . LEU A 1 682 ? 27.012 20.204 -46.813 1.00 96.94 682 LEU A O 1
ATOM 5434 N N . ASP A 1 683 ? 26.767 18.566 -45.292 1.00 96.81 683 ASP A N 1
ATOM 5435 C CA . ASP A 1 683 ? 27.983 17.850 -45.661 1.00 96.81 683 ASP A CA 1
ATOM 5436 C C . ASP A 1 683 ? 27.898 17.364 -47.111 1.00 96.81 683 ASP A C 1
ATOM 5438 O O . ASP A 1 683 ? 28.835 17.572 -47.881 1.00 96.81 683 ASP A O 1
ATOM 5442 N N . HIS A 1 684 ? 26.769 16.790 -47.536 1.00 97.81 684 HIS A N 1
ATOM 5443 C CA . HIS A 1 684 ? 26.572 16.376 -48.927 1.00 97.81 684 HIS A CA 1
ATOM 5444 C C . HIS A 1 684 ? 26.663 17.555 -49.910 1.00 97.81 684 HIS A C 1
ATOM 5446 O O . HIS A 1 684 ? 27.359 17.471 -50.926 1.00 97.81 684 HIS A O 1
ATOM 5452 N N . SER A 1 685 ? 26.010 18.676 -49.589 1.00 97.44 685 SER A N 1
ATOM 5453 C CA . SER A 1 685 ? 26.069 19.906 -50.384 1.00 97.44 685 SER A CA 1
ATOM 5454 C C . SER A 1 685 ? 27.496 20.454 -50.475 1.00 97.44 685 SER A C 1
ATOM 5456 O O . SER A 1 685 ? 27.963 20.800 -51.560 1.00 97.44 685 SER A O 1
ATOM 5458 N N . ARG A 1 686 ? 28.241 20.440 -49.363 1.00 98.06 686 ARG A N 1
ATOM 5459 C CA . ARG A 1 686 ? 29.652 20.835 -49.319 1.00 98.06 686 ARG A CA 1
ATOM 5460 C C . ARG A 1 686 ? 30.520 19.962 -50.224 1.00 98.06 686 ARG A C 1
ATOM 5462 O O . ARG A 1 686 ? 31.247 20.506 -51.044 1.00 98.06 686 ARG A O 1
ATOM 5469 N N . HIS A 1 687 ? 30.390 18.635 -50.159 1.00 97.50 687 HIS A N 1
ATOM 5470 C CA . HIS A 1 687 ? 31.129 17.728 -51.052 1.00 97.50 687 HIS A CA 1
ATOM 5471 C C . HIS A 1 687 ? 30.818 17.999 -52.534 1.00 97.50 687 HIS A C 1
ATOM 5473 O O . HIS A 1 687 ? 31.707 17.915 -53.385 1.00 97.50 687 HIS A O 1
ATOM 5479 N N . LYS A 1 688 ? 29.564 18.345 -52.859 1.00 97.75 688 LYS A N 1
ATOM 5480 C CA . LYS A 1 688 ? 29.170 18.741 -54.218 1.00 97.75 688 LYS A CA 1
ATOM 5481 C C . LYS A 1 688 ? 29.852 20.044 -54.643 1.00 97.75 688 LYS A C 1
ATOM 5483 O O . LYS A 1 688 ? 30.370 20.107 -55.755 1.00 97.75 688 LYS A O 1
ATOM 5488 N N . VAL A 1 689 ? 29.885 21.054 -53.771 1.00 97.06 689 VAL A N 1
ATOM 5489 C CA . VAL A 1 689 ? 30.605 22.315 -54.018 1.00 97.06 689 VAL A CA 1
ATOM 5490 C C . VAL A 1 689 ? 32.098 22.060 -54.216 1.00 97.06 689 VAL A C 1
ATOM 5492 O O . VAL A 1 689 ? 32.646 22.530 -55.207 1.00 97.06 689 VAL A O 1
ATOM 5495 N N . ASP A 1 690 ? 32.734 21.262 -53.356 1.00 96.56 690 ASP A N 1
ATOM 5496 C CA . ASP A 1 690 ? 34.159 20.920 -53.466 1.00 96.56 690 ASP A CA 1
ATOM 5497 C C . ASP A 1 690 ? 34.458 20.194 -54.795 1.00 96.56 690 ASP A C 1
ATOM 5499 O O . ASP A 1 690 ? 35.444 20.486 -55.471 1.00 96.56 690 ASP A O 1
ATOM 5503 N N . THR A 1 691 ? 33.563 19.299 -55.233 1.00 97.75 691 THR A N 1
ATOM 5504 C CA . THR A 1 691 ? 33.680 18.605 -56.529 1.00 97.75 691 THR A CA 1
ATOM 5505 C C . THR A 1 691 ? 33.589 19.579 -57.707 1.00 97.75 691 THR A C 1
ATOM 5507 O O . THR A 1 691 ? 34.404 19.508 -58.628 1.00 97.75 691 THR A O 1
ATOM 5510 N N . LEU A 1 692 ? 32.628 20.508 -57.679 1.00 96.94 692 LEU A N 1
ATOM 5511 C CA . LEU A 1 692 ? 32.482 21.544 -58.707 1.00 96.94 692 LEU A CA 1
ATOM 5512 C C . LEU A 1 692 ? 33.677 22.508 -58.712 1.00 96.94 692 LEU A C 1
ATOM 5514 O O . LEU A 1 692 ? 34.148 22.895 -59.778 1.00 96.94 692 LEU A O 1
ATOM 5518 N N . GLN A 1 693 ? 34.213 22.857 -57.540 1.00 97.12 693 GLN A N 1
ATOM 5519 C CA . GLN A 1 693 ? 35.432 23.659 -57.427 1.00 97.12 693 GLN A CA 1
ATOM 5520 C C . GLN A 1 693 ? 36.631 22.943 -58.057 1.00 97.12 693 GLN A C 1
ATOM 5522 O O . GLN A 1 693 ? 37.353 23.563 -58.834 1.00 97.12 693 GLN A O 1
ATOM 5527 N N . MET A 1 694 ? 36.810 21.642 -57.797 1.00 96.81 694 MET A N 1
ATOM 5528 C CA . MET A 1 694 ? 37.861 20.835 -58.432 1.00 96.81 694 MET A CA 1
ATOM 5529 C C . MET A 1 694 ? 37.710 20.750 -59.959 1.00 96.81 694 MET A C 1
ATOM 5531 O O . MET A 1 694 ? 38.708 20.737 -60.683 1.00 96.81 694 MET A O 1
ATOM 5535 N N . GLN A 1 695 ? 36.478 20.668 -60.468 1.00 96.81 695 GLN A N 1
ATOM 5536 C CA . GLN A 1 695 ? 36.215 20.703 -61.910 1.00 96.81 695 GLN A CA 1
ATOM 5537 C C . GLN A 1 695 ? 36.584 22.068 -62.501 1.00 96.81 695 GLN A C 1
ATOM 5539 O O . GLN A 1 695 ? 37.332 22.126 -63.473 1.00 96.81 695 GLN A O 1
ATOM 5544 N N . LEU A 1 696 ? 36.164 23.159 -61.855 1.00 97.31 696 LEU A N 1
ATOM 5545 C CA . LEU A 1 696 ? 36.491 24.521 -62.276 1.00 97.31 696 LEU A CA 1
ATOM 5546 C C . LEU A 1 696 ? 38.005 24.782 -62.287 1.00 97.31 696 LEU A C 1
ATOM 5548 O O . LEU A 1 696 ? 38.506 25.459 -63.183 1.00 97.31 696 LEU A O 1
ATOM 5552 N N . THR A 1 697 ? 38.755 24.267 -61.307 1.00 96.88 697 THR A N 1
ATOM 5553 C CA . THR A 1 697 ? 40.221 24.398 -61.299 1.00 96.88 697 THR A CA 1
ATOM 5554 C C . THR A 1 697 ? 40.866 23.640 -62.456 1.00 96.88 697 THR A C 1
ATOM 5556 O O . THR A 1 697 ? 41.750 24.195 -63.102 1.00 96.88 697 THR A O 1
ATOM 5559 N N . ARG A 1 698 ? 40.388 22.428 -62.780 1.00 97.38 698 ARG A N 1
ATOM 5560 C CA . ARG A 1 698 ? 40.875 21.661 -63.943 1.00 97.38 698 ARG A CA 1
ATOM 5561 C C . ARG A 1 698 ? 40.581 22.377 -65.259 1.00 97.38 698 ARG A C 1
ATOM 5563 O O . ARG A 1 698 ? 41.486 22.543 -66.067 1.00 97.38 698 ARG A O 1
ATOM 5570 N N . GLU A 1 699 ? 39.361 22.879 -65.445 1.00 96.31 699 GLU A N 1
ATOM 5571 C CA . GLU A 1 699 ? 39.005 23.647 -66.646 1.00 96.31 699 GLU A CA 1
ATOM 5572 C C . GLU A 1 699 ? 39.839 24.927 -66.785 1.00 96.31 699 GLU A C 1
ATOM 5574 O O . GLU A 1 699 ? 40.251 25.286 -67.889 1.00 96.31 699 GLU A O 1
ATOM 5579 N N . LYS A 1 700 ? 40.143 25.612 -65.672 1.00 96.56 700 LYS A N 1
ATOM 5580 C CA . LYS A 1 700 ? 41.068 26.755 -65.676 1.00 96.56 700 LYS A CA 1
ATOM 5581 C C . LYS A 1 700 ? 42.466 26.340 -66.129 1.00 96.56 700 LYS A C 1
ATOM 5583 O O . LYS A 1 700 ? 43.033 27.015 -66.985 1.00 96.56 700 LYS A O 1
ATOM 5588 N N . GLU A 1 701 ? 43.015 25.253 -65.592 1.00 97.19 701 GLU A N 1
ATOM 5589 C CA . GLU A 1 701 ? 44.322 24.726 -66.002 1.00 97.19 701 GLU A CA 1
ATOM 5590 C C . GLU A 1 701 ? 44.340 24.362 -67.490 1.00 97.19 701 GLU A C 1
ATOM 5592 O O . GLU A 1 701 ? 45.235 24.800 -68.214 1.00 97.19 701 GLU A O 1
ATOM 5597 N N . ASP A 1 702 ? 43.334 23.641 -67.978 1.00 95.69 702 ASP A N 1
ATOM 5598 C CA . ASP A 1 702 ? 43.240 23.250 -69.386 1.00 95.69 702 ASP A CA 1
ATOM 5599 C C . ASP A 1 702 ? 43.063 24.465 -70.307 1.00 95.69 702 ASP A C 1
ATOM 5601 O O . ASP A 1 702 ? 43.740 24.555 -71.333 1.00 95.69 702 ASP A O 1
ATOM 5605 N N . LYS A 1 703 ? 42.285 25.477 -69.896 1.00 97.00 703 LYS A N 1
ATOM 5606 C CA . LYS A 1 703 ? 42.220 26.775 -70.587 1.00 97.00 703 LYS A CA 1
ATOM 5607 C C . LYS A 1 703 ? 43.588 27.456 -70.638 1.00 97.00 703 LYS A C 1
ATOM 5609 O O . LYS A 1 703 ? 43.966 27.972 -71.688 1.00 97.00 703 LYS A O 1
ATOM 5614 N N . THR A 1 704 ? 44.356 27.459 -69.543 1.00 96.50 704 THR A N 1
ATOM 5615 C CA . THR A 1 704 ? 45.712 28.036 -69.567 1.00 96.50 704 THR A CA 1
ATOM 5616 C C . THR A 1 704 ? 46.666 27.262 -70.479 1.00 96.50 704 THR A C 1
ATOM 5618 O O . THR A 1 704 ? 47.480 27.888 -71.155 1.00 96.50 704 THR A O 1
ATOM 5621 N N . LYS A 1 705 ? 46.559 25.926 -70.559 1.00 95.75 705 LYS A N 1
ATOM 5622 C CA . LYS A 1 705 ? 47.332 25.104 -71.507 1.00 95.75 705 LYS A CA 1
ATOM 5623 C C . LYS A 1 705 ? 46.945 25.420 -72.953 1.00 95.75 705 LYS A C 1
ATOM 5625 O O . LYS A 1 705 ? 47.832 25.644 -73.769 1.00 95.75 705 LYS A O 1
ATOM 5630 N N . ALA A 1 706 ? 45.649 25.510 -73.251 1.00 95.25 706 ALA A N 1
ATOM 5631 C CA . ALA A 1 706 ? 45.149 25.866 -74.577 1.00 95.25 706 ALA A CA 1
ATOM 5632 C C . ALA A 1 706 ? 45.619 27.264 -75.014 1.00 95.25 706 ALA A C 1
ATOM 5634 O O . ALA A 1 706 ? 46.085 27.427 -76.136 1.00 95.25 706 ALA A O 1
ATOM 5635 N N . LEU A 1 707 ? 45.587 28.257 -74.114 1.00 95.88 707 LEU A N 1
ATOM 5636 C CA . LEU A 1 707 ? 46.116 29.599 -74.390 1.00 95.88 707 LEU A CA 1
ATOM 5637 C C . LEU A 1 707 ? 47.630 29.596 -74.654 1.00 95.88 707 LEU A C 1
ATOM 5639 O O . LEU A 1 707 ? 48.087 30.319 -75.534 1.00 95.88 707 LEU A O 1
ATOM 5643 N N . LYS A 1 708 ? 48.410 28.779 -73.930 1.00 95.75 708 LYS A N 1
ATOM 5644 C CA . LYS A 1 708 ? 49.854 28.605 -74.184 1.00 95.75 708 LYS A CA 1
ATOM 5645 C C . LYS A 1 708 ? 50.138 27.935 -75.530 1.00 95.75 708 LYS A C 1
ATOM 5647 O O . LYS A 1 708 ? 51.080 28.326 -76.209 1.00 95.75 708 LYS A O 1
ATOM 5652 N N . LEU A 1 709 ? 49.343 26.934 -75.911 1.00 95.50 709 LEU A N 1
ATOM 5653 C CA . LEU A 1 709 ? 49.445 26.303 -77.229 1.00 95.50 709 LEU A CA 1
ATOM 5654 C C . LEU A 1 709 ? 49.105 27.307 -78.331 1.00 95.50 709 LEU A C 1
ATOM 5656 O O . LEU A 1 709 ? 49.877 27.455 -79.269 1.00 95.50 709 LEU A O 1
ATOM 5660 N N . LEU A 1 710 ? 48.019 28.066 -78.169 1.00 94.81 710 LEU A N 1
ATOM 5661 C CA . LEU A 1 710 ? 47.606 29.093 -79.123 1.00 94.81 710 LEU A CA 1
ATOM 5662 C C . LEU A 1 710 ? 48.670 30.186 -79.288 1.00 94.81 710 LEU A C 1
ATOM 5664 O O . LEU A 1 710 ? 48.979 30.558 -80.416 1.00 94.81 710 LEU A O 1
ATOM 5668 N N . SER A 1 711 ? 49.287 30.656 -78.199 1.00 95.38 711 SER A N 1
ATOM 5669 C CA . SER A 1 711 ? 50.396 31.617 -78.280 1.00 95.38 711 SER A CA 1
ATOM 5670 C C . SER A 1 711 ? 51.688 31.011 -78.845 1.00 95.38 711 SER A C 1
ATOM 5672 O O . SER A 1 711 ? 52.514 31.739 -79.393 1.00 95.38 711 SER A O 1
ATOM 5674 N N . SER A 1 712 ? 51.892 29.692 -78.741 1.00 94.56 712 SER A N 1
ATOM 5675 C CA . SER A 1 712 ? 52.959 28.984 -79.465 1.00 94.56 712 SER A CA 1
ATOM 5676 C C . SER A 1 712 ? 52.683 28.949 -80.965 1.00 94.56 712 SER A C 1
ATOM 5678 O O . SER A 1 712 ? 53.514 29.425 -81.732 1.00 94.56 712 SER A O 1
ATOM 5680 N N . CYS A 1 713 ? 51.493 28.505 -81.378 1.00 92.88 713 CYS A N 1
ATOM 5681 C CA . CYS A 1 713 ? 51.094 28.466 -82.786 1.00 92.88 713 CYS A CA 1
ATOM 5682 C C . CYS A 1 713 ? 51.098 29.862 -83.427 1.00 92.88 713 CYS A C 1
ATOM 5684 O O . CYS A 1 713 ? 51.522 30.010 -84.566 1.00 92.88 713 CYS A O 1
ATOM 5686 N N . GLN A 1 714 ? 50.675 30.906 -82.701 1.00 93.69 714 GLN A N 1
ATOM 5687 C CA . GLN A 1 714 ? 50.775 32.290 -83.178 1.00 93.69 714 GLN A CA 1
ATOM 5688 C C . GLN A 1 714 ? 52.229 32.711 -83.428 1.00 93.69 714 GLN A C 1
ATOM 5690 O O . GLN A 1 714 ? 52.502 33.321 -84.455 1.00 93.69 714 GLN A O 1
ATOM 5695 N N . ARG A 1 715 ? 53.168 32.364 -82.534 1.00 93.06 715 ARG A N 1
ATOM 5696 C CA . ARG A 1 715 ? 54.602 32.645 -82.735 1.00 93.06 715 ARG A CA 1
ATOM 5697 C C . ARG A 1 715 ? 55.177 31.886 -83.929 1.00 93.06 715 ARG A C 1
ATOM 5699 O O . ARG A 1 715 ? 55.936 32.470 -84.693 1.00 93.06 715 ARG A O 1
ATOM 5706 N N . GLU A 1 716 ? 54.813 30.616 -84.096 1.00 90.38 716 GLU A N 1
ATOM 5707 C CA . GLU A 1 716 ? 55.213 29.801 -85.251 1.00 90.38 716 GLU A CA 1
ATOM 5708 C C . GLU A 1 716 ? 54.696 30.403 -86.563 1.00 90.38 716 GLU A C 1
ATOM 5710 O O . GLU A 1 716 ? 55.474 30.587 -87.495 1.00 90.38 716 GLU A O 1
ATOM 5715 N N . LEU A 1 717 ? 53.423 30.812 -86.606 1.00 87.75 717 LEU A N 1
ATOM 5716 C CA . LEU A 1 717 ? 52.842 31.505 -87.757 1.00 87.75 717 LEU A CA 1
ATOM 5717 C C . LEU A 1 717 ? 53.566 32.823 -88.055 1.00 87.75 717 LEU A C 1
ATOM 5719 O O . LEU A 1 717 ? 53.940 33.060 -89.201 1.00 87.75 717 LEU A O 1
ATOM 5723 N N . SER A 1 718 ? 53.830 33.657 -87.044 1.00 87.62 718 SER A N 1
ATOM 5724 C CA . SER A 1 718 ? 54.609 34.889 -87.229 1.00 87.62 718 SER A CA 1
ATOM 5725 C C . SER A 1 718 ? 56.014 34.613 -87.773 1.00 87.62 718 SER A C 1
ATOM 5727 O O . SER A 1 718 ? 56.456 35.328 -88.663 1.00 87.62 718 SER A O 1
ATOM 5729 N N . HIS A 1 719 ? 56.693 33.556 -87.312 1.00 82.50 719 HIS A N 1
ATOM 5730 C CA . HIS A 1 719 ? 57.980 33.138 -87.876 1.00 82.50 719 HIS A CA 1
ATOM 5731 C C . HIS A 1 719 ? 57.867 32.694 -89.337 1.00 82.50 719 HIS A C 1
ATOM 5733 O O . HIS A 1 719 ? 58.709 33.075 -90.143 1.00 82.50 719 HIS A O 1
ATOM 5739 N N . THR A 1 720 ? 56.836 31.922 -89.697 1.00 79.12 720 THR A N 1
ATOM 5740 C CA . THR A 1 720 ? 56.635 31.510 -91.095 1.00 79.12 720 THR A CA 1
ATOM 5741 C C . THR A 1 720 ? 56.341 32.694 -92.008 1.00 79.12 720 THR A C 1
ATOM 5743 O O . THR A 1 720 ? 56.923 32.758 -93.081 1.00 79.12 720 THR A O 1
ATOM 5746 N N . VAL A 1 721 ? 55.527 33.658 -91.561 1.00 78.44 721 VAL A N 1
ATOM 5747 C CA . VAL A 1 721 ? 55.215 34.878 -92.323 1.00 78.44 721 VAL A CA 1
ATOM 5748 C C . VAL A 1 721 ? 56.466 35.743 -92.514 1.00 78.44 721 VAL A C 1
ATOM 5750 O O . VAL A 1 721 ? 56.720 36.197 -93.627 1.00 78.44 721 VAL A O 1
ATOM 5753 N N . SER A 1 722 ? 57.283 35.924 -91.469 1.00 74.69 722 SER A N 1
ATOM 5754 C CA . SER A 1 722 ? 58.548 36.668 -91.569 1.00 74.69 722 SER A CA 1
ATOM 5755 C C . SER A 1 722 ? 59.604 35.964 -92.427 1.00 74.69 722 SER A C 1
ATOM 5757 O O . SER A 1 722 ? 60.386 36.636 -93.088 1.00 74.69 722 SER A O 1
ATOM 5759 N N . ASN A 1 723 ? 59.644 34.627 -92.435 1.00 70.44 723 ASN A N 1
ATOM 5760 C CA . ASN A 1 723 ? 60.566 33.876 -93.292 1.00 70.44 723 ASN A CA 1
ATOM 5761 C C . ASN A 1 723 ? 60.100 33.867 -94.755 1.00 70.44 723 ASN A C 1
ATOM 5763 O O . ASN A 1 723 ? 60.930 33.972 -95.645 1.00 70.44 723 ASN A O 1
ATOM 5767 N N . SER A 1 724 ? 58.789 33.811 -95.017 1.00 61.72 724 SER A N 1
ATOM 5768 C CA . SER A 1 724 ? 58.256 33.930 -96.381 1.00 61.72 724 SER A CA 1
ATOM 5769 C C . SER A 1 724 ? 58.404 35.331 -96.978 1.00 61.72 724 SER A C 1
ATOM 5771 O O . SER A 1 724 ? 58.369 35.457 -98.190 1.00 61.72 724 SER A O 1
ATOM 5773 N N . SER A 1 725 ? 58.586 36.377 -96.160 1.00 54.47 725 SER A N 1
ATOM 5774 C CA . SER A 1 725 ? 58.855 37.739 -96.650 1.00 54.47 725 SER A CA 1
ATOM 5775 C C . SER A 1 725 ? 60.346 38.044 -96.850 1.00 54.47 725 SER A C 1
ATOM 5777 O O . SER A 1 725 ? 60.684 39.202 -97.070 1.00 54.47 725 SER A O 1
ATOM 5779 N N . ALA A 1 726 ? 61.239 37.067 -96.654 1.00 53.81 726 ALA A N 1
ATOM 5780 C CA . ALA A 1 726 ? 62.681 37.212 -96.879 1.00 53.81 726 ALA A CA 1
ATOM 5781 C C . ALA A 1 726 ? 63.148 36.569 -98.201 1.00 53.81 726 ALA A C 1
ATOM 5783 O O . ALA A 1 726 ? 64.296 36.774 -98.589 1.00 53.81 726 ALA A O 1
ATOM 5784 N N . ASP A 1 727 ? 62.267 35.815 -98.867 1.00 49.81 727 ASP A N 1
ATOM 5785 C CA . ASP A 1 727 ? 62.499 35.174 -100.169 1.00 49.81 727 ASP A CA 1
ATOM 5786 C C . ASP A 1 727 ? 61.790 35.903 -101.340 1.00 49.81 727 ASP A C 1
ATOM 5788 O O . ASP A 1 727 ? 61.891 35.454 -102.482 1.00 49.81 727 ASP A O 1
ATOM 5792 N N . ASP A 1 728 ? 61.127 37.035 -101.064 1.00 43.91 728 ASP A N 1
ATOM 5793 C CA . ASP A 1 728 ? 60.680 38.055 -102.034 1.00 43.91 728 ASP A CA 1
ATOM 5794 C C . ASP A 1 728 ? 61.543 39.318 -101.865 1.00 43.91 728 ASP A C 1
ATOM 5796 O O . ASP A 1 728 ? 61.893 39.953 -102.891 1.00 43.91 728 ASP A O 1
#

Secondary structure (DSSP, 8-state):
---------PPPPP------PPP------------------SSSSSTTSSSS----HHHHHHHHHHHHHHHHHHHHHHHHHHHHHHHHHHHHHHHHHHHHHHHHHHHHHHHHHHHHHHHHHHGGG--------------TTGGGSS-HHHHHHHHHHHHHHHHHHHHHHHHHHHHHHHHHHHHHHHHHHHHHHHHHHHHHHHHHHHHHHHHHHHHHHHHHHHHHHHHHHHHHHHHHHHHHHHHHHHHHHHHHHHHHHHHHHHHHHHHHHHHHHHHHHHHHHHHHHHHHTSSS---------------------------------------------------------------------------------PPPPPP-------------------------------HHHHHHHHHHHHHHHHHHHHHHHHHHHT----------------------PPP-----------HHHHHHHHHGGGS-HHHHHHHHHHHHHHHHHHHHHHHHHHHHHHHHHHHHHHHHHHHHHHHHHHHHHHHHHHHHHHHHHHHHHHHHHHHHHHHHHHHHHHHHHHHHH--S---HHHHHHHHHHHHHHHHHHHHHHHHHHHHHHHHHHHHHHHHHHHHHHHHHHHHHHHHHHHHHHHHHHHHHHHHHHHHHHHHHHHHHHHHHHHHHHHHHHHHHHHHHHHHHHHHHHHHHHHHHHHHHHHHHHHHHHHHHTS--

Radius of gyration: 61.62 Å; Cα contacts (8 Å, |Δi|>4): 16; chains: 1; bounding box: 163×86×197 Å

pLDDT: mean 70.49, std 22.41, range [29.22, 98.06]

Solvent-accessible surface area (backbone atoms only — not comparable to full-atom values): 45541 Å² total; per-residue (Å²): 134,88,82,88,85,86,81,88,84,84,84,83,85,89,78,90,77,90,78,90,80,84,89,85,82,91,78,90,81,88,77,90,76,79,88,76,91,78,80,89,86,70,84,76,71,62,78,73,65,73,81,80,67,82,67,61,73,69,75,63,43,61,61,49,59,49,53,50,49,53,49,51,52,54,48,53,52,49,53,53,52,50,54,47,51,51,52,48,49,53,49,50,52,52,52,49,52,52,51,51,51,50,52,52,53,49,53,51,50,52,50,50,53,49,51,55,55,54,48,60,70,60,56,81,77,64,98,75,77,79,89,83,79,93,71,83,78,72,85,74,67,81,67,70,76,54,59,64,68,56,56,52,50,51,52,50,52,52,51,52,50,51,51,54,50,52,54,51,51,52,51,53,51,53,50,51,50,52,49,52,53,50,48,49,52,50,52,53,51,53,50,50,53,50,54,53,52,50,50,52,49,54,52,51,52,49,50,52,52,52,49,52,52,51,49,53,50,51,51,52,52,50,53,51,51,53,52,50,53,52,53,51,53,52,50,52,52,52,51,52,51,53,50,53,50,51,52,52,52,50,54,49,49,59,48,54,51,52,51,52,51,51,52,50,51,51,50,50,51,51,51,52,51,51,50,51,52,52,50,50,52,52,50,51,55,53,52,63,67,74,72,68,76,93,80,81,86,86,90,86,86,92,83,77,80,88,78,88,76,88,79,87,84,87,87,82,89,84,91,87,82,88,82,91,79,79,90,76,87,77,82,90,76,86,80,81,85,76,90,78,89,86,87,79,90,81,90,84,90,78,90,78,88,85,79,84,89,83,90,76,91,79,85,83,88,82,83,87,77,90,79,80,88,82,80,84,82,82,88,79,87,77,90,80,91,80,82,88,79,91,78,78,92,75,89,78,84,94,72,89,87,89,87,83,85,84,78,93,80,65,72,71,57,57,53,52,54,53,51,54,51,52,53,51,51,51,51,53,54,49,53,58,45,52,58,56,70,65,61,69,83,88,71,93,76,80,89,84,90,83,90,85,88,86,85,89,80,94,72,95,70,77,83,81,79,71,80,72,81,77,77,71,74,61,62,64,60,60,52,57,62,63,64,56,77,80,52,61,74,73,60,44,52,54,51,52,53,48,52,55,50,50,54,49,50,53,50,51,52,50,52,50,53,49,52,50,50,51,52,49,52,53,51,52,53,51,52,53,50,52,52,54,49,56,50,51,54,54,50,52,52,50,52,51,51,54,51,51,50,55,51,52,54,51,51,53,53,51,53,55,50,52,50,52,51,50,54,51,51,52,54,50,52,55,50,51,57,58,58,69,72,66,83,78,82,84,52,76,67,55,53,54,49,51,53,51,52,51,50,55,50,54,51,51,52,51,55,50,50,54,50,49,52,54,50,50,53,51,50,52,52,50,50,53,54,49,52,54,51,51,54,50,48,56,52,51,51,50,51,50,51,53,51,50,54,52,50,50,56,49,49,54,51,48,53,53,52,51,51,51,50,51,55,49,48,50,51,49,53,51,51,52,51,51,53,49,53,52,48,53,49,50,52,52,52,48,53,51,51,53,50,51,51,54,49,52,52,49,53,50,51,52,49,54,50,52,52,52,50,50,56,47,53,50,52,52,49,52,49,52,54,57,54,61,65,71,81,113